Protein AF-A0A7V3CGP8-F1 (afdb_monomer)

Secondary structure (DSSP, 8-state):
--B--EEEEE-SHHHHHHHHHHH-SSEEEEETT--TTTTEEEESSGGGHHHHHHHHHHHHHHHHS---EEEEE--SSEEEEEEEEEE-TTS-EEEEEEEEEEEEETTEEEEEEES-SSS-HHHHHHHHHHHHHHHHHH-TTSTTS----EEEEEEEEEETTTTEEEEEEEE-S--TTHHHHHHHH---HHHHHHHHHTTPPPS-S-----SEEEEEEEESEETTTTTEE--EE--EEE-----TTSS-EEEEEES--TT-EE-TTS-SEEEEEEEEESSHHHHHHHHHHHHHH-EEESS--SHHHHHHHTTSHHHHHT-S--TTHHIIIIIS-GGGS---TTHHHHHHHHHHHHHHHS--SEEEEEEEETTEEEEEEEEEEETTEEEEEETTEEEEEEEEESSSSEEEEEETTEEEEEEEEEETTEEEEEETTEEEEEEESSSSSS-TTEEE-SSSEEEEEE-S-TT-EE-TT-EEEEEEETTEEEEEE-SSSEEEEEE---TT-EE-TT-EEEEEE-SSPPPPP-PPPPPPPTT--PPPPHHHHHHH-SS--HHHHHHHHHHHHHHHTT----HHHHHHHHHHSPPPPTT-TTHHHHHHHHHHHHHHHHHHHHHHT-GGGHHHHHHHHHHS----HHHHHHHHHHHHTTT----SS-HHHHHHHHHHHHHHHTHHHHHHHHHHHHHHS-TTS-HHHHHHHHHHHHHHHH-SS---------

Radius of gyration: 35.08 Å; Cα contacts (8 Å, |Δi|>4): 1409; chains: 1; bounding box: 93×67×104 Å

Solvent-accessible surface area (backbone atoms only — not comparable to full-atom values): 39355 Å² total; per-residue (Å²): 126,58,56,66,60,59,68,52,79,47,91,45,70,66,57,48,52,53,47,42,65,73,72,37,70,32,29,31,36,38,21,43,88,47,71,93,75,48,18,59,27,69,21,72,42,80,89,41,37,66,60,27,51,54,50,15,28,52,42,7,27,76,72,58,74,34,62,45,30,30,41,31,60,43,71,86,60,24,43,36,33,33,29,35,34,37,27,13,79,80,39,52,69,48,73,62,40,47,35,32,46,23,46,19,52,97,86,40,72,42,39,36,29,16,62,42,81,68,50,50,77,63,59,48,48,50,52,51,50,46,46,47,55,51,48,70,52,27,19,40,70,42,94,84,24,82,48,46,64,34,42,30,32,40,36,31,38,36,38,72,90,79,74,44,70,22,51,73,52,68,47,90,40,77,59,93,72,49,58,23,41,26,68,18,36,73,46,62,62,70,60,48,32,54,42,27,77,70,75,34,72,70,93,70,93,79,68,65,77,46,50,15,13,38,33,36,62,39,29,24,17,27,63,89,58,86,49,40,80,39,56,38,42,26,72,39,67,40,77,50,70,52,54,90,85,65,72,38,48,49,48,73,59,60,86,67,56,67,68,41,70,44,66,86,89,56,79,52,65,45,32,39,44,35,22,31,14,76,38,57,66,52,17,54,52,48,43,56,50,35,55,56,52,34,38,68,36,59,44,46,44,32,53,44,44,52,56,49,53,63,65,34,67,43,59,61,72,50,43,95,71,31,44,50,40,47,44,60,46,35,72,74,28,82,89,42,47,72,72,81,82,56,53,65,61,41,51,52,50,44,48,52,53,52,37,69,75,62,73,60,66,60,40,82,43,38,32,34,43,90,93,44,45,49,46,32,36,43,22,44,55,49,94,48,29,31,37,42,34,30,55,94,44,38,31,51,33,37,54,41,76,79,51,96,41,37,31,41,38,29,48,80,88,45,78,41,71,30,38,47,48,74,55,81,38,34,27,41,30,32,50,83,48,37,79,45,70,31,28,32,41,84,88,76,33,47,60,55,45,39,36,55,34,92,46,61,28,31,28,66,40,75,72,58,55,69,70,39,77,44,45,58,67,37,72,35,33,32,31,35,39,97,93,38,80,44,78,43,43,32,62,39,57,25,31,26,68,41,66,73,69,54,64,72,39,75,41,50,54,51,40,61,37,34,34,41,42,63,88,65,93,80,80,85,78,92,74,79,87,51,68,56,39,91,90,65,80,73,56,77,14,71,71,54,55,51,50,69,46,86,62,62,56,72,70,56,43,57,54,54,54,49,58,54,51,34,39,66,56,26,31,34,69,65,63,70,52,55,55,46,38,63,72,39,56,72,70,70,57,98,84,43,85,62,60,45,59,51,52,53,54,47,53,46,50,49,42,49,50,48,45,42,53,55,62,58,68,40,81,90,40,56,66,56,51,59,45,24,76,73,67,64,51,81,87,52,70,67,60,47,53,42,45,42,59,39,30,42,78,69,76,30,85,62,75,65,94,39,75,66,40,55,52,36,53,51,25,52,52,43,22,57,74,40,43,70,61,50,52,58,51,48,56,49,54,61,68,60,51,65,94,86,72,57,84,75,47,49,60,47,47,52,55,42,56,48,52,57,70,73,53,63,91,77,84,84,81,70,84,81,86,121

Sequence (722 aa):
VPIVPGSGKLQSYDEALVFAREVGFPVIIKGGDTGGGKGIRVALTESELPGAYEAAKREAFSTSGSDVVFMEKFIPSMRHLEVQVIGDAKGNFQVVGVRDCTMQRNKQKVLEEDVSTFLDPELLGQAKQIGAKIMAQLRTDDPRGIGYEGPGTIELIWDRSDNRLYFMEMNTRLQVEHTVTEMVSGQNLLREQLLIGSGRELSFDKVRPQGHAIEARITSEDPYNKFAPSTGKILHMKLPETPKDGRAVVRVDSGVEVGREIPSYYDSMIAKLIVHAPTRAEAVAALRQALSEFEILGIKSNIPFLRALTATPEFREGRDYDTNFIERKFLNSEAGKPVYRDADEALVAAAVHTFLKNPSIHQKVELKFGDRELKAEVYETGPGRFLVRAGDSLVEVGLTRTSEHLFTLEVGGRKVRTLIHGEPGRREVLIDGTSYEIGIGGEGALGAEFVVSPAPAAVLKILKGVGDTVKEGDPVLVTEAMKMETTLTAAMDGKIEAVFVKPGQQVDKGKALVKIQAEGGAKSAEGKGAKAPAGFELPPAAMQVFAESPSYSEAQSLEALTWFSRYFEGYSAPLETLKTILGKLEPASEDGYPYRQAVETWVQGLLQRYQTVESVFQPAYQRQWSFFLKTGKVEDVRFEGVLKNALALYGVDSLEPTPARDAAVKRLFQSHEQLEGKRALLAKVLAWVPKYEMNSVQAALQGVQRVFAEQGQSPFLVQVET

pLDDT: mean 84.19, std 13.75, range [23.89, 98.69]

Structure (mmCIF, N/CA/C/O backbone):
data_AF-A0A7V3CGP8-F1
#
_entry.id   AF-A0A7V3CGP8-F1
#
loop_
_atom_site.group_PDB
_atom_site.id
_atom_site.type_symbol
_atom_site.label_atom_id
_atom_site.label_alt_id
_atom_site.label_comp_id
_atom_site.label_asym_id
_atom_site.label_entity_id
_atom_site.label_seq_id
_atom_site.pdbx_PDB_ins_code
_atom_site.Cartn_x
_atom_site.Cartn_y
_atom_site.Cartn_z
_atom_site.occupancy
_atom_site.B_iso_or_equiv
_atom_site.auth_seq_id
_atom_site.auth_comp_id
_atom_site.auth_asym_id
_atom_site.auth_atom_id
_atom_site.pdbx_PDB_model_num
ATOM 1 N N . VAL A 1 1 ? -23.655 3.618 35.097 1.00 84.06 1 VAL A N 1
ATOM 2 C CA . VAL A 1 1 ? -23.051 3.678 33.748 1.00 84.06 1 VAL A CA 1
ATOM 3 C C . VAL A 1 1 ? -24.174 3.402 32.766 1.00 84.06 1 VAL A C 1
ATOM 5 O O . VAL A 1 1 ? -24.874 2.427 33.014 1.00 84.06 1 VAL A O 1
ATOM 8 N N . PRO A 1 2 ? -24.445 4.262 31.770 1.00 87.00 2 PRO A N 1
ATOM 9 C CA . PRO A 1 2 ? -25.481 3.976 30.778 1.00 87.00 2 PRO A CA 1
ATOM 10 C C . PRO A 1 2 ? -25.097 2.734 29.969 1.00 87.00 2 PRO A C 1
ATOM 12 O O . PRO A 1 2 ? -23.958 2.640 29.524 1.00 87.00 2 PRO A O 1
ATOM 15 N N . ILE A 1 3 ? -26.024 1.799 29.790 1.00 89.25 3 ILE A N 1
ATOM 16 C CA . ILE A 1 3 ? -25.861 0.602 28.951 1.00 89.25 3 ILE A CA 1
ATOM 17 C C . ILE A 1 3 ? -26.900 0.642 27.836 1.00 89.25 3 ILE A C 1
ATOM 19 O O . ILE A 1 3 ? -27.946 1.278 28.005 1.00 89.25 3 ILE A O 1
ATOM 23 N N . VAL A 1 4 ? -26.613 -0.005 26.706 1.00 88.25 4 VAL A N 1
ATOM 24 C CA . VAL A 1 4 ? -27.606 -0.153 25.633 1.00 88.25 4 VAL A CA 1
ATOM 25 C C . VAL A 1 4 ? -28.852 -0.824 26.227 1.00 88.25 4 VAL A C 1
ATOM 27 O O . VAL A 1 4 ? -28.705 -1.822 26.938 1.00 88.25 4 VAL A O 1
ATOM 30 N N . PRO A 1 5 ? -30.068 -0.291 25.999 1.00 88.88 5 PRO A N 1
ATOM 31 C CA . PRO A 1 5 ? -31.275 -0.910 26.527 1.00 88.88 5 PRO A CA 1
ATOM 32 C C . PRO A 1 5 ? -31.389 -2.356 26.040 1.00 88.88 5 PRO A C 1
ATOM 34 O O . PRO A 1 5 ? -31.316 -2.616 24.837 1.00 88.88 5 PRO A O 1
ATOM 37 N N . GLY A 1 6 ? -31.572 -3.282 26.977 1.00 90.50 6 GLY A N 1
ATOM 38 C CA . GLY A 1 6 ? -31.677 -4.711 26.709 1.00 90.50 6 GLY A CA 1
ATOM 39 C C . GLY A 1 6 ? -32.781 -5.354 27.539 1.00 90.50 6 GLY A C 1
ATOM 40 O O . GLY A 1 6 ? -33.035 -4.940 28.669 1.00 90.50 6 GLY A O 1
ATOM 41 N N . SER A 1 7 ? -33.422 -6.379 26.983 1.00 90.38 7 SER A N 1
ATOM 42 C CA . SER A 1 7 ? -34.544 -7.090 27.604 1.00 90.38 7 SER A CA 1
ATOM 43 C C . SER A 1 7 ? -34.121 -8.045 28.722 1.00 90.38 7 SER A C 1
ATOM 45 O O . SER A 1 7 ? -34.959 -8.558 29.456 1.00 90.38 7 SER A O 1
ATOM 47 N N . GLY A 1 8 ? -32.827 -8.373 28.807 1.00 87.69 8 GLY A N 1
ATOM 48 C CA . GLY A 1 8 ? -32.392 -9.602 29.467 1.00 87.69 8 GLY A CA 1
ATOM 49 C C . GLY A 1 8 ? -32.898 -10.843 28.717 1.00 87.69 8 GLY A C 1
ATOM 50 O O . GLY A 1 8 ? -33.208 -10.776 27.525 1.00 87.69 8 GLY A O 1
ATOM 51 N N . LYS A 1 9 ? -32.969 -11.990 29.405 1.00 91.00 9 LYS A N 1
ATOM 52 C CA . LYS A 1 9 ? -33.450 -13.252 28.816 1.00 91.00 9 LYS A CA 1
ATOM 53 C C . LYS A 1 9 ? -34.942 -13.156 28.492 1.00 91.00 9 LYS A C 1
ATOM 55 O O . LYS A 1 9 ? -35.740 -12.961 29.403 1.00 91.00 9 LYS A O 1
ATOM 60 N N . LEU A 1 10 ? -35.298 -13.362 27.227 1.00 91.38 10 LEU A N 1
ATOM 61 C CA . LEU A 1 10 ? -36.686 -13.412 26.769 1.00 91.38 10 LEU A CA 1
ATOM 62 C C . LEU A 1 10 ? -37.262 -14.816 26.972 1.00 91.38 10 LEU A C 1
ATOM 64 O O . LEU A 1 10 ? -36.659 -15.796 26.532 1.00 91.38 10 LEU A O 1
ATOM 68 N N . GLN A 1 11 ? -38.434 -14.914 27.599 1.00 89.31 11 GLN A N 1
ATOM 69 C CA . GLN A 1 11 ? -39.161 -16.176 27.789 1.00 89.31 11 GLN A CA 1
ATOM 70 C C . GLN A 1 11 ? -40.120 -16.473 26.630 1.00 89.31 11 GLN A C 1
ATOM 72 O O . GLN A 1 11 ? -40.461 -17.630 26.385 1.00 89.31 11 GLN A O 1
ATOM 77 N N . SER A 1 12 ? -40.569 -15.442 25.909 1.00 92.31 12 SER A N 1
ATOM 78 C CA . SER A 1 12 ? -41.548 -15.579 24.827 1.00 92.31 12 SER A CA 1
ATOM 79 C C . SER A 1 12 ? -41.366 -14.537 23.722 1.00 92.31 12 SER A C 1
ATOM 81 O O . SER A 1 12 ? -40.680 -13.527 23.892 1.00 92.31 12 SER A O 1
ATOM 83 N N . TYR A 1 13 ? -42.014 -14.778 22.579 1.00 93.62 13 TYR A N 1
ATOM 84 C CA . TYR A 1 13 ? -42.120 -13.795 21.500 1.00 93.62 13 TYR A CA 1
ATOM 85 C C . TYR A 1 13 ? -42.926 -12.553 21.921 1.00 93.62 13 TYR A C 1
ATOM 87 O O . TYR A 1 13 ? -42.588 -11.443 21.521 1.00 93.62 13 TYR A O 1
ATOM 95 N N . ASP A 1 14 ? -43.955 -12.709 22.758 1.00 95.00 14 ASP A N 1
ATOM 96 C CA . ASP A 1 14 ? -44.771 -11.575 23.211 1.00 95.00 14 ASP A CA 1
ATOM 97 C C . ASP A 1 14 ? -43.947 -10.596 24.059 1.00 95.00 14 ASP A C 1
ATOM 99 O O . ASP A 1 14 ? -44.023 -9.385 23.853 1.00 95.00 14 ASP A O 1
ATOM 103 N N . GLU A 1 15 ? -43.083 -11.108 24.944 1.00 94.50 15 GLU A N 1
ATOM 104 C CA . GLU A 1 15 ? -42.106 -10.285 25.672 1.00 94.50 15 GLU A CA 1
ATOM 105 C C . GLU A 1 15 ? -41.149 -9.564 24.715 1.00 94.50 15 GLU A C 1
ATOM 107 O O . GLU A 1 15 ? -40.858 -8.380 24.891 1.00 94.50 15 GLU A O 1
ATOM 112 N N . ALA A 1 16 ? -40.697 -10.266 23.672 1.00 93.62 16 ALA A N 1
ATOM 113 C CA . ALA A 1 16 ? -39.817 -9.725 22.644 1.00 93.62 16 ALA A CA 1
ATOM 114 C C . ALA A 1 16 ? -40.481 -8.545 21.907 1.00 93.62 16 ALA A C 1
ATOM 116 O O . ALA A 1 16 ? -39.851 -7.509 21.697 1.00 93.62 16 ALA A O 1
ATOM 117 N N . LEU A 1 17 ? -41.764 -8.677 21.556 1.00 95.88 17 LEU A N 1
ATOM 118 C CA . LEU A 1 17 ? -42.545 -7.646 20.873 1.00 95.88 17 LEU A CA 1
ATOM 119 C C . LEU A 1 17 ? -42.833 -6.435 21.769 1.00 95.88 17 LEU A C 1
ATOM 121 O O . LEU A 1 17 ? -42.724 -5.299 21.305 1.00 95.88 17 LEU A O 1
ATOM 125 N N . VAL A 1 18 ? -43.186 -6.660 23.040 1.00 95.81 18 VAL A N 1
ATOM 126 C CA . VAL A 1 18 ? -43.396 -5.576 24.015 1.00 95.81 18 VAL A CA 1
ATOM 127 C C . VAL A 1 18 ? -42.115 -4.764 24.176 1.00 95.81 18 VAL A C 1
ATOM 129 O O . VAL A 1 18 ? -42.147 -3.544 24.015 1.00 95.81 18 VAL A O 1
ATOM 132 N N . PHE A 1 19 ? -40.986 -5.438 24.401 1.00 95.62 19 PHE A N 1
ATOM 133 C CA . PHE A 1 19 ? -39.693 -4.776 24.534 1.00 95.62 19 PHE A CA 1
ATOM 134 C C . PHE A 1 19 ? -39.295 -4.024 23.255 1.00 95.62 19 PHE A C 1
ATOM 136 O O . PHE A 1 19 ? -38.882 -2.868 23.326 1.00 95.62 19 PHE A O 1
ATOM 143 N N . ALA A 1 20 ? -39.470 -4.633 22.076 1.00 94.62 20 ALA A N 1
ATOM 144 C CA . ALA A 1 20 ? -39.134 -3.994 20.803 1.00 94.62 20 ALA A CA 1
ATOM 145 C C . ALA A 1 20 ? -39.942 -2.709 20.550 1.00 94.62 20 ALA A C 1
ATOM 147 O O . ALA A 1 20 ? -39.410 -1.732 20.022 1.00 94.62 20 ALA A O 1
ATOM 148 N N . ARG A 1 21 ? -41.217 -2.679 20.959 1.00 94.88 21 ARG A N 1
ATOM 149 C CA . ARG A 1 21 ? -42.066 -1.479 20.882 1.00 94.88 21 ARG A CA 1
ATOM 150 C C . ARG A 1 21 ? -41.688 -0.416 21.911 1.00 94.88 21 ARG A C 1
ATOM 152 O O . ARG A 1 21 ? -41.797 0.766 21.603 1.00 94.88 21 ARG A O 1
ATOM 159 N N . GLU A 1 22 ? -41.253 -0.821 23.103 1.00 93.56 22 GLU A N 1
ATOM 160 C CA . GLU A 1 22 ? -40.799 0.097 24.155 1.00 93.56 22 GLU A CA 1
ATOM 161 C C . GLU A 1 22 ? -39.486 0.791 23.772 1.00 93.56 22 GLU A C 1
ATOM 163 O O . GLU A 1 22 ? -39.364 2.009 23.896 1.00 93.56 22 GLU A O 1
ATOM 168 N N . VAL A 1 23 ? -38.510 0.022 23.283 1.00 90.38 23 VAL A N 1
ATOM 169 C CA . VAL A 1 23 ? -37.181 0.538 22.928 1.00 90.38 23 VAL A CA 1
ATOM 170 C C . VAL A 1 23 ? -37.142 1.197 21.545 1.00 90.38 23 VAL A C 1
ATOM 172 O O . VAL A 1 23 ? -36.288 2.048 21.287 1.00 90.38 23 VAL A O 1
ATOM 175 N N . GLY A 1 24 ? -38.084 0.827 20.673 1.00 90.50 24 GLY A N 1
ATOM 176 C CA . GLY A 1 24 ? -38.160 1.255 19.282 1.00 90.50 24 GLY A CA 1
ATOM 177 C C . GLY A 1 24 ? -37.281 0.417 18.347 1.00 90.50 24 GLY A C 1
ATOM 178 O O . GLY A 1 24 ? -36.203 -0.048 18.711 1.00 90.50 24 GLY A O 1
ATOM 179 N N . PHE A 1 25 ? -37.737 0.246 17.105 1.00 90.56 25 PHE A N 1
ATOM 180 C CA . PHE A 1 25 ? -36.958 -0.402 16.047 1.00 90.56 25 PHE A CA 1
ATOM 181 C C . PHE A 1 25 ? -35.883 0.547 15.475 1.00 90.56 25 PHE A C 1
ATOM 183 O O . PHE A 1 25 ? -36.116 1.758 15.423 1.00 90.56 25 PHE A O 1
ATOM 190 N N . PRO A 1 26 ? -34.737 0.029 14.987 1.00 93.25 26 PRO A N 1
ATOM 191 C CA . PRO A 1 26 ? -34.402 -1.390 14.845 1.00 93.25 26 PRO A CA 1
ATOM 192 C C . PRO A 1 26 ? -33.929 -2.049 16.155 1.00 93.25 26 PRO A C 1
ATOM 194 O O . PRO A 1 26 ? -33.380 -1.397 17.041 1.00 93.25 26 PRO A O 1
ATOM 197 N N . VAL A 1 27 ? -34.091 -3.372 16.250 1.00 94.12 27 VAL A N 1
ATOM 198 C CA . VAL A 1 27 ? -33.647 -4.190 17.395 1.00 94.12 27 VAL A CA 1
ATOM 199 C C . VAL A 1 27 ? -32.756 -5.347 16.955 1.00 94.12 27 VAL A C 1
ATOM 201 O O . VAL A 1 27 ? -32.860 -5.839 15.829 1.00 94.12 27 VAL A O 1
ATOM 204 N N . ILE A 1 28 ? -31.866 -5.785 17.845 1.00 93.19 28 ILE A N 1
ATOM 205 C CA . ILE A 1 28 ? -30.962 -6.917 17.625 1.00 93.19 28 ILE A CA 1
ATOM 206 C C . ILE A 1 28 ? -31.258 -8.020 18.633 1.00 93.19 28 ILE A C 1
ATOM 208 O O . ILE A 1 28 ? -31.397 -7.771 19.824 1.00 93.19 28 ILE A O 1
ATOM 212 N N . ILE A 1 29 ? -31.348 -9.247 18.138 1.00 93.19 29 ILE A N 1
ATOM 213 C CA . ILE A 1 29 ? -31.642 -10.464 18.886 1.00 93.19 29 ILE A CA 1
ATOM 214 C C . ILE A 1 29 ? -30.372 -11.298 18.883 1.00 93.19 29 ILE A C 1
ATOM 216 O O . ILE A 1 29 ? -29.778 -11.510 17.824 1.00 93.19 29 ILE A O 1
ATOM 220 N N . LYS A 1 30 ? -29.948 -11.752 20.056 1.00 89.38 30 LYS A N 1
ATOM 221 C CA . LYS A 1 30 ? -28.714 -12.508 20.258 1.00 89.38 30 LYS A CA 1
ATOM 222 C C . LYS A 1 30 ? -29.026 -13.802 21.009 1.00 89.38 30 LYS A C 1
ATOM 224 O O . LYS A 1 30 ? -29.790 -13.799 21.974 1.00 89.38 30 LYS A O 1
ATOM 229 N N . GLY A 1 31 ? -28.443 -14.905 20.553 1.00 85.50 31 GLY A N 1
ATOM 230 C CA . GLY A 1 31 ? -28.495 -16.197 21.231 1.00 85.50 31 GLY A CA 1
ATOM 231 C C . GLY A 1 31 ? -27.720 -16.200 22.548 1.00 85.50 31 GLY A C 1
ATOM 232 O O . GLY A 1 31 ? -26.655 -15.593 22.663 1.00 85.50 31 GLY A O 1
ATOM 233 N N . GLY A 1 32 ? -28.249 -16.898 23.552 1.00 76.56 32 GLY A N 1
ATOM 234 C CA . GLY A 1 32 ? -27.534 -17.210 24.785 1.00 76.56 32 GLY A CA 1
ATOM 235 C C . GLY A 1 32 ? -26.360 -18.151 24.513 1.00 76.56 32 GLY A C 1
ATOM 236 O O . GLY A 1 32 ? -26.501 -19.137 23.789 1.00 76.56 32 GLY A O 1
ATOM 237 N N . ASP A 1 33 ? -25.200 -17.841 25.097 1.00 70.31 33 ASP A N 1
ATOM 238 C CA . ASP A 1 33 ? -23.984 -18.666 25.037 1.00 70.31 33 ASP A CA 1
ATOM 239 C C . ASP A 1 33 ? -23.434 -18.916 23.614 1.00 70.31 33 ASP A C 1
ATOM 241 O O . ASP A 1 33 ? -22.685 -19.864 23.374 1.00 70.31 33 ASP A O 1
ATOM 245 N N . THR A 1 34 ? -23.766 -18.050 22.650 1.00 61.84 34 THR A N 1
ATOM 246 C CA . THR A 1 34 ? -23.233 -18.106 21.280 1.00 61.84 34 THR A CA 1
ATOM 247 C C . THR A 1 34 ? -22.125 -17.071 21.061 1.00 61.84 34 THR A C 1
ATOM 249 O O . THR A 1 34 ? -22.369 -15.867 21.106 1.00 61.84 34 THR A O 1
ATOM 252 N N . GLY A 1 35 ? -20.898 -17.529 20.789 1.00 55.59 35 GLY A N 1
ATOM 253 C CA . GLY A 1 35 ? -19.760 -16.676 20.413 1.00 55.59 35 GLY A CA 1
ATOM 254 C C . GLY A 1 35 ? -19.604 -16.491 18.894 1.00 55.59 35 GLY A C 1
ATOM 255 O O . GLY A 1 35 ? -20.084 -17.298 18.098 1.00 55.59 35 GLY A O 1
ATOM 256 N N . GLY A 1 36 ? -18.892 -15.438 18.475 1.00 55.41 36 GLY A N 1
ATOM 257 C CA . GLY A 1 36 ? -18.447 -15.270 17.081 1.00 55.41 36 GLY A CA 1
ATOM 258 C C . GLY A 1 36 ? -19.521 -14.835 16.075 1.00 55.41 36 GLY A C 1
ATOM 259 O O . GLY A 1 36 ? -19.393 -15.120 14.889 1.00 55.41 36 GLY A O 1
ATOM 260 N N . GLY A 1 37 ? -20.586 -14.162 16.521 1.00 58.12 37 GLY A N 1
ATOM 261 C CA . GLY A 1 37 ? -21.622 -13.617 15.632 1.00 58.12 37 GLY A CA 1
ATOM 262 C C . GLY A 1 37 ? -22.705 -14.607 15.188 1.00 58.12 37 GLY A C 1
ATOM 263 O O . GLY A 1 37 ? -23.599 -14.223 14.438 1.00 58.12 37 GLY A O 1
ATOM 264 N N . LYS A 1 38 ? -22.646 -15.856 15.662 1.00 64.38 38 LYS A N 1
ATOM 265 C CA . LYS A 1 38 ? -23.690 -16.869 15.464 1.00 64.38 38 LYS A CA 1
ATOM 266 C C . LYS A 1 38 ? -24.890 -16.579 16.363 1.00 64.38 38 LYS A C 1
ATOM 268 O O . LYS A 1 38 ? -24.714 -16.105 17.479 1.00 64.38 38 LYS A O 1
ATOM 273 N N . GLY A 1 39 ? -26.099 -16.846 15.877 1.00 72.44 39 GLY A N 1
ATOM 274 C CA . GLY A 1 39 ? -27.340 -16.602 16.624 1.00 72.44 39 GLY A CA 1
ATOM 275 C C . GLY A 1 39 ? -27.718 -15.123 16.753 1.00 72.44 39 GLY A C 1
ATOM 276 O O . GLY A 1 39 ? -28.496 -14.772 17.635 1.00 72.44 39 GLY A O 1
ATOM 277 N N . ILE A 1 40 ? -27.171 -14.253 15.895 1.00 85.44 40 ILE A N 1
ATOM 278 C CA . ILE A 1 40 ? -27.473 -12.818 15.881 1.00 85.44 40 ILE A CA 1
ATOM 279 C C . ILE A 1 40 ? -28.409 -12.490 14.712 1.00 85.44 40 ILE A C 1
ATOM 281 O O . ILE A 1 40 ? -28.122 -12.832 13.561 1.00 85.44 40 ILE A O 1
ATOM 285 N N . ARG A 1 41 ? -29.527 -11.811 14.983 1.00 91.19 41 ARG A N 1
ATOM 286 C CA . ARG A 1 41 ? -30.468 -11.310 13.968 1.00 91.19 41 ARG A CA 1
ATOM 287 C C . ARG A 1 41 ? -30.872 -9.879 14.260 1.00 91.19 41 ARG A C 1
ATOM 289 O O . ARG A 1 41 ? -31.064 -9.515 15.410 1.00 91.19 41 ARG A O 1
ATOM 296 N N . VAL A 1 42 ? -31.027 -9.083 13.211 1.00 93.06 42 VAL A N 1
ATOM 297 C CA . VAL A 1 42 ? -31.548 -7.719 13.307 1.00 93.06 42 VAL A CA 1
ATOM 298 C C . VAL A 1 42 ? -32.961 -7.719 12.740 1.00 93.06 42 VAL A C 1
ATOM 300 O O . VAL A 1 42 ? -33.183 -8.282 11.671 1.00 93.06 42 VAL A O 1
ATOM 303 N N . ALA A 1 43 ? -33.892 -7.100 13.457 1.00 95.00 43 ALA A N 1
ATOM 304 C CA . ALA A 1 43 ? -35.207 -6.749 12.944 1.00 95.00 43 ALA A CA 1
ATOM 305 C C . ALA A 1 43 ? -35.242 -5.233 12.750 1.00 95.00 43 ALA A C 1
ATOM 307 O O . ALA A 1 43 ? -35.127 -4.473 13.717 1.00 95.00 43 ALA A O 1
ATOM 308 N N . LEU A 1 44 ? -35.362 -4.786 11.499 1.00 93.38 44 LEU A N 1
ATOM 309 C CA . LEU A 1 44 ? -35.413 -3.362 11.170 1.00 93.38 44 LEU A CA 1
ATOM 310 C C . LEU A 1 44 ? -36.802 -2.777 11.399 1.00 93.38 44 LEU A C 1
ATOM 312 O O . LEU A 1 44 ? -36.941 -1.585 11.661 1.00 93.38 44 LEU A O 1
ATOM 316 N N . THR A 1 45 ? -37.825 -3.623 11.310 1.00 95.38 45 THR A N 1
ATOM 317 C CA . THR A 1 45 ? -39.227 -3.257 11.486 1.00 95.38 45 THR A CA 1
ATOM 318 C C . THR A 1 45 ? -39.954 -4.292 12.334 1.00 95.38 45 THR A C 1
ATOM 320 O O . THR A 1 45 ? -39.511 -5.434 12.473 1.00 95.38 45 THR A O 1
ATOM 323 N N . GLU A 1 46 ? -41.126 -3.920 12.847 1.00 96.75 46 GLU A N 1
ATOM 324 C CA . GLU A 1 46 ? -41.984 -4.845 13.592 1.00 96.75 46 GLU A CA 1
ATOM 325 C C . GLU A 1 46 ? -42.386 -6.070 12.763 1.00 96.75 46 GLU A C 1
ATOM 327 O O . GLU A 1 46 ? -42.412 -7.185 13.278 1.00 96.75 46 GLU A O 1
ATOM 332 N N . SER A 1 47 ? -42.613 -5.889 11.459 1.00 96.44 47 SER A N 1
ATOM 333 C CA . SER A 1 47 ? -42.990 -6.981 10.554 1.00 96.44 47 SER A CA 1
ATOM 334 C C . SER A 1 47 ? -41.898 -8.042 10.372 1.00 96.44 47 SER A C 1
ATOM 336 O O . SER A 1 47 ? -42.200 -9.192 10.061 1.00 96.44 47 SER A O 1
ATOM 338 N N . GLU A 1 48 ? -40.635 -7.677 10.599 1.00 96.56 48 GLU A N 1
ATOM 339 C CA . GLU A 1 48 ? -39.485 -8.582 10.494 1.00 96.56 48 GLU A CA 1
ATOM 340 C C . GLU A 1 48 ? -39.210 -9.341 11.797 1.00 96.56 48 GLU A C 1
ATOM 342 O O . GLU A 1 48 ? -38.551 -10.386 11.777 1.00 96.56 48 GLU A O 1
ATOM 347 N N . LEU A 1 49 ? -39.725 -8.846 12.929 1.00 96.56 49 LEU A N 1
ATOM 348 C CA . LEU A 1 49 ? -39.439 -9.388 14.254 1.00 96.56 49 LEU A CA 1
ATOM 349 C C . LEU A 1 49 ? -39.773 -10.885 14.406 1.00 96.56 49 LEU A C 1
ATOM 351 O O . LEU A 1 49 ? -38.913 -11.601 14.926 1.00 96.56 49 LEU A O 1
ATOM 355 N N . PRO A 1 50 ? -40.933 -11.404 13.940 1.00 96.31 50 PRO A N 1
ATOM 356 C CA . PRO A 1 50 ? -41.248 -12.830 14.065 1.00 96.31 50 PRO A CA 1
ATOM 357 C C . PRO A 1 50 ? -40.188 -13.721 13.413 1.00 96.31 50 PRO A C 1
ATOM 359 O O . PRO A 1 50 ? -39.713 -14.686 14.010 1.00 96.31 50 PRO A O 1
ATOM 362 N N . GLY A 1 51 ? -39.776 -13.369 12.191 1.00 94.88 51 GLY A N 1
ATOM 363 C CA . GLY A 1 51 ? -38.781 -14.130 11.442 1.00 94.88 51 GLY A CA 1
ATOM 364 C C . GLY A 1 51 ? -37.394 -14.047 12.075 1.00 94.88 51 GLY A C 1
ATOM 365 O O . GLY A 1 51 ? -36.712 -15.066 12.204 1.00 94.88 51 GLY A O 1
ATOM 366 N N . ALA A 1 52 ? -36.986 -12.850 12.505 1.00 94.19 52 ALA A N 1
ATOM 367 C CA . ALA A 1 52 ? -35.705 -12.631 13.168 1.00 94.19 52 ALA A CA 1
ATOM 368 C C . ALA A 1 52 ? -35.602 -13.400 14.497 1.00 94.19 52 ALA A C 1
ATOM 370 O O . ALA A 1 52 ? -34.572 -14.024 14.757 1.00 94.19 52 ALA A O 1
ATOM 371 N N . TYR A 1 53 ? -36.667 -13.395 15.306 1.00 94.25 53 TYR A N 1
ATOM 372 C CA . TYR A 1 53 ? -36.722 -14.081 16.598 1.00 94.25 53 TYR A CA 1
ATOM 373 C C . TYR A 1 53 ? -36.587 -15.598 16.442 1.00 94.25 53 TYR A C 1
ATOM 375 O O . TYR A 1 53 ? -35.686 -16.204 17.025 1.00 94.25 53 TYR A O 1
ATOM 383 N N . GLU A 1 54 ? -37.410 -16.206 15.583 1.00 93.44 54 GLU A N 1
ATOM 384 C CA . GLU A 1 54 ? -37.368 -17.650 15.324 1.00 93.44 54 GLU A CA 1
ATOM 385 C C . GLU A 1 54 ? -36.033 -18.096 14.718 1.00 93.44 54 GLU A C 1
ATOM 387 O O . GLU A 1 54 ? -35.494 -19.150 15.067 1.00 93.44 54 GLU A O 1
ATOM 392 N N . ALA A 1 55 ? -35.462 -17.287 13.821 1.00 91.50 55 ALA A N 1
ATOM 393 C CA . ALA A 1 55 ? -34.169 -17.583 13.220 1.00 91.50 55 ALA A CA 1
ATOM 394 C C . ALA A 1 55 ? -33.027 -17.524 14.247 1.00 91.50 55 ALA A C 1
ATOM 396 O O . ALA A 1 55 ? -32.198 -18.435 14.274 1.00 91.50 55 ALA A O 1
ATOM 397 N N . ALA A 1 56 ? -32.993 -16.493 15.100 1.00 91.12 56 ALA A N 1
ATOM 398 C CA . ALA A 1 56 ? -31.993 -16.371 16.160 1.00 91.12 56 ALA A CA 1
ATOM 399 C C . ALA A 1 56 ? -32.089 -17.540 17.149 1.00 91.12 56 ALA A C 1
ATOM 401 O O . ALA A 1 56 ? -31.077 -18.161 17.469 1.00 91.12 56 ALA A O 1
ATOM 402 N N . LYS A 1 57 ? -33.312 -17.895 17.555 1.00 90.12 57 LYS A N 1
ATOM 403 C CA . LYS A 1 57 ? -33.598 -18.998 18.477 1.00 90.12 57 LYS A CA 1
ATOM 404 C C . LYS A 1 57 ? -33.154 -20.354 17.926 1.00 90.12 57 LYS A C 1
ATOM 406 O O . LYS A 1 57 ? -32.480 -21.122 18.610 1.00 90.12 57 LYS A O 1
ATOM 411 N N . ARG A 1 58 ? -33.473 -20.633 16.658 1.00 89.44 58 ARG A N 1
ATOM 412 C CA . ARG A 1 58 ? -33.068 -21.870 15.974 1.00 89.44 58 ARG A CA 1
ATOM 413 C C . ARG A 1 58 ? -31.554 -21.984 15.838 1.00 89.44 58 ARG A C 1
ATOM 415 O O . ARG A 1 58 ? -30.997 -23.060 16.045 1.00 89.44 58 ARG A O 1
ATOM 422 N N . GLU A 1 59 ? -30.891 -20.889 15.482 1.00 86.31 59 GLU A N 1
ATOM 423 C CA . GLU A 1 59 ? -29.439 -20.877 15.317 1.00 86.31 59 GLU A CA 1
ATOM 424 C C . GLU A 1 59 ? -28.712 -21.008 16.663 1.00 86.31 59 GLU A C 1
ATOM 426 O O . GLU A 1 59 ? -27.755 -21.782 16.755 1.00 86.31 59 GLU A O 1
ATOM 431 N N . ALA A 1 60 ? -29.209 -20.339 17.710 1.00 86.06 60 ALA A N 1
ATOM 432 C CA . ALA A 1 60 ? -28.731 -20.511 19.080 1.00 86.06 60 ALA A CA 1
ATOM 433 C C . ALA A 1 60 ? -28.827 -21.979 19.508 1.00 86.06 60 ALA A C 1
ATOM 435 O O . ALA A 1 60 ? -27.806 -22.590 19.826 1.00 86.06 60 ALA A O 1
ATOM 436 N N . PHE A 1 61 ? -30.004 -22.591 19.349 1.00 87.44 61 PHE A N 1
ATOM 437 C CA . PHE A 1 61 ? -30.217 -23.993 19.700 1.00 87.44 61 PHE A CA 1
ATOM 438 C C . PHE A 1 61 ? -29.281 -24.935 18.935 1.00 87.44 61 PHE A C 1
ATOM 440 O O . PHE A 1 61 ? -28.667 -25.819 19.527 1.00 87.44 61 PHE A O 1
ATOM 447 N N . SER A 1 62 ? -29.103 -24.718 17.629 1.00 85.88 62 SER A N 1
ATOM 448 C CA . SER A 1 62 ? -28.196 -25.539 16.815 1.00 85.88 62 SER A CA 1
ATOM 449 C C . SER A 1 62 ? -26.720 -25.425 17.216 1.00 85.88 62 SER A C 1
ATOM 451 O O . SER A 1 62 ? -25.938 -26.326 16.920 1.00 85.88 62 SER A O 1
ATOM 453 N N . THR A 1 63 ? -26.335 -24.327 17.874 1.00 81.25 63 THR A N 1
ATOM 454 C CA . THR A 1 63 ? -24.938 -24.023 18.209 1.00 81.25 63 THR A CA 1
ATOM 455 C C . THR A 1 63 ? -24.598 -24.391 19.650 1.00 81.25 63 THR A C 1
ATOM 457 O O . THR A 1 63 ? -23.562 -25.006 19.889 1.00 81.25 63 THR A O 1
ATOM 460 N N . SER A 1 64 ? -25.440 -24.000 20.608 1.00 79.94 64 SER A N 1
ATOM 461 C CA . SER A 1 64 ? -25.184 -24.141 22.047 1.00 79.94 64 SER A CA 1
ATOM 462 C C . SER A 1 64 ? -26.123 -25.134 22.740 1.00 79.94 64 SER A C 1
ATOM 464 O O . SER A 1 64 ? -25.947 -25.409 23.923 1.00 79.94 64 SER A O 1
ATOM 466 N N . GLY A 1 65 ? -27.125 -25.677 22.036 1.00 82.62 65 GLY A N 1
ATOM 467 C CA . GLY A 1 65 ? -28.179 -26.507 22.632 1.00 82.62 65 GLY A CA 1
ATOM 468 C C . GLY A 1 65 ? -29.186 -25.721 23.481 1.00 82.62 65 GLY A C 1
ATOM 469 O O . GLY A 1 65 ? -30.089 -26.319 24.061 1.00 82.62 65 GLY A O 1
ATOM 470 N N . SER A 1 66 ? -29.045 -24.393 23.548 1.00 82.75 66 SER A N 1
ATOM 471 C CA . SER A 1 66 ? -29.915 -23.475 24.283 1.00 82.75 66 SER A CA 1
ATOM 472 C C . SER A 1 66 ? -30.749 -22.652 23.306 1.00 82.75 66 SER A C 1
ATOM 474 O O . SER A 1 66 ? -30.217 -22.082 22.356 1.00 82.75 66 SER A O 1
ATOM 476 N N . ASP A 1 67 ? -32.058 -22.574 23.534 1.00 84.25 67 ASP A N 1
ATOM 477 C CA . ASP A 1 67 ? -32.984 -21.747 22.754 1.00 84.25 67 ASP A CA 1
ATOM 478 C C . ASP A 1 67 ? -33.235 -20.373 23.408 1.00 84.25 67 ASP A C 1
ATOM 480 O O . ASP A 1 67 ? -34.117 -19.618 22.993 1.00 84.25 67 ASP A O 1
ATOM 484 N N . VAL A 1 68 ? -32.452 -20.034 24.436 1.00 87.31 68 VAL A N 1
ATOM 485 C CA . VAL A 1 68 ? -32.521 -18.741 25.116 1.00 87.31 68 VAL A CA 1
ATOM 486 C C . VAL A 1 68 ? -32.007 -17.651 24.183 1.00 87.31 68 VAL A C 1
ATOM 488 O O . VAL A 1 68 ? -30.908 -17.748 23.640 1.00 87.31 68 VAL A O 1
ATOM 491 N N . VAL A 1 69 ? -32.777 -16.574 24.054 1.00 91.31 69 VAL A N 1
ATOM 492 C CA . VAL A 1 69 ? -32.381 -15.364 23.327 1.00 91.31 69 VAL A CA 1
ATOM 493 C C . VAL A 1 69 ? -32.595 -14.128 24.196 1.00 91.31 69 VAL A C 1
ATOM 495 O O . VAL A 1 69 ? -33.405 -14.125 25.125 1.00 91.31 69 VAL A O 1
ATOM 498 N N . PHE A 1 70 ? -31.863 -13.066 23.895 1.00 92.62 70 PHE A N 1
ATOM 499 C CA . PHE A 1 70 ? -32.039 -11.737 24.472 1.00 92.62 70 PHE A CA 1
ATOM 500 C C . PHE A 1 70 ? -32.085 -10.701 23.352 1.00 92.62 70 PHE A C 1
ATOM 502 O O . PHE A 1 70 ? -31.597 -10.950 22.247 1.00 92.62 70 PHE A O 1
ATOM 509 N N . MET A 1 71 ? -32.701 -9.555 23.623 1.00 93.75 71 MET A N 1
ATOM 510 C CA . MET A 1 71 ? -32.849 -8.473 22.658 1.00 93.75 71 MET A CA 1
ATOM 511 C C . MET A 1 71 ? -32.276 -7.174 23.208 1.00 93.75 71 MET A C 1
ATOM 513 O O . MET A 1 71 ? -32.380 -6.889 24.398 1.00 93.75 71 MET A O 1
ATOM 517 N N . GLU A 1 72 ? -31.679 -6.382 22.329 1.00 92.56 72 GLU A N 1
ATOM 518 C CA . GLU A 1 72 ? -31.140 -5.059 22.625 1.00 92.56 72 GLU A CA 1
ATOM 519 C C . GLU A 1 72 ? -31.599 -4.055 21.561 1.00 92.56 72 GLU A C 1
ATOM 521 O O . GLU A 1 72 ? -31.935 -4.435 20.431 1.00 92.56 72 GLU A O 1
ATOM 526 N N . LYS A 1 73 ? -31.571 -2.760 21.902 1.00 90.88 73 LYS A N 1
ATOM 527 C CA . LYS A 1 73 ? -31.652 -1.684 20.903 1.00 90.88 73 LYS A CA 1
ATOM 528 C C . LYS A 1 73 ? -30.541 -1.894 19.872 1.00 90.88 73 LYS A C 1
ATOM 530 O O . LYS A 1 73 ? -29.374 -2.026 20.242 1.00 90.88 73 LYS A O 1
ATOM 535 N N . PHE A 1 74 ? -30.877 -1.907 18.584 1.00 89.62 74 PHE A N 1
ATOM 536 C CA . PHE A 1 74 ? -29.860 -1.934 17.539 1.00 89.62 74 PHE A CA 1
ATOM 537 C C . PHE A 1 74 ? -29.492 -0.506 17.153 1.00 89.62 74 PHE A C 1
ATOM 539 O O . PHE A 1 74 ? -30.357 0.296 16.814 1.00 89.62 74 PHE A O 1
ATOM 546 N N . ILE A 1 75 ? -28.199 -0.193 17.185 1.00 88.31 75 ILE A N 1
ATOM 547 C CA . ILE A 1 75 ? -27.682 1.116 16.786 1.00 88.31 75 ILE A CA 1
ATOM 548 C C . ILE A 1 75 ? -26.945 0.913 15.457 1.00 88.31 75 ILE A C 1
ATOM 550 O O . ILE A 1 75 ? -25.771 0.545 15.463 1.00 88.31 75 ILE A O 1
ATOM 554 N N . PRO A 1 76 ? -27.627 1.073 14.305 1.00 78.75 76 PRO A N 1
ATOM 555 C CA . PRO A 1 76 ? -27.060 0.723 13.005 1.00 78.75 76 PRO A CA 1
ATOM 556 C C . PRO A 1 76 ? -25.868 1.606 12.636 1.00 78.75 76 PRO A C 1
ATOM 558 O O . PRO A 1 76 ? -24.874 1.105 12.123 1.00 78.75 76 PRO A O 1
ATOM 561 N N . SER A 1 77 ? -25.961 2.908 12.910 1.00 80.88 77 SER A N 1
ATOM 562 C CA . SER A 1 77 ? -24.960 3.916 12.558 1.00 80.88 77 SER A CA 1
ATOM 563 C C . SER A 1 77 ? -24.438 4.585 13.821 1.00 80.88 77 SER A C 1
ATOM 565 O O . SER A 1 77 ? -24.997 5.583 14.278 1.00 80.88 77 SER A O 1
ATOM 567 N N . MET A 1 78 ? -23.371 4.025 14.386 1.00 89.56 78 MET A N 1
ATOM 568 C CA . MET A 1 78 ? -22.757 4.523 15.615 1.00 89.56 78 MET A CA 1
ATOM 569 C C . MET A 1 78 ? -21.398 5.180 15.381 1.00 89.56 78 MET A C 1
ATOM 571 O O . MET A 1 78 ? -20.729 4.916 14.377 1.00 89.56 78 MET A O 1
ATOM 575 N N . ARG A 1 79 ? -20.971 6.001 16.347 1.00 91.06 79 ARG A N 1
ATOM 576 C CA . ARG A 1 79 ? -19.539 6.221 16.591 1.00 91.06 79 ARG A CA 1
ATOM 577 C C . ARG A 1 79 ? -19.054 5.213 17.617 1.00 91.06 79 ARG A C 1
ATOM 579 O O . ARG A 1 79 ? -19.722 4.990 18.626 1.00 91.06 79 ARG A O 1
ATOM 586 N N . HIS A 1 80 ? -17.896 4.629 17.348 1.00 94.00 80 HIS A N 1
ATOM 587 C CA . HIS A 1 80 ? -17.214 3.739 18.274 1.00 94.00 80 HIS A CA 1
ATOM 588 C C . HIS A 1 80 ? -16.126 4.549 18.974 1.00 94.00 80 HIS A C 1
ATOM 590 O O . HIS A 1 80 ? -15.156 4.971 18.343 1.00 94.00 80 HIS A O 1
ATOM 596 N N . LEU A 1 81 ? -16.300 4.765 20.272 1.00 94.88 81 LEU A N 1
ATOM 597 C CA . LEU A 1 81 ? -15.400 5.555 21.100 1.00 94.88 81 LEU A CA 1
ATOM 598 C C . LEU A 1 81 ? -14.794 4.683 22.184 1.00 94.88 81 LEU A C 1
ATOM 600 O O . LEU A 1 81 ? -15.424 3.748 22.663 1.00 94.88 81 LEU A O 1
ATOM 604 N N . GLU A 1 82 ? -13.597 5.021 22.627 1.00 96.19 82 GLU A N 1
ATOM 605 C CA . GLU A 1 82 ? -12.892 4.221 23.615 1.00 96.19 82 GLU A CA 1
ATOM 606 C C . GLU A 1 82 ? -12.222 5.087 24.655 1.00 96.19 82 GLU A C 1
ATOM 608 O O . GLU A 1 82 ? -11.544 6.054 24.327 1.00 96.19 82 GLU A O 1
ATOM 613 N N . VAL A 1 83 ? -12.364 4.723 25.922 1.00 97.19 83 VAL A N 1
ATOM 614 C CA . VAL A 1 83 ? -11.722 5.422 27.029 1.00 97.19 83 VAL A CA 1
ATOM 615 C C . VAL A 1 83 ? -10.541 4.591 27.508 1.00 97.19 83 VAL A C 1
ATOM 617 O O . VAL A 1 83 ? -10.721 3.496 28.047 1.00 97.19 83 VAL A O 1
ATOM 620 N N . GLN A 1 84 ? -9.330 5.121 27.332 1.00 98.06 84 GLN A N 1
ATOM 621 C CA . GLN A 1 84 ? -8.123 4.509 27.877 1.00 98.06 84 GLN A CA 1
ATOM 622 C C . GLN A 1 84 ? -8.080 4.732 29.384 1.00 98.06 84 GLN A C 1
ATOM 624 O O . GLN A 1 84 ? -8.074 5.874 29.854 1.00 98.06 84 GLN A O 1
ATOM 629 N N . VAL A 1 85 ? -7.972 3.643 30.133 1.00 97.31 85 VAL A N 1
ATOM 630 C CA . VAL A 1 85 ? -7.817 3.658 31.587 1.00 97.31 85 VAL A CA 1
ATOM 631 C C . VAL A 1 85 ? -6.590 2.862 32.009 1.00 97.31 85 VAL A C 1
ATOM 633 O O . VAL A 1 85 ? -6.080 2.035 31.252 1.00 97.31 85 VAL A O 1
ATOM 636 N N . ILE A 1 86 ? -6.090 3.133 33.207 1.00 97.25 86 ILE A N 1
ATOM 637 C CA . ILE A 1 86 ? -5.018 2.363 33.837 1.00 97.25 86 ILE A CA 1
ATOM 638 C C . ILE A 1 86 ? -5.221 2.374 35.351 1.00 97.25 86 ILE A C 1
ATOM 640 O O . ILE A 1 86 ? -5.595 3.413 35.897 1.00 97.25 86 ILE A O 1
ATOM 644 N N . GLY A 1 87 ? -5.031 1.233 36.013 1.00 95.62 87 GLY A N 1
ATOM 645 C CA . GLY A 1 87 ? -5.152 1.095 37.468 1.00 95.62 87 GLY A CA 1
ATOM 646 C C . GLY A 1 87 ? -3.990 0.309 38.069 1.00 95.62 87 GLY A C 1
ATOM 647 O O . GLY A 1 87 ? -3.401 -0.519 37.378 1.00 95.62 87 GLY A O 1
ATOM 648 N N . ASP A 1 88 ? -3.653 0.568 39.330 1.00 95.38 88 ASP A N 1
ATOM 649 C CA . ASP A 1 88 ? -2.606 -0.150 40.062 1.00 95.38 88 ASP A CA 1
ATOM 650 C C . ASP A 1 88 ? -3.152 -0.985 41.230 1.00 95.38 88 ASP A C 1
ATOM 652 O O . ASP A 1 88 ? -4.318 -0.890 41.619 1.00 95.38 88 ASP A O 1
ATOM 656 N N . ALA A 1 89 ? -2.273 -1.792 41.827 1.00 92.31 89 ALA A N 1
ATOM 657 C CA . ALA A 1 89 ? -2.612 -2.661 42.948 1.00 92.31 89 ALA A CA 1
ATOM 658 C C . ALA A 1 89 ? -3.021 -1.908 44.233 1.00 92.31 89 ALA A C 1
ATOM 660 O O . ALA A 1 89 ? -3.572 -2.525 45.148 1.00 92.31 89 ALA A O 1
ATOM 661 N N . LYS A 1 90 ? -2.781 -0.593 44.334 1.00 90.56 90 LYS A N 1
ATOM 662 C CA . LYS A 1 90 ? -3.141 0.244 45.494 1.00 90.56 90 LYS A CA 1
ATOM 663 C C . LYS A 1 90 ? -4.497 0.931 45.345 1.00 90.56 90 LYS A C 1
ATOM 665 O O . LYS A 1 90 ? -4.915 1.630 46.265 1.00 90.56 90 LYS A O 1
ATOM 670 N N . GLY A 1 91 ? -5.180 0.722 44.222 1.00 90.81 91 GLY A N 1
ATOM 671 C CA . GLY A 1 91 ? -6.475 1.324 43.932 1.00 90.81 91 GLY A CA 1
ATOM 672 C C . GLY A 1 91 ? -6.373 2.699 43.276 1.00 90.81 91 GLY A C 1
ATOM 673 O O . GLY A 1 91 ? -7.404 3.337 43.040 1.00 90.81 91 GLY A O 1
ATOM 674 N N . ASN A 1 92 ? -5.160 3.158 42.941 1.00 94.00 92 ASN A N 1
ATOM 675 C CA . ASN A 1 92 ? -4.998 4.357 42.131 1.00 94.00 92 ASN A CA 1
ATOM 676 C C . ASN A 1 92 ? -5.389 4.035 40.688 1.00 94.00 92 ASN A C 1
ATOM 678 O O . ASN A 1 92 ? -5.092 2.957 40.171 1.00 94.00 92 ASN A O 1
ATOM 682 N N . PHE A 1 93 ? -6.025 4.984 40.006 1.00 95.44 93 PHE A N 1
ATOM 683 C CA . PHE A 1 93 ? -6.332 4.848 38.588 1.00 95.44 93 PHE A CA 1
ATOM 684 C C . PHE A 1 93 ? -6.301 6.193 37.871 1.00 95.44 93 PHE A C 1
ATOM 686 O O . PHE A 1 93 ? -6.455 7.249 38.486 1.00 95.44 93 PHE A O 1
ATOM 693 N N . GLN A 1 94 ? -6.147 6.146 36.549 1.00 96.56 94 GLN A N 1
ATOM 694 C CA . GLN A 1 94 ? -6.231 7.307 35.670 1.00 96.56 94 GLN A CA 1
ATOM 695 C C . GLN A 1 94 ? -7.068 7.011 34.430 1.00 96.56 94 GLN A C 1
ATOM 697 O O . GLN A 1 94 ? -7.051 5.905 33.889 1.00 96.56 94 GLN A O 1
ATOM 702 N N . VAL A 1 95 ? -7.773 8.043 33.963 1.00 96.25 95 VAL A N 1
ATOM 703 C CA . VAL A 1 95 ? -8.362 8.099 32.622 1.00 96.25 95 VAL A CA 1
ATOM 704 C C . VAL A 1 95 ? -7.390 8.875 31.741 1.00 96.25 95 VAL A C 1
ATOM 706 O O . VAL A 1 95 ? -7.189 10.072 31.948 1.00 96.25 95 VAL A O 1
ATOM 709 N N . VAL A 1 96 ? -6.765 8.194 30.784 1.00 96.62 96 VAL A N 1
ATOM 710 C CA . VAL A 1 96 ? -5.610 8.723 30.043 1.00 96.62 96 VAL A CA 1
ATOM 711 C C . VAL A 1 96 ? -6.035 9.461 28.775 1.00 96.62 96 VAL A C 1
ATOM 713 O O . VAL A 1 96 ? -5.542 10.553 28.504 1.00 96.62 96 VAL A O 1
ATOM 716 N N . GLY A 1 97 ? -6.973 8.897 28.016 1.00 94.00 97 GLY A N 1
ATOM 717 C CA . GLY A 1 97 ? -7.368 9.409 26.703 1.00 94.00 97 GLY A CA 1
ATOM 718 C C . GLY A 1 97 ? -8.743 8.913 26.275 1.00 94.00 97 GLY A C 1
ATOM 719 O O . GLY A 1 97 ? -9.322 8.037 26.925 1.00 94.00 97 GLY A O 1
ATOM 720 N N . VAL A 1 98 ? -9.268 9.506 25.201 1.00 95.00 98 VAL A N 1
ATOM 721 C CA . VAL A 1 98 ? -10.519 9.076 24.564 1.00 95.00 98 VAL A CA 1
ATOM 722 C C . VAL A 1 98 ? -10.292 8.992 23.060 1.00 95.00 98 VAL A C 1
ATOM 724 O O . VAL A 1 98 ? -10.112 10.021 22.405 1.00 95.00 98 VAL A O 1
ATOM 727 N N . ARG A 1 99 ? -10.314 7.772 22.526 1.00 96.19 99 ARG A N 1
ATOM 728 C CA . ARG A 1 99 ? -10.082 7.488 21.111 1.00 96.19 99 ARG A CA 1
ATOM 729 C C . ARG A 1 99 ? -11.390 7.412 20.337 1.00 96.19 99 ARG A C 1
ATOM 731 O O . ARG A 1 99 ? -12.400 6.945 20.863 1.00 96.19 99 ARG A O 1
ATOM 738 N N . ASP A 1 100 ? -11.353 7.832 19.079 1.00 95.06 100 ASP A N 1
ATOM 739 C CA . ASP A 1 100 ? -12.370 7.510 18.079 1.00 95.06 100 ASP A CA 1
ATOM 740 C C . ASP A 1 100 ? -11.835 6.396 17.180 1.00 95.06 100 ASP A C 1
ATOM 742 O O . ASP A 1 100 ? -10.849 6.571 16.465 1.00 95.06 100 ASP A O 1
ATOM 746 N N . CYS A 1 101 ? -12.493 5.242 17.238 1.00 95.69 101 CYS A N 1
ATOM 747 C CA . CYS A 1 101 ? -12.167 4.059 16.450 1.00 95.69 101 CYS A CA 1
ATOM 748 C C . CYS A 1 101 ? -13.298 3.731 15.472 1.00 95.69 101 CYS A C 1
ATOM 750 O O . CYS A 1 101 ? -13.489 2.574 15.108 1.00 95.69 101 CYS A O 1
ATOM 752 N N . THR A 1 102 ? -14.094 4.723 15.069 1.00 95.06 102 THR A N 1
ATOM 753 C CA . THR A 1 102 ? -15.265 4.525 14.202 1.00 95.06 102 THR A CA 1
ATOM 754 C C . THR A 1 102 ? -14.889 4.006 12.813 1.00 95.06 102 THR A C 1
ATOM 756 O O . THR A 1 102 ? -15.685 3.305 12.193 1.00 95.06 102 THR A O 1
ATOM 759 N N . MET A 1 103 ? -13.697 4.325 12.301 1.00 94.94 103 MET A N 1
ATOM 760 C CA . MET A 1 103 ? -13.250 3.867 10.982 1.00 94.94 103 MET A CA 1
ATOM 761 C C . MET A 1 103 ? -12.852 2.399 10.998 1.00 94.94 103 MET A C 1
ATOM 763 O O . MET A 1 103 ? -11.695 2.040 11.212 1.00 94.94 103 MET A O 1
ATOM 767 N N . GLN A 1 104 ? -13.850 1.558 10.737 1.00 94.44 104 GLN A N 1
ATOM 768 C CA . GLN A 1 104 ? -13.746 0.108 10.729 1.00 94.44 104 GLN A CA 1
ATOM 769 C C . GLN A 1 104 ? -14.254 -0.466 9.409 1.00 94.44 104 GLN A C 1
ATOM 771 O O . GLN A 1 104 ? -15.120 0.112 8.760 1.00 94.44 104 GLN A O 1
ATOM 776 N N . ARG A 1 105 ? -13.701 -1.614 9.028 1.00 92.44 105 ARG A N 1
ATOM 777 C CA . ARG A 1 105 ? -14.087 -2.416 7.870 1.00 92.44 105 ARG A CA 1
ATOM 778 C C . ARG A 1 105 ? -14.404 -3.822 8.348 1.00 92.44 105 ARG A C 1
ATOM 780 O O . ARG A 1 105 ? -13.530 -4.473 8.909 1.00 92.44 105 ARG A O 1
ATOM 787 N N . ASN A 1 106 ? -15.618 -4.318 8.134 1.00 87.19 106 ASN A N 1
ATOM 788 C CA . ASN A 1 106 ? -16.061 -5.628 8.624 1.00 87.19 106 ASN A CA 1
ATOM 789 C C . ASN A 1 106 ? -15.740 -5.835 10.119 1.00 87.19 106 ASN A C 1
ATOM 791 O O . ASN A 1 106 ? -15.338 -6.924 10.527 1.00 87.19 106 ASN A O 1
ATOM 795 N N . LYS A 1 107 ? -15.916 -4.780 10.931 1.00 85.19 107 LYS A N 1
ATOM 796 C CA . LYS A 1 107 ? -15.590 -4.734 12.374 1.00 85.19 107 LYS A CA 1
ATOM 797 C C . LYS A 1 107 ? -14.091 -4.800 12.712 1.00 85.19 107 LYS A C 1
ATOM 799 O O . LYS A 1 107 ? -13.730 -4.881 13.881 1.00 85.19 107 LYS A O 1
ATOM 804 N N . GLN A 1 108 ? -13.209 -4.751 11.719 1.00 90.38 108 GLN A N 1
ATOM 805 C CA . GLN A 1 108 ? -11.774 -4.568 11.910 1.00 90.38 108 GLN A CA 1
ATOM 806 C C . GLN A 1 108 ? -11.460 -3.073 11.881 1.00 90.38 108 GLN A C 1
ATOM 808 O O . GLN A 1 108 ? -11.819 -2.386 10.928 1.00 90.38 108 GLN A O 1
ATOM 813 N N . LYS A 1 109 ? -10.787 -2.552 12.906 1.00 96.06 109 LYS A N 1
ATOM 814 C CA . LYS A 1 109 ? -10.381 -1.142 12.942 1.00 96.06 109 LYS A CA 1
ATOM 815 C C . LYS A 1 109 ? -9.315 -0.854 11.880 1.00 96.06 109 LYS A C 1
ATOM 817 O O . LYS A 1 109 ? -8.470 -1.703 11.605 1.00 96.06 109 LYS A O 1
ATOM 822 N N . VAL A 1 110 ? -9.412 0.312 11.248 1.00 97.44 110 VAL A N 1
ATOM 823 C CA . VAL A 1 110 ? -8.570 0.731 10.113 1.00 97.44 110 VAL A CA 1
ATOM 824 C C . VAL A 1 110 ? -7.821 2.021 10.436 1.00 97.44 110 VAL A C 1
ATOM 826 O O . VAL A 1 110 ? -6.620 2.104 10.171 1.00 97.44 110 VAL A O 1
ATOM 829 N N . LEU A 1 111 ? -8.550 3.020 10.947 1.00 97.44 111 LEU A N 1
ATOM 830 C CA . LEU A 1 111 ? -8.010 4.293 11.415 1.00 97.44 111 LEU A CA 1
ATOM 831 C C . LEU A 1 111 ? -8.532 4.584 12.822 1.00 97.44 111 LEU A C 1
ATOM 833 O O . LEU A 1 111 ? -9.718 4.384 13.107 1.00 97.44 111 LEU A O 1
ATOM 837 N N . GLU A 1 112 ? -7.660 5.129 13.656 1.00 97.12 112 GLU A N 1
ATOM 838 C CA . GLU A 1 112 ? -7.938 5.487 15.040 1.00 97.12 112 GLU A CA 1
ATOM 839 C C . GLU A 1 112 ? -7.369 6.877 15.328 1.00 97.12 112 GLU A C 1
ATOM 841 O O . GLU A 1 112 ? -6.296 7.219 14.837 1.00 97.12 112 GLU A O 1
ATOM 846 N N . GLU A 1 113 ? -8.061 7.693 16.122 1.00 96.44 113 GLU A N 1
ATOM 847 C CA . GLU A 1 113 ? -7.571 9.030 16.482 1.00 96.44 113 GLU A CA 1
ATOM 848 C C . GLU A 1 113 ? -7.799 9.382 17.956 1.00 96.44 113 GLU A C 1
ATOM 850 O O . GLU A 1 113 ? -8.783 8.965 18.563 1.00 96.44 113 GLU A O 1
ATOM 855 N N . ASP A 1 114 ? -6.895 10.178 18.525 1.00 95.31 114 ASP A N 1
ATOM 856 C CA . ASP A 1 114 ? -6.997 10.769 19.866 1.00 95.31 114 ASP A CA 1
ATOM 857 C C . ASP A 1 114 ? -6.549 12.239 19.756 1.00 95.31 114 ASP A C 1
ATOM 859 O O . ASP A 1 114 ? -5.505 12.528 19.181 1.00 95.31 114 ASP A O 1
ATOM 863 N N . VAL A 1 115 ? -7.280 13.252 20.214 1.00 83.00 115 VAL A N 1
ATOM 864 C CA . VAL A 1 115 ? -8.640 13.267 20.774 1.00 83.00 115 VAL A CA 1
ATOM 865 C C . VAL A 1 115 ? -9.665 13.413 19.647 1.00 83.00 115 VAL A C 1
ATOM 867 O O . VAL A 1 115 ? -9.497 14.296 18.807 1.00 83.00 115 VAL A O 1
ATOM 870 N N . SER A 1 116 ? -10.750 12.629 19.655 1.00 76.00 116 SER A N 1
ATOM 871 C CA . SER A 1 116 ? -11.841 12.739 18.665 1.00 76.00 116 SER A CA 1
ATOM 872 C C . SER A 1 116 ? -12.287 14.189 18.438 1.00 76.00 116 SER A C 1
ATOM 874 O O . SER A 1 116 ? -12.706 14.868 19.375 1.00 76.00 116 SER A O 1
ATOM 876 N N . THR A 1 117 ? -12.254 14.660 17.189 1.00 72.00 117 THR A N 1
ATOM 877 C CA . THR A 1 117 ? -12.756 16.014 16.845 1.00 72.00 117 THR A CA 1
ATOM 878 C C . THR A 1 117 ? -14.269 16.103 16.696 1.00 72.00 117 THR A C 1
ATOM 880 O O . THR A 1 117 ? -14.820 17.200 16.599 1.00 72.00 117 THR A O 1
ATOM 883 N N . PHE A 1 118 ? -14.937 14.953 16.685 1.00 74.81 118 PHE A N 1
ATOM 884 C CA . PHE A 1 118 ? -16.386 14.862 16.736 1.00 74.81 118 PHE A CA 1
ATOM 885 C C . PHE A 1 118 ? -16.918 15.184 18.142 1.00 74.81 118 PHE A C 1
ATOM 887 O O . PHE A 1 118 ? -17.980 15.791 18.275 1.00 74.81 118 PHE A O 1
ATOM 894 N N . LEU A 1 119 ? -16.181 14.795 19.185 1.00 78.00 119 LEU A N 1
ATOM 895 C CA . LEU A 1 119 ? -16.585 15.019 20.566 1.00 78.00 119 LEU A CA 1
ATOM 896 C C . LEU A 1 119 ? -16.431 16.492 20.935 1.00 78.00 119 LEU A C 1
ATOM 898 O O . LEU A 1 119 ? -15.317 17.005 21.059 1.00 78.00 119 LEU A O 1
ATOM 902 N N . ASP A 1 120 ? -17.555 17.163 21.173 1.00 84.19 120 ASP A N 1
ATOM 903 C CA . ASP A 1 120 ? -17.520 18.440 21.870 1.00 84.19 120 ASP A CA 1
ATOM 904 C C . ASP A 1 120 ? -16.978 18.258 23.312 1.00 84.19 120 ASP A C 1
ATOM 906 O O . ASP A 1 120 ? -16.890 17.133 23.831 1.00 84.19 120 ASP A O 1
ATOM 910 N N . PRO A 1 121 ? -16.573 19.349 23.989 1.00 88.62 121 PRO A N 1
ATOM 911 C CA . PRO A 1 121 ? -16.010 19.258 25.333 1.00 88.62 121 PRO A CA 1
ATOM 912 C C . PRO A 1 121 ? -16.935 18.593 26.363 1.00 88.62 121 PRO A C 1
ATOM 914 O O . PRO A 1 121 ? -16.442 18.009 27.332 1.00 88.62 121 PRO A O 1
ATOM 917 N N . GLU A 1 122 ? -18.255 18.670 26.172 1.00 90.69 122 GLU A N 1
ATOM 918 C CA . GLU A 1 122 ? -19.232 18.079 27.080 1.00 90.69 122 GLU A CA 1
ATOM 919 C C . GLU A 1 122 ? -19.253 16.557 26.924 1.00 90.69 122 GLU A C 1
ATOM 921 O O . GLU A 1 122 ? -19.048 15.838 27.905 1.00 90.69 122 GLU A O 1
ATOM 926 N N . LEU A 1 123 ? -19.416 16.059 25.699 1.00 89.19 123 LEU A N 1
ATOM 927 C CA . LEU A 1 123 ? -19.471 14.632 25.394 1.00 89.19 123 LEU A CA 1
ATOM 928 C C . LEU A 1 123 ? -18.137 13.938 25.703 1.00 89.19 123 LEU A C 1
ATOM 930 O O . LEU A 1 123 ? -18.115 12.841 26.270 1.00 89.19 123 LEU A O 1
ATOM 934 N N . LEU A 1 124 ? -17.013 14.612 25.435 1.00 91.56 124 LEU A N 1
ATOM 935 C CA . LEU A 1 124 ? -15.689 14.159 25.865 1.00 91.56 124 LEU A CA 1
ATOM 936 C C . LEU A 1 124 ? -15.601 14.044 27.395 1.00 91.56 124 LEU A C 1
ATOM 938 O O . LEU A 1 124 ? -15.057 13.070 27.926 1.00 91.56 124 LEU A O 1
ATOM 942 N N . GLY A 1 125 ? -16.141 15.029 28.117 1.00 93.12 125 GLY A N 1
ATOM 943 C CA . GLY A 1 125 ? -16.237 15.009 29.574 1.00 93.12 125 GLY A CA 1
ATOM 944 C C . GLY A 1 125 ? -17.091 13.846 30.083 1.00 93.12 125 GLY A C 1
ATOM 945 O O . GLY A 1 125 ? -16.683 13.151 31.015 1.00 93.12 125 GLY A O 1
ATOM 946 N N . GLN A 1 126 ? -18.232 13.583 29.443 1.00 94.25 126 GLN A N 1
ATOM 947 C CA . GLN A 1 126 ? -19.113 12.463 29.776 1.00 94.25 126 GLN A CA 1
ATOM 948 C C . GLN A 1 126 ? -18.418 11.109 29.573 1.00 94.25 126 GLN A C 1
ATOM 950 O O . GLN A 1 126 ? -18.455 10.273 30.478 1.00 94.25 126 GLN A O 1
ATOM 955 N N . ALA A 1 127 ? -17.720 10.906 28.450 1.00 94.56 127 ALA A N 1
ATOM 956 C CA . ALA A 1 127 ? -16.948 9.687 28.196 1.00 94.56 127 ALA A CA 1
ATOM 957 C C . ALA A 1 127 ? -15.889 9.452 29.290 1.00 94.56 127 ALA A C 1
ATOM 959 O O . ALA A 1 127 ? -15.833 8.378 29.894 1.00 94.56 127 ALA A O 1
ATOM 960 N N . LYS A 1 128 ? -15.115 10.490 29.640 1.00 94.88 128 LYS A N 1
ATOM 961 C CA . LYS A 1 128 ? -14.125 10.415 30.729 1.00 94.88 128 LYS A CA 1
ATOM 962 C C . LYS A 1 128 ? -14.766 10.096 32.080 1.00 94.88 128 LYS A C 1
ATOM 964 O O . LYS A 1 128 ? -14.237 9.280 32.833 1.00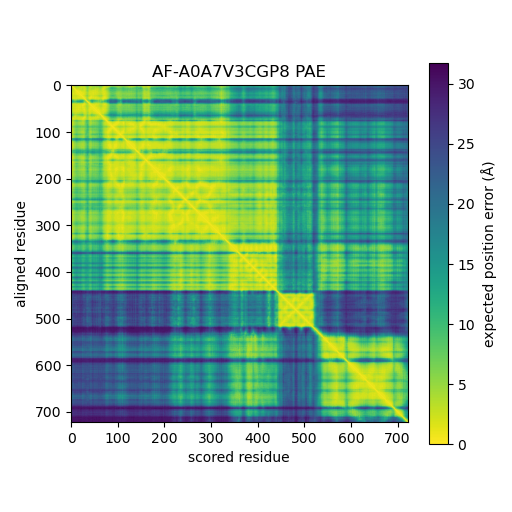 94.88 128 LYS A O 1
ATOM 969 N N . GLN A 1 129 ? -15.914 10.700 32.390 1.00 96.25 129 GLN A N 1
ATOM 970 C CA . GLN A 1 129 ? -16.655 10.416 33.621 1.00 96.25 129 GLN A CA 1
ATOM 971 C C . GLN A 1 129 ? -17.180 8.980 33.668 1.00 96.25 129 GLN A C 1
ATOM 973 O O . GLN A 1 129 ? -17.180 8.378 34.741 1.00 96.25 129 GLN A O 1
ATOM 978 N N . ILE A 1 130 ? -17.629 8.423 32.539 1.00 96.31 130 ILE A N 1
ATOM 979 C CA . ILE A 1 130 ? -18.020 7.012 32.452 1.00 96.31 130 ILE A CA 1
ATOM 980 C C . ILE A 1 130 ? -16.817 6.125 32.784 1.00 96.31 130 ILE A C 1
ATOM 982 O O . ILE A 1 130 ? -16.932 5.277 33.670 1.00 96.31 130 ILE A O 1
ATOM 986 N N . GLY A 1 131 ? -15.662 6.378 32.160 1.00 95.88 131 GLY A N 1
ATOM 987 C CA . GLY A 1 131 ? -14.429 5.638 32.434 1.00 95.88 131 GLY A CA 1
ATOM 988 C C . GLY A 1 131 ? -14.009 5.697 33.903 1.00 95.88 131 GLY A C 1
ATOM 989 O O . GLY A 1 131 ? -13.769 4.666 34.526 1.00 95.88 131 GLY A O 1
ATOM 990 N N . ALA A 1 132 ? -14.017 6.894 34.494 1.00 95.69 132 ALA A N 1
ATOM 991 C CA . ALA A 1 132 ? -13.686 7.086 35.904 1.00 95.69 132 ALA A CA 1
ATOM 992 C C . ALA A 1 132 ? -14.673 6.377 36.847 1.00 95.69 132 ALA A C 1
ATOM 994 O O . ALA A 1 132 ? -14.254 5.776 37.833 1.00 95.69 132 ALA A O 1
ATOM 995 N N . LYS A 1 133 ? -15.980 6.412 36.548 1.00 95.38 133 LYS A N 1
ATOM 996 C CA . LYS A 1 133 ? -17.007 5.721 37.347 1.00 95.38 133 LYS A CA 1
ATOM 997 C C . LYS A 1 133 ? -16.842 4.206 37.305 1.00 95.38 133 LYS A C 1
ATOM 999 O O . LYS A 1 133 ? -17.034 3.571 38.335 1.00 95.38 133 LYS A O 1
ATOM 1004 N N . ILE A 1 134 ? -16.506 3.645 36.143 1.00 94.69 134 ILE A N 1
ATOM 1005 C CA . ILE A 1 134 ? -16.224 2.212 36.005 1.00 94.69 134 ILE A CA 1
ATOM 1006 C C . ILE A 1 134 ? -14.977 1.868 36.818 1.00 94.69 134 ILE A C 1
ATOM 1008 O O . ILE A 1 134 ? -15.058 1.045 37.720 1.00 94.69 134 ILE A O 1
ATOM 1012 N N . MET A 1 135 ? -13.857 2.560 36.599 1.00 94.31 135 MET A N 1
ATOM 1013 C CA . MET A 1 135 ? -12.612 2.280 37.325 1.00 94.31 135 MET A CA 1
ATOM 1014 C C . MET A 1 135 ? -12.755 2.411 38.844 1.00 94.31 135 MET A C 1
ATOM 1016 O O . MET A 1 135 ? -12.257 1.562 39.579 1.00 94.31 135 MET A O 1
ATOM 1020 N N . ALA A 1 136 ? -13.512 3.398 39.327 1.00 92.56 136 ALA A N 1
ATOM 1021 C CA . ALA A 1 136 ? -13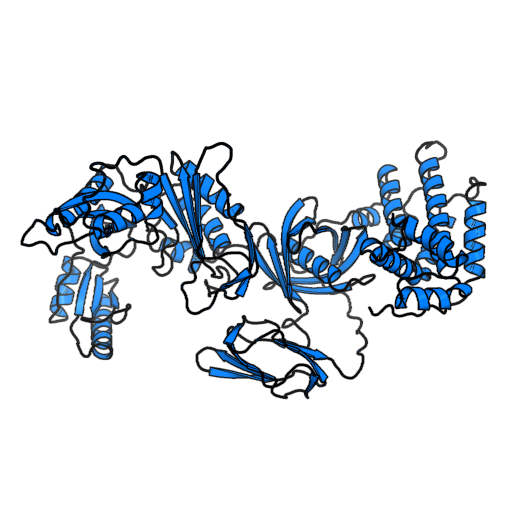.796 3.552 40.751 1.00 92.56 136 ALA A CA 1
ATOM 1022 C C . ALA A 1 136 ? -14.537 2.349 41.369 1.00 92.56 136 ALA A C 1
ATOM 1024 O O . ALA A 1 136 ? -14.427 2.134 42.574 1.00 92.56 136 ALA A O 1
ATOM 1025 N N . GLN A 1 137 ? -15.282 1.577 40.570 1.00 90.94 137 GLN A N 1
ATOM 1026 C CA . GLN A 1 137 ? -15.960 0.348 41.002 1.00 90.94 137 GLN A CA 1
ATOM 1027 C C . GLN A 1 137 ? -15.082 -0.901 40.867 1.00 90.94 137 GLN A C 1
ATOM 1029 O O . GLN A 1 137 ? -15.358 -1.896 41.525 1.00 90.94 137 GLN A O 1
ATOM 1034 N N . LEU A 1 138 ? -14.052 -0.872 40.015 1.00 90.25 138 LEU A N 1
ATOM 1035 C CA . LEU A 1 138 ? -13.183 -2.027 39.746 1.00 90.25 138 LEU A CA 1
ATOM 1036 C C . LEU A 1 138 ? -11.866 -2.004 40.533 1.00 90.25 138 LEU A C 1
ATOM 1038 O O . LEU A 1 138 ? -11.153 -3.010 40.539 1.00 90.25 138 LEU A O 1
ATOM 1042 N N . ARG A 1 139 ? -11.540 -0.872 41.165 1.00 85.94 139 ARG A N 1
ATOM 1043 C CA . ARG A 1 139 ? -10.297 -0.648 41.912 1.00 85.94 139 ARG A CA 1
ATOM 1044 C C . ARG A 1 139 ? -10.053 -1.698 42.996 1.00 85.94 139 ARG A C 1
ATOM 1046 O O . ARG A 1 139 ? -10.984 -2.198 43.624 1.00 85.94 139 ARG A O 1
ATOM 1053 N N . THR A 1 140 ? -8.780 -2.000 43.216 1.00 78.88 140 THR A N 1
ATOM 1054 C CA . THR A 1 140 ? -8.314 -3.077 44.100 1.00 78.88 140 THR A CA 1
ATOM 1055 C C . THR A 1 140 ? -8.543 -2.809 45.585 1.00 78.88 140 THR A C 1
ATOM 1057 O O . THR A 1 140 ? -8.594 -3.757 46.364 1.00 78.88 140 THR A O 1
ATOM 1060 N N . ASP A 1 141 ? -8.707 -1.548 45.989 1.00 82.69 141 ASP A N 1
ATOM 1061 C CA . ASP A 1 141 ? -8.991 -1.156 47.371 1.00 82.69 141 ASP A CA 1
ATOM 1062 C C . ASP A 1 141 ? -10.495 -1.163 47.720 1.00 82.69 141 ASP A C 1
ATOM 1064 O O . ASP A 1 141 ? -10.837 -1.025 48.895 1.00 82.69 141 ASP A O 1
ATOM 1068 N N . ASP A 1 142 ? -11.407 -1.345 46.748 1.00 83.81 142 ASP A N 1
ATOM 1069 C CA . ASP A 1 142 ? -12.837 -1.567 47.025 1.00 83.81 142 ASP A CA 1
ATOM 1070 C C . ASP A 1 142 ? -13.087 -3.068 47.274 1.00 83.81 142 ASP A C 1
ATOM 1072 O O . ASP A 1 142 ? -12.873 -3.876 46.370 1.00 83.81 142 ASP A O 1
ATOM 1076 N N . PRO A 1 143 ? -13.612 -3.474 48.448 1.00 77.00 143 PRO A N 1
ATOM 1077 C CA . PRO A 1 143 ? -13.939 -4.874 48.741 1.00 77.00 143 PRO A CA 1
ATOM 1078 C C . PRO A 1 143 ? -14.963 -5.515 47.790 1.00 77.00 143 PRO A C 1
ATOM 1080 O O . PRO A 1 143 ? -15.115 -6.734 47.788 1.00 77.00 143 PRO A O 1
ATOM 1083 N N . ARG A 1 144 ? -15.713 -4.707 47.030 1.00 82.00 144 ARG A N 1
ATOM 1084 C CA . ARG A 1 144 ? -16.665 -5.157 45.999 1.00 82.00 144 ARG A CA 1
ATOM 1085 C C . ARG A 1 144 ? -16.070 -5.099 44.590 1.00 82.00 144 ARG A C 1
ATOM 1087 O O . ARG A 1 144 ? -16.734 -5.525 43.647 1.00 82.00 144 ARG A O 1
ATOM 1094 N N . GLY A 1 145 ? -14.877 -4.526 44.444 1.00 80.06 145 GLY A N 1
ATOM 1095 C CA . GLY A 1 145 ? -14.167 -4.432 43.181 1.00 80.06 145 GLY A CA 1
ATOM 1096 C C . GLY A 1 145 ? -13.611 -5.782 42.747 1.00 80.06 145 GLY A C 1
ATOM 1097 O O . GLY A 1 145 ? -13.356 -6.669 43.558 1.00 80.06 145 GLY A O 1
ATOM 1098 N N . ILE A 1 146 ? -13.412 -5.939 41.440 1.00 84.62 146 ILE A N 1
ATOM 1099 C CA . ILE A 1 146 ? -12.829 -7.160 40.858 1.00 84.62 146 ILE A CA 1
ATOM 1100 C C . ILE A 1 146 ? -11.294 -7.151 40.865 1.00 84.62 146 ILE A C 1
ATOM 1102 O O . ILE A 1 146 ? -10.680 -8.077 40.346 1.00 84.62 146 ILE A O 1
ATOM 1106 N N . GLY A 1 147 ? -10.676 -6.104 41.422 1.00 87.56 147 GLY A N 1
ATOM 1107 C CA . GLY A 1 147 ? -9.227 -5.979 41.531 1.00 87.56 147 GLY A CA 1
ATOM 1108 C C . GLY A 1 147 ? -8.528 -5.715 40.199 1.00 87.56 147 GLY A C 1
ATOM 1109 O O . GLY A 1 147 ? -7.557 -6.392 39.878 1.00 87.56 147 GLY A O 1
ATOM 1110 N N . TYR A 1 148 ? -9.032 -4.767 39.405 1.00 92.81 148 TYR A N 1
ATOM 1111 C CA . TYR A 1 148 ? -8.459 -4.484 38.089 1.00 92.81 148 TYR A CA 1
ATOM 1112 C C . TYR A 1 148 ? -7.085 -3.800 38.179 1.00 92.81 148 TYR A C 1
ATOM 1114 O O . TYR A 1 148 ? -6.944 -2.776 38.846 1.00 92.81 148 TYR A O 1
ATOM 1122 N N . GLU A 1 149 ? -6.104 -4.328 37.444 1.00 94.56 149 GLU A N 1
ATOM 1123 C CA . GLU A 1 149 ? -4.718 -3.855 37.408 1.00 94.56 149 GLU A CA 1
ATOM 1124 C C . GLU A 1 149 ? -4.211 -3.756 35.956 1.00 94.56 149 GLU A C 1
ATOM 1126 O O . GLU A 1 149 ? -4.519 -4.598 35.109 1.00 94.56 149 GLU A O 1
ATOM 1131 N N . GLY A 1 150 ? -3.407 -2.730 35.670 1.00 95.62 150 GLY A N 1
ATOM 1132 C CA . GLY A 1 150 ? -2.803 -2.481 34.364 1.00 95.62 150 GLY A CA 1
ATOM 1133 C C . GLY A 1 150 ? -3.667 -1.622 33.429 1.00 95.62 150 GLY A C 1
ATOM 1134 O O . GLY A 1 150 ? -4.659 -1.020 33.855 1.00 95.62 150 GLY A O 1
ATOM 1135 N N . PRO A 1 151 ? -3.261 -1.485 32.151 1.00 97.06 151 PRO A N 1
ATOM 1136 C CA . PRO A 1 151 ? -3.995 -0.716 31.157 1.00 97.06 151 PRO A CA 1
ATOM 1137 C C . PRO A 1 151 ? -5.230 -1.478 30.671 1.00 97.06 151 PRO A C 1
ATOM 1139 O O . PRO A 1 151 ? -5.154 -2.657 30.318 1.00 97.06 151 PRO A O 1
ATOM 1142 N N . GLY A 1 152 ? -6.343 -0.759 30.570 1.00 97.00 152 GLY A N 1
ATOM 1143 C CA . GLY A 1 152 ? -7.608 -1.264 30.052 1.00 97.00 152 GLY A CA 1
ATOM 1144 C C . GLY A 1 152 ? -8.269 -0.275 29.112 1.00 97.00 152 GLY A C 1
ATOM 1145 O O . GLY A 1 152 ? -7.951 0.915 29.105 1.00 97.00 152 GLY A O 1
ATOM 1146 N N . THR A 1 153 ? -9.204 -0.765 28.310 1.00 97.88 153 THR A N 1
ATOM 1147 C CA . THR A 1 153 ? -10.009 0.089 27.436 1.00 97.88 153 THR A CA 1
ATOM 1148 C C . THR A 1 153 ? -11.482 -0.149 27.687 1.00 97.88 153 THR A C 1
ATOM 1150 O O . THR A 1 153 ? -11.937 -1.286 27.656 1.00 97.88 153 THR A O 1
ATOM 1153 N N . ILE A 1 154 ? -12.225 0.927 27.918 1.00 97.62 154 ILE A N 1
ATOM 1154 C CA . ILE A 1 154 ? -13.681 0.900 28.032 1.00 97.62 154 ILE A CA 1
ATOM 1155 C C . ILE A 1 154 ? -14.259 1.352 26.697 1.00 97.62 154 ILE A C 1
ATOM 1157 O O . ILE A 1 154 ? -14.051 2.498 26.300 1.00 97.62 154 ILE A O 1
ATOM 1161 N N . GLU A 1 155 ? -14.983 0.469 26.023 1.00 96.00 155 GLU A N 1
ATOM 1162 C CA . GLU A 1 155 ? -15.594 0.752 24.728 1.00 96.00 155 GLU A CA 1
ATOM 1163 C C . GLU A 1 155 ? -17.000 1.320 24.915 1.00 96.00 155 GLU A C 1
ATOM 1165 O O . GLU A 1 155 ? -17.829 0.801 25.674 1.00 96.00 155 GLU A O 1
ATOM 1170 N N . LEU A 1 156 ? -17.255 2.420 24.218 1.00 95.38 156 LEU A N 1
ATOM 1171 C CA . LEU A 1 156 ? -18.493 3.173 24.232 1.00 95.38 156 LEU A CA 1
ATOM 1172 C C . LEU A 1 156 ? -19.064 3.262 22.818 1.00 95.38 156 LEU A C 1
ATOM 1174 O O . LEU A 1 156 ? -18.360 3.474 21.831 1.00 95.38 156 LEU A O 1
ATOM 1178 N N . ILE A 1 157 ? -20.381 3.184 22.747 1.00 93.00 157 ILE A N 1
ATOM 1179 C CA . ILE A 1 157 ? -21.166 3.464 21.555 1.00 93.00 157 ILE A CA 1
ATOM 1180 C C . ILE A 1 157 ? -21.774 4.847 21.731 1.00 93.00 157 ILE A C 1
ATOM 1182 O O . ILE A 1 157 ? -22.443 5.097 22.732 1.00 93.00 157 ILE A O 1
ATOM 1186 N N . TRP A 1 158 ? -21.583 5.735 20.761 1.00 91.94 158 TRP A N 1
ATOM 1187 C CA . TRP A 1 158 ? -22.401 6.939 20.662 1.00 91.94 158 TRP A CA 1
ATOM 1188 C C . TRP A 1 158 ? -23.496 6.740 19.618 1.00 91.94 158 TRP A C 1
ATOM 1190 O O . TRP A 1 158 ? -23.215 6.442 18.450 1.00 91.94 158 TRP A O 1
ATOM 1200 N N . ASP A 1 159 ? -24.739 6.910 20.057 1.00 88.31 159 ASP A N 1
ATOM 1201 C CA . ASP A 1 159 ? -25.926 6.833 19.217 1.00 88.31 159 ASP A CA 1
ATOM 1202 C C . ASP A 1 159 ? -26.293 8.225 18.688 1.00 88.31 159 ASP A C 1
ATOM 1204 O O . ASP A 1 159 ? -26.633 9.140 19.443 1.00 88.31 159 ASP A O 1
ATOM 1208 N N . ARG A 1 160 ? -26.253 8.378 17.360 1.00 82.31 160 ARG A N 1
ATOM 1209 C CA . ARG A 1 160 ? -26.583 9.640 16.683 1.00 82.31 160 ARG A CA 1
ATOM 1210 C C . ARG A 1 160 ? -28.053 10.034 16.839 1.00 82.31 160 ARG A C 1
ATOM 1212 O O . ARG A 1 160 ? -28.365 11.214 16.701 1.00 82.31 160 ARG A O 1
ATOM 1219 N N . SER A 1 161 ? -28.948 9.076 17.081 1.00 80.94 161 SER A N 1
ATOM 1220 C CA . SER A 1 161 ? -30.397 9.317 17.113 1.00 80.94 161 SER A CA 1
ATOM 1221 C C . SER A 1 161 ? -30.856 10.079 18.356 1.00 80.94 161 SER A C 1
ATOM 1223 O O . SER A 1 161 ? -31.749 10.918 18.260 1.00 80.94 161 SER A O 1
ATOM 1225 N N . ASP A 1 162 ? -30.228 9.827 19.504 1.00 81.44 162 ASP A N 1
ATOM 1226 C CA . ASP A 1 162 ? -30.582 10.439 20.788 1.00 81.44 162 ASP A CA 1
ATOM 1227 C C . ASP A 1 162 ? -29.409 11.164 21.471 1.00 81.44 162 ASP A C 1
ATOM 1229 O O . ASP A 1 162 ? -29.580 11.712 22.563 1.00 81.44 162 ASP A O 1
ATOM 1233 N N . ASN A 1 163 ? -28.252 11.235 20.800 1.00 84.38 163 ASN A N 1
ATOM 1234 C CA . ASN A 1 163 ? -27.029 11.897 21.255 1.00 84.38 163 ASN A CA 1
ATOM 1235 C C . ASN A 1 163 ? -26.522 11.357 22.607 1.00 84.38 163 ASN A C 1
ATOM 1237 O O . ASN A 1 163 ? -26.114 12.126 23.481 1.00 84.38 163 ASN A O 1
ATOM 1241 N N . ARG A 1 164 ? -26.572 10.032 22.809 1.00 88.12 164 ARG A N 1
ATOM 1242 C CA . ARG A 1 164 ? -26.163 9.382 24.067 1.00 88.12 164 ARG A CA 1
ATOM 1243 C C . ARG A 1 164 ? -24.983 8.439 23.897 1.00 88.12 164 ARG A C 1
ATOM 1245 O O . ARG A 1 164 ? -24.815 7.793 22.868 1.00 88.12 164 ARG A O 1
ATOM 1252 N N . LEU A 1 165 ? -24.193 8.341 24.968 1.00 92.38 165 LEU A N 1
ATOM 1253 C CA . LEU A 1 165 ? -23.138 7.346 25.134 1.00 92.38 165 LEU A CA 1
ATOM 1254 C C . LEU A 1 165 ? -23.665 6.130 25.887 1.00 92.38 165 LEU A C 1
ATOM 1256 O O . LEU A 1 165 ? -24.256 6.265 26.960 1.00 92.38 165 LEU A O 1
ATOM 1260 N N . TYR A 1 166 ? -23.357 4.952 25.368 1.00 93.19 166 TYR A N 1
ATOM 1261 C CA . TYR A 1 166 ? -23.668 3.664 25.960 1.00 93.19 166 TYR A CA 1
ATOM 1262 C C . TYR A 1 166 ? -22.387 2.866 26.157 1.00 93.19 166 TYR A C 1
ATOM 1264 O O . TYR A 1 166 ? -21.549 2.799 25.265 1.00 93.19 166 TYR A O 1
ATOM 1272 N N . PHE A 1 167 ? -22.231 2.251 27.322 1.00 93.56 167 PHE A N 1
ATOM 1273 C CA . PHE A 1 167 ? -21.184 1.268 27.560 1.00 93.56 167 PHE A CA 1
ATOM 1274 C C . PHE A 1 167 ? -21.456 0.004 26.746 1.00 93.56 167 PHE A C 1
ATOM 1276 O O . PHE A 1 167 ? -22.579 -0.508 26.768 1.00 93.56 167 PHE A O 1
ATOM 1283 N N . MET A 1 168 ? -20.423 -0.484 26.060 1.00 89.00 168 MET A N 1
ATOM 1284 C CA . MET A 1 168 ? -20.459 -1.741 25.322 1.00 89.00 168 MET A CA 1
ATOM 1285 C C . MET A 1 168 ? -19.725 -2.833 26.094 1.00 89.00 168 MET A C 1
ATOM 1287 O O . MET A 1 168 ? -20.341 -3.804 26.525 1.00 89.00 168 MET A O 1
ATOM 1291 N N . GLU A 1 169 ? -18.425 -2.655 26.308 1.00 90.12 169 GLU A N 1
ATOM 1292 C CA . GLU A 1 169 ? -17.591 -3.619 27.020 1.00 90.12 169 GLU A CA 1
ATOM 1293 C C . GLU A 1 169 ? -16.326 -2.967 27.590 1.00 90.12 169 GLU A C 1
ATOM 1295 O O . GLU A 1 169 ? -16.040 -1.791 27.353 1.00 90.12 169 GLU A O 1
ATOM 1300 N N . MET A 1 170 ? -15.559 -3.735 28.365 1.00 93.56 170 MET A N 1
ATOM 1301 C CA . MET A 1 170 ? -14.214 -3.359 28.784 1.00 93.56 170 MET A CA 1
ATOM 1302 C C . MET A 1 170 ? -13.222 -4.428 28.333 1.00 93.56 170 MET A C 1
ATOM 1304 O O . MET A 1 170 ? -13.278 -5.573 28.778 1.00 93.56 170 MET A O 1
ATOM 1308 N N . ASN A 1 171 ? -12.277 -4.031 27.491 1.00 95.12 171 ASN A N 1
ATOM 1309 C CA . ASN A 1 171 ? -11.149 -4.851 27.090 1.00 95.12 171 ASN A CA 1
ATOM 1310 C C . ASN A 1 171 ? -10.056 -4.774 28.163 1.00 95.12 171 ASN A C 1
ATOM 1312 O O . ASN A 1 171 ? -9.412 -3.740 28.358 1.00 95.12 171 ASN A O 1
ATOM 1316 N N . THR A 1 172 ? -9.833 -5.889 28.859 1.00 95.00 172 THR A N 1
ATOM 1317 C CA . THR A 1 172 ? -8.925 -6.009 30.012 1.00 95.00 172 THR A CA 1
ATOM 1318 C C . THR A 1 172 ? -7.465 -6.230 29.603 1.00 95.00 172 THR A C 1
ATOM 1320 O O . THR A 1 172 ? -6.768 -7.076 30.161 1.00 95.00 172 THR A O 1
ATOM 1323 N N . ARG A 1 173 ? -7.013 -5.509 28.578 1.00 95.62 173 ARG A N 1
ATOM 1324 C CA . ARG A 1 173 ? -5.665 -5.597 28.007 1.00 95.62 173 ARG A CA 1
ATOM 1325 C C . ARG A 1 173 ? -5.272 -4.268 27.373 1.00 95.62 173 ARG A C 1
ATOM 1327 O O . ARG A 1 173 ? -6.135 -3.469 27.003 1.00 95.62 173 ARG A O 1
ATOM 1334 N N . LEU A 1 174 ? -3.974 -4.096 27.134 1.00 96.62 174 LEU A N 1
ATOM 1335 C CA . LEU A 1 174 ? -3.493 -3.050 26.240 1.00 96.62 174 LEU A CA 1
ATOM 1336 C C . LEU A 1 174 ? -4.045 -3.302 24.827 1.00 96.62 174 LEU A C 1
ATOM 1338 O O . LEU A 1 174 ? -3.987 -4.421 24.301 1.00 96.62 174 LEU A O 1
ATOM 1342 N N . GLN A 1 175 ? -4.627 -2.271 24.226 1.00 96.81 175 GLN A N 1
ATOM 1343 C CA . GLN A 1 175 ? -5.133 -2.341 22.861 1.00 96.81 175 GLN A CA 1
ATOM 1344 C C . GLN A 1 175 ? -4.051 -1.982 21.838 1.00 96.81 175 GLN A C 1
ATOM 1346 O O . GLN A 1 175 ? -3.026 -1.395 22.178 1.00 96.81 175 GLN A O 1
ATOM 1351 N N . VAL A 1 176 ? -4.254 -2.370 20.579 1.00 97.06 176 VAL A N 1
ATOM 1352 C CA . VAL A 1 176 ? -3.259 -2.209 19.504 1.00 97.06 176 VAL A CA 1
ATOM 1353 C C . VAL A 1 176 ? -2.964 -0.721 19.269 1.00 97.06 176 VAL A C 1
ATOM 1355 O O . VAL A 1 176 ? -1.802 -0.317 19.234 1.00 97.06 176 VAL A O 1
ATOM 1358 N N . GLU A 1 177 ? -4.033 0.062 19.254 1.00 97.06 177 GLU A N 1
ATOM 1359 C CA . GLU A 1 177 ? -4.174 1.499 19.025 1.00 97.06 177 GLU A CA 1
ATOM 1360 C C . GLU A 1 177 ? -3.867 2.368 20.259 1.00 97.06 177 GLU A C 1
ATOM 1362 O O . GLU A 1 177 ? -4.122 3.570 20.262 1.00 97.06 177 GLU A O 1
ATOM 1367 N N . HIS A 1 178 ? -3.300 1.805 21.334 1.00 97.81 178 HIS A N 1
ATOM 1368 C CA . HIS A 1 178 ? -2.889 2.589 22.513 1.00 97.81 178 HIS A CA 1
ATOM 1369 C C . HIS A 1 178 ? -1.923 3.732 22.156 1.00 97.81 178 HIS A C 1
ATOM 1371 O O . HIS A 1 178 ? -1.846 4.736 22.864 1.00 97.81 178 HIS A O 1
ATOM 1377 N N . THR A 1 179 ? -1.207 3.592 21.041 1.00 97.75 179 THR A N 1
ATOM 1378 C CA . THR A 1 179 ? -0.187 4.514 20.558 1.00 97.75 179 THR A CA 1
ATOM 1379 C C . THR A 1 179 ? -0.711 5.903 20.222 1.00 97.75 179 THR A C 1
ATOM 1381 O O . THR A 1 179 ? 0.012 6.865 20.472 1.00 97.75 179 THR A O 1
ATOM 1384 N N . VAL A 1 180 ? -1.959 6.070 19.763 1.00 98.00 180 VAL A N 1
ATOM 1385 C CA . VAL A 1 180 ? -2.519 7.430 19.605 1.00 98.00 180 VAL A CA 1
ATOM 1386 C C . VAL A 1 180 ? -2.677 8.128 20.955 1.00 98.00 180 VAL A C 1
ATOM 1388 O O . VAL A 1 180 ? -2.326 9.300 21.091 1.00 98.00 180 VAL A O 1
ATOM 1391 N N . THR A 1 181 ? -3.092 7.389 21.987 1.00 97.69 181 THR A N 1
ATOM 1392 C CA . THR A 1 181 ? -3.196 7.920 23.348 1.00 97.69 181 THR A CA 1
ATOM 1393 C C . THR A 1 181 ? -1.817 8.230 23.927 1.00 97.69 181 THR A C 1
ATOM 1395 O O . THR A 1 181 ? -1.660 9.269 24.566 1.00 97.69 181 THR A O 1
ATOM 1398 N N . GLU A 1 182 ? -0.792 7.404 23.688 1.00 97.81 182 GLU A N 1
ATOM 1399 C CA . GLU A 1 182 ? 0.585 7.710 24.119 1.00 97.81 182 GLU A CA 1
ATOM 1400 C C . GLU A 1 182 ? 1.101 9.014 23.499 1.00 97.81 182 GLU A C 1
ATOM 1402 O O . GLU A 1 182 ? 1.626 9.868 24.213 1.00 97.81 182 GLU A O 1
ATOM 1407 N N . MET A 1 183 ? 0.908 9.195 22.187 1.00 97.62 183 MET A N 1
ATOM 1408 C CA . MET A 1 183 ? 1.385 10.380 21.466 1.00 97.62 183 MET A CA 1
ATOM 1409 C C . MET A 1 183 ? 0.732 11.673 21.967 1.00 97.62 183 MET A C 1
ATOM 1411 O O . MET A 1 183 ? 1.389 12.708 22.033 1.00 97.62 183 MET A O 1
ATOM 1415 N N . VAL A 1 184 ? -0.546 11.619 22.351 1.00 97.00 184 VAL A N 1
ATOM 1416 C CA . VAL A 1 184 ? -1.279 12.779 22.882 1.00 97.00 184 VAL A CA 1
ATOM 1417 C C . VAL A 1 184 ? -0.980 13.023 24.359 1.00 97.00 184 VAL A C 1
ATOM 1419 O O . VAL A 1 184 ? -0.854 14.168 24.789 1.00 97.00 184 VAL A O 1
ATOM 1422 N N . SER A 1 185 ? -0.903 11.964 25.164 1.00 96.38 185 SER A N 1
ATOM 1423 C CA . SER A 1 185 ? -0.754 12.059 26.624 1.00 96.38 185 SER A CA 1
ATOM 1424 C C . SER A 1 185 ? 0.692 12.237 27.092 1.00 96.38 185 SER A C 1
ATOM 1426 O O . SER A 1 185 ? 0.925 12.658 28.231 1.00 96.38 185 SER A O 1
ATOM 1428 N N . GLY A 1 186 ? 1.660 11.865 26.251 1.00 95.75 186 GLY A N 1
ATOM 1429 C CA . GLY A 1 186 ? 3.070 11.741 26.613 1.00 95.75 186 GLY A CA 1
ATOM 1430 C C . GLY A 1 186 ? 3.369 10.584 27.573 1.00 95.75 186 GLY A C 1
ATOM 1431 O O . GLY A 1 186 ? 4.479 10.517 28.099 1.00 95.75 186 GLY A O 1
ATOM 1432 N N . GLN A 1 187 ? 2.402 9.699 27.841 1.00 96.44 187 GLN A N 1
ATOM 1433 C CA . GLN A 1 187 ? 2.573 8.563 28.748 1.00 96.44 187 GLN A CA 1
ATOM 1434 C C . GLN A 1 187 ? 2.917 7.296 27.966 1.00 96.44 187 GLN A C 1
ATOM 1436 O O . GLN A 1 187 ? 2.267 6.984 26.974 1.00 96.44 187 GLN A O 1
ATOM 1441 N N . ASN A 1 188 ? 3.913 6.546 28.440 1.00 96.62 188 ASN A N 1
ATOM 1442 C CA . ASN A 1 188 ? 4.263 5.236 27.892 1.00 96.62 188 ASN A CA 1
ATOM 1443 C C . ASN A 1 188 ? 3.491 4.149 28.652 1.00 96.62 188 ASN A C 1
ATOM 1445 O O . ASN A 1 188 ? 3.869 3.761 29.759 1.00 96.62 188 ASN A O 1
ATOM 1449 N N . LEU A 1 189 ? 2.392 3.680 28.068 1.00 97.44 189 LEU A N 1
ATOM 1450 C CA . LEU A 1 189 ? 1.448 2.769 28.714 1.00 97.44 189 LEU A CA 1
ATOM 1451 C C . LEU A 1 189 ? 2.028 1.366 28.884 1.00 97.44 189 LEU A C 1
ATOM 1453 O O . LEU A 1 189 ? 1.737 0.706 29.881 1.00 97.44 189 LEU A O 1
ATOM 1457 N N . LEU A 1 190 ? 2.887 0.925 27.960 1.00 96.44 190 LEU A N 1
ATOM 1458 C CA . LEU A 1 190 ? 3.583 -0.356 28.086 1.00 96.44 190 LEU A CA 1
ATOM 1459 C C . LEU A 1 190 ? 4.567 -0.345 29.266 1.00 96.44 190 LEU A C 1
ATOM 1461 O O . LEU A 1 190 ? 4.630 -1.302 30.036 1.00 96.44 190 LEU A O 1
ATOM 1465 N N . ARG A 1 191 ? 5.311 0.752 29.448 1.00 97.25 191 ARG A N 1
ATOM 1466 C CA . ARG A 1 191 ? 6.196 0.940 30.605 1.00 97.25 191 ARG A CA 1
ATOM 1467 C C . ARG A 1 191 ? 5.401 0.910 31.906 1.00 97.25 191 ARG A C 1
ATOM 1469 O O . ARG A 1 191 ? 5.807 0.208 32.828 1.00 97.25 191 ARG A O 1
ATOM 1476 N N . GLU A 1 192 ? 4.288 1.638 31.982 1.00 97.31 192 GLU A N 1
ATOM 1477 C CA . GLU A 1 192 ? 3.448 1.631 33.183 1.00 97.31 192 GLU A CA 1
ATOM 1478 C C . GLU A 1 192 ? 2.868 0.250 33.470 1.00 97.31 192 GLU A C 1
ATOM 1480 O O . GLU A 1 192 ? 2.884 -0.181 34.617 1.00 97.31 192 GLU A O 1
ATOM 1485 N N . GLN A 1 193 ? 2.441 -0.490 32.443 1.00 97.56 193 GLN A N 1
ATOM 1486 C CA . GLN A 1 193 ? 1.979 -1.867 32.608 1.00 97.56 193 GLN A CA 1
ATOM 1487 C C . GLN A 1 193 ? 3.044 -2.758 33.265 1.00 97.56 193 GLN A C 1
ATOM 1489 O O . GLN A 1 193 ? 2.727 -3.521 34.176 1.00 97.56 193 GLN A O 1
ATOM 1494 N N . LEU A 1 194 ? 4.305 -2.650 32.832 1.00 97.38 194 LEU A N 1
ATOM 1495 C CA . LEU A 1 194 ? 5.416 -3.407 33.418 1.00 97.38 194 LEU A CA 1
ATOM 1496 C C . LEU A 1 194 ? 5.723 -2.970 34.856 1.00 97.38 194 LEU A C 1
ATOM 1498 O O . LEU A 1 194 ? 6.001 -3.812 35.708 1.00 97.38 194 LEU A O 1
ATOM 1502 N N . LEU A 1 195 ? 5.673 -1.665 35.139 1.00 96.88 195 LEU A N 1
ATOM 1503 C CA . LEU A 1 195 ? 5.895 -1.138 36.486 1.00 96.88 195 LEU A CA 1
ATOM 1504 C C . LEU A 1 195 ? 4.807 -1.607 37.451 1.00 96.88 195 LEU A C 1
ATOM 1506 O O . LEU A 1 195 ? 5.130 -2.151 38.507 1.00 96.88 195 LEU A O 1
ATOM 1510 N N . ILE A 1 196 ? 3.545 -1.455 37.065 1.00 96.06 196 ILE A N 1
ATOM 1511 C CA . ILE A 1 196 ? 2.389 -1.879 37.852 1.00 96.06 196 ILE A CA 1
ATOM 1512 C C . ILE A 1 196 ? 2.453 -3.384 38.117 1.00 96.06 196 ILE A C 1
ATOM 1514 O O . ILE A 1 196 ? 2.452 -3.780 39.278 1.00 96.06 196 ILE A O 1
ATOM 1518 N N . GLY A 1 197 ? 2.692 -4.198 37.081 1.00 95.00 197 GLY A N 1
ATOM 1519 C CA . GLY A 1 197 ? 2.844 -5.650 37.232 1.00 95.00 197 GLY A CA 1
ATOM 1520 C C . GLY A 1 197 ? 4.043 -6.079 38.090 1.00 95.00 197 GLY A C 1
ATOM 1521 O O . GLY A 1 197 ? 4.105 -7.221 38.540 1.00 95.00 197 GLY A O 1
ATOM 1522 N N . SER A 1 198 ? 4.994 -5.175 38.358 1.00 96.25 198 SER A N 1
ATOM 1523 C CA . SER A 1 198 ? 6.084 -5.384 39.325 1.00 96.25 198 SER A CA 1
ATOM 1524 C C . SER A 1 198 ? 5.743 -4.917 40.752 1.00 96.25 198 SER A C 1
ATOM 1526 O O . SER A 1 198 ? 6.614 -4.871 41.622 1.00 96.25 198 SER A O 1
ATOM 1528 N N . GLY A 1 199 ? 4.482 -4.559 41.006 1.00 94.81 199 GLY A N 1
ATOM 1529 C CA . GLY A 1 199 ? 3.974 -4.065 42.284 1.00 94.81 199 GLY A CA 1
ATOM 1530 C C . GLY A 1 199 ? 4.246 -2.582 42.545 1.00 94.81 199 GLY A C 1
ATOM 1531 O O . GLY A 1 199 ? 4.165 -2.146 43.696 1.00 94.81 199 GLY A O 1
ATOM 1532 N N . ARG A 1 200 ? 4.616 -1.801 41.520 1.00 96.25 200 ARG A N 1
ATOM 1533 C CA . ARG A 1 200 ? 4.820 -0.349 41.653 1.00 96.25 200 ARG A CA 1
ATOM 1534 C C . ARG A 1 200 ? 3.489 0.382 41.511 1.00 96.25 200 ARG A C 1
ATOM 1536 O O . ARG A 1 200 ? 2.576 -0.081 40.839 1.00 96.25 200 ARG A O 1
ATOM 1543 N N . GLU A 1 201 ? 3.412 1.543 42.143 1.00 95.62 201 GLU A N 1
ATOM 1544 C CA . GLU A 1 201 ? 2.290 2.463 41.965 1.00 95.62 201 GLU A CA 1
ATOM 1545 C C . GLU A 1 201 ? 2.383 3.170 40.611 1.00 95.62 201 GLU A C 1
ATOM 1547 O O . GLU A 1 201 ? 3.471 3.287 40.032 1.00 95.62 201 GLU A O 1
ATOM 1552 N N . LEU A 1 202 ? 1.237 3.649 40.127 1.00 95.12 202 LEU A N 1
ATOM 1553 C CA . LEU A 1 202 ? 1.151 4.431 38.899 1.00 95.12 202 LEU A CA 1
ATOM 1554 C C . LEU A 1 202 ? 2.104 5.636 38.955 1.00 95.12 202 LEU A C 1
ATOM 1556 O O . LEU A 1 202 ? 2.093 6.402 39.920 1.00 95.12 202 LEU A O 1
ATOM 1560 N N . SER A 1 203 ? 2.924 5.843 37.919 1.00 95.44 203 SER A N 1
ATOM 1561 C CA . SER A 1 203 ? 3.998 6.842 37.995 1.00 95.44 203 SER A CA 1
ATOM 1562 C C . SER A 1 203 ? 3.554 8.287 37.730 1.00 95.44 203 SER A C 1
ATOM 1564 O O . SER A 1 203 ? 4.402 9.18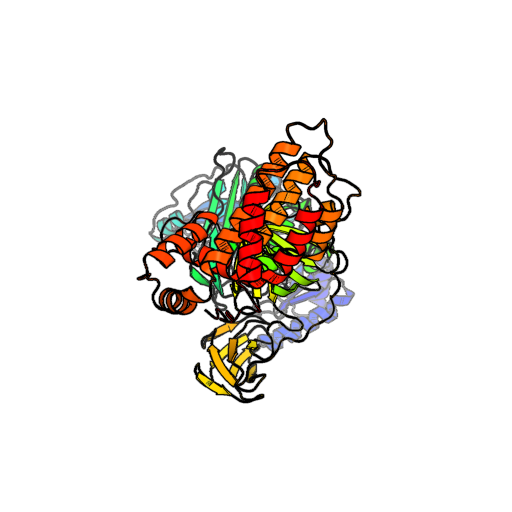0 37.682 1.00 95.44 203 SER A O 1
ATOM 1566 N N . PHE A 1 204 ? 2.262 8.529 37.500 1.00 94.44 204 PHE A N 1
ATOM 1567 C CA . PHE A 1 204 ? 1.708 9.850 37.211 1.00 94.44 204 PHE A CA 1
ATOM 1568 C C . PHE A 1 204 ? 0.317 10.032 37.827 1.00 94.44 204 PHE A C 1
ATOM 1570 O O . PHE A 1 204 ? -0.459 9.088 37.953 1.00 94.44 204 PHE A O 1
ATOM 1577 N N . ASP A 1 205 ? -0.017 11.272 38.180 1.00 88.06 205 ASP A N 1
ATOM 1578 C CA . ASP A 1 205 ? -1.265 11.643 38.856 1.00 88.06 205 ASP A CA 1
ATOM 1579 C C . ASP A 1 205 ? -2.257 12.390 37.947 1.00 88.06 205 ASP A C 1
ATOM 1581 O O . ASP A 1 205 ? -3.453 12.443 38.245 1.00 88.06 205 ASP A O 1
ATOM 1585 N N . LYS A 1 206 ? -1.774 13.001 36.856 1.00 85.88 206 LYS A N 1
ATOM 1586 C CA . LYS A 1 206 ? -2.584 13.753 35.888 1.00 85.88 206 LYS A CA 1
ATOM 1587 C C . LYS A 1 206 ? -2.029 13.644 34.476 1.00 85.88 206 LYS A C 1
ATOM 1589 O O . LYS A 1 206 ? -0.829 13.770 34.251 1.00 85.88 206 LYS A O 1
ATOM 1594 N N . VAL A 1 207 ? -2.939 13.550 33.510 1.00 90.31 207 VAL A N 1
ATOM 1595 C CA . VAL A 1 207 ? -2.619 13.580 32.080 1.00 90.31 207 VAL A CA 1
ATOM 1596 C C . VAL A 1 207 ? -2.962 14.943 31.488 1.00 90.31 207 VAL A C 1
ATOM 1598 O O . VAL A 1 207 ? -4.037 15.493 31.736 1.00 90.31 207 VAL A O 1
ATOM 1601 N N . ARG A 1 208 ? -2.043 15.497 30.691 1.00 88.69 208 ARG A N 1
ATOM 1602 C CA . ARG A 1 208 ? -2.245 16.738 29.934 1.00 88.69 208 ARG A CA 1
ATOM 1603 C C . ARG A 1 208 ? -2.189 16.420 28.439 1.00 88.69 208 ARG A C 1
ATOM 1605 O O . ARG A 1 208 ? -1.082 16.347 27.910 1.00 88.69 208 ARG A O 1
ATOM 1612 N N . PRO A 1 209 ? -3.338 16.206 27.775 1.00 90.38 209 PRO A N 1
ATOM 1613 C CA . PRO A 1 209 ? -3.355 15.889 26.353 1.00 90.38 209 PRO A CA 1
ATOM 1614 C C . PRO A 1 209 ? -2.817 17.066 25.531 1.00 90.38 209 PRO A C 1
ATOM 1616 O O . PRO A 1 209 ? -3.169 18.218 25.795 1.00 90.38 209 PRO A O 1
ATOM 1619 N N . GLN A 1 210 ? -1.967 16.778 24.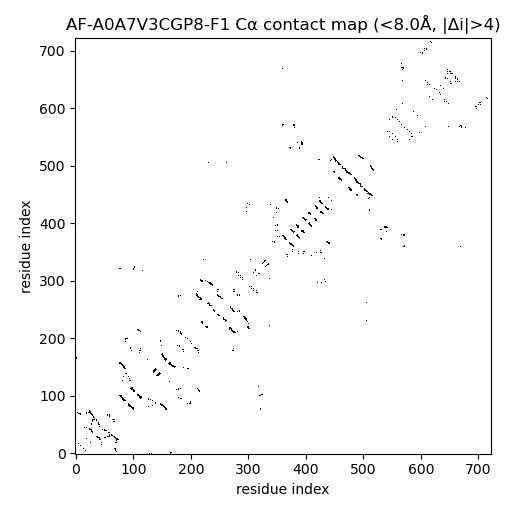548 1.00 93.44 210 GLN A N 1
ATOM 1620 C CA . GLN A 1 210 ? -1.361 17.763 23.657 1.00 93.44 210 GLN A CA 1
ATOM 1621 C C . GLN A 1 210 ? -1.498 17.336 22.199 1.00 93.44 210 GLN A C 1
ATOM 1623 O O . GLN A 1 210 ? -1.095 16.239 21.817 1.00 93.44 210 GLN A O 1
ATOM 1628 N N . GLY A 1 211 ? -2.003 18.249 21.373 1.00 95.06 211 GLY A N 1
ATOM 1629 C CA . GLY A 1 211 ? -2.167 18.021 19.943 1.00 95.06 211 GLY A CA 1
ATOM 1630 C C . GLY A 1 211 ? -3.212 16.956 19.618 1.00 95.06 211 GLY A C 1
ATOM 1631 O O . GLY A 1 211 ? -4.189 16.772 20.345 1.00 95.06 211 GLY A O 1
ATOM 1632 N N . HIS A 1 212 ? -3.002 16.284 18.493 1.00 96.75 212 HIS A N 1
ATOM 1633 C CA . HIS A 1 212 ? -3.873 15.250 17.958 1.00 96.75 212 HIS A CA 1
ATOM 1634 C C . HIS A 1 212 ? -3.023 14.183 17.264 1.00 96.75 212 HIS A C 1
ATOM 1636 O O . HIS A 1 212 ? -2.083 14.510 16.535 1.00 96.75 212 HIS A O 1
ATOM 1642 N N . ALA A 1 213 ? -3.360 12.918 17.479 1.00 98.06 213 ALA A N 1
ATOM 1643 C CA . ALA A 1 213 ? -2.705 11.778 16.871 1.00 98.06 213 ALA A CA 1
ATOM 1644 C C . ALA A 1 213 ? -3.692 10.936 16.067 1.00 98.06 213 ALA A C 1
ATOM 1646 O O . ALA A 1 213 ? -4.841 10.763 16.469 1.00 98.06 213 ALA A O 1
ATOM 1647 N N . ILE A 1 214 ? -3.219 10.403 14.943 1.00 98.44 214 ILE A N 1
ATOM 1648 C CA . ILE A 1 214 ? -3.969 9.482 14.089 1.00 98.44 214 ILE A CA 1
ATOM 1649 C C . ILE A 1 214 ? -3.084 8.275 13.813 1.00 98.44 214 ILE A C 1
ATOM 1651 O O . ILE A 1 214 ? -1.918 8.427 13.450 1.00 98.44 214 ILE A O 1
ATOM 1655 N N . GLU A 1 215 ? -3.645 7.087 13.962 1.00 98.62 215 GLU A N 1
ATOM 1656 C CA . GLU A 1 215 ? -3.039 5.822 13.585 1.00 98.62 215 GLU A CA 1
ATOM 1657 C C . GLU A 1 215 ? -3.748 5.240 12.366 1.00 98.62 215 GLU A C 1
ATOM 1659 O O . GLU A 1 215 ? -4.966 5.332 12.225 1.00 98.62 215 GLU A O 1
ATOM 1664 N N . ALA A 1 216 ? -2.957 4.648 11.476 1.00 98.56 216 ALA A N 1
ATOM 1665 C CA . ALA A 1 216 ? -3.426 3.804 10.400 1.00 98.56 216 ALA A CA 1
ATOM 1666 C C . ALA A 1 216 ? -2.819 2.409 10.520 1.00 98.56 216 ALA A C 1
ATOM 1668 O O . ALA A 1 216 ? -1.593 2.254 10.584 1.00 98.56 216 ALA A O 1
ATOM 1669 N N . ARG A 1 217 ? -3.675 1.384 10.490 1.00 98.31 217 ARG A N 1
ATOM 1670 C CA . ARG A 1 217 ? -3.229 -0.011 10.442 1.00 98.31 217 ARG A CA 1
ATOM 1671 C C . ARG A 1 217 ? -2.776 -0.363 9.036 1.00 98.31 217 ARG A C 1
ATOM 1673 O O . ARG A 1 217 ? -3.582 -0.370 8.108 1.00 98.31 217 ARG A O 1
ATOM 1680 N N . ILE A 1 218 ? -1.500 -0.692 8.883 1.00 97.56 218 ILE A N 1
ATOM 1681 C CA . ILE A 1 218 ? -0.937 -1.172 7.623 1.00 97.56 218 ILE A CA 1
ATOM 1682 C C . ILE A 1 218 ? -1.069 -2.694 7.601 1.00 97.56 218 ILE A C 1
ATOM 1684 O O . ILE A 1 218 ? -0.430 -3.390 8.396 1.00 97.56 218 ILE A O 1
ATOM 1688 N N . THR A 1 219 ? -1.901 -3.211 6.699 1.00 96.06 219 THR A N 1
ATOM 1689 C CA . THR A 1 219 ? -2.164 -4.648 6.545 1.00 96.06 219 THR A CA 1
ATOM 1690 C C . THR A 1 219 ? -1.648 -5.166 5.210 1.00 96.06 219 THR A C 1
ATOM 1692 O O . THR A 1 219 ? -1.611 -4.445 4.212 1.00 96.06 219 THR A O 1
ATOM 1695 N N . SER A 1 220 ? -1.252 -6.435 5.204 1.00 94.56 220 SER A N 1
ATOM 1696 C CA . SER A 1 220 ? -0.904 -7.230 4.027 1.00 94.56 220 SER A CA 1
ATOM 1697 C C . SER A 1 220 ? -2.172 -7.775 3.362 1.00 94.56 220 SER A C 1
ATOM 1699 O O . SER A 1 220 ? -2.410 -8.975 3.302 1.00 94.56 220 SER A O 1
ATOM 1701 N N . GLU A 1 221 ? -3.044 -6.877 2.914 1.00 91.44 221 GLU A N 1
ATOM 1702 C CA . GLU A 1 221 ? -4.312 -7.211 2.259 1.00 91.44 221 GLU A CA 1
ATOM 1703 C C . GLU A 1 221 ? -4.432 -6.465 0.929 1.00 91.44 221 GLU A C 1
ATOM 1705 O O . GLU A 1 221 ? -3.963 -5.335 0.801 1.00 91.44 221 GLU A O 1
ATOM 1710 N N . ASP A 1 222 ? -5.087 -7.077 -0.058 1.00 87.94 222 ASP A N 1
ATOM 1711 C CA . ASP A 1 222 ? -5.292 -6.490 -1.383 1.00 87.94 222 ASP A CA 1
ATOM 1712 C C . ASP A 1 222 ? -6.617 -5.709 -1.473 1.00 87.94 222 ASP A C 1
ATOM 1714 O O . ASP A 1 222 ? -7.673 -6.321 -1.681 1.00 87.94 222 ASP A O 1
ATOM 1718 N N . PRO A 1 223 ? -6.614 -4.366 -1.389 1.00 87.69 223 PRO A N 1
ATOM 1719 C CA . PRO A 1 223 ? -7.850 -3.589 -1.445 1.00 87.69 223 PRO A CA 1
ATOM 1720 C C . PRO A 1 223 ? -8.583 -3.692 -2.792 1.00 87.69 223 PRO A C 1
ATOM 1722 O O . PRO A 1 223 ? -9.782 -3.421 -2.849 1.00 87.69 223 PRO A O 1
ATOM 1725 N N . TYR A 1 224 ? -7.903 -4.106 -3.865 1.00 82.38 224 TYR A N 1
ATOM 1726 C CA . TYR A 1 224 ? -8.505 -4.293 -5.187 1.00 82.38 224 TYR A CA 1
ATOM 1727 C C . TYR A 1 224 ? -9.146 -5.676 -5.349 1.00 82.38 224 TYR A C 1
ATOM 1729 O O . TYR A 1 224 ? -10.028 -5.857 -6.187 1.00 82.38 224 TYR A O 1
ATOM 1737 N N . ASN A 1 225 ? -8.767 -6.637 -4.504 1.00 80.56 225 ASN A N 1
ATOM 1738 C CA . ASN A 1 225 ? -9.309 -7.991 -4.483 1.00 80.56 225 ASN A CA 1
ATOM 1739 C C . ASN A 1 225 ? -9.997 -8.298 -3.146 1.00 80.56 225 ASN A C 1
ATOM 1741 O O . ASN A 1 225 ? -9.644 -9.241 -2.439 1.00 80.56 225 ASN A O 1
ATOM 1745 N N . LYS A 1 226 ? -10.988 -7.473 -2.783 1.00 83.19 226 LYS A N 1
ATOM 1746 C CA . LYS A 1 226 ? -11.828 -7.654 -1.582 1.00 83.19 226 LYS A CA 1
ATOM 1747 C C . LYS A 1 226 ? -11.027 -7.818 -0.279 1.00 83.19 226 LYS A C 1
ATOM 1749 O O . LYS A 1 226 ? -11.507 -8.474 0.643 1.00 83.19 226 LYS A O 1
ATOM 1754 N N . PHE A 1 227 ? -9.846 -7.202 -0.192 1.00 88.00 227 PHE A N 1
ATOM 1755 C CA . PHE A 1 227 ? -8.920 -7.314 0.940 1.00 88.00 227 PHE A CA 1
ATOM 1756 C C . PHE A 1 227 ? -8.523 -8.763 1.239 1.00 88.00 227 PHE A C 1
ATOM 1758 O O . PHE A 1 227 ? -8.408 -9.160 2.395 1.00 88.00 227 PHE A O 1
ATOM 1765 N N . ALA A 1 228 ? -8.334 -9.573 0.195 1.00 85.50 228 ALA A N 1
ATOM 1766 C CA . ALA A 1 228 ? -7.732 -10.887 0.354 1.00 85.50 228 ALA A CA 1
ATOM 1767 C C . ALA A 1 228 ? -6.336 -10.744 0.999 1.00 85.50 228 ALA A C 1
ATOM 1769 O O . ALA A 1 228 ? -5.595 -9.833 0.610 1.00 85.50 228 ALA A O 1
ATOM 1770 N N . PRO A 1 229 ? -5.961 -11.617 1.951 1.00 86.75 229 PRO A N 1
ATOM 1771 C CA . PRO A 1 229 ? -4.616 -11.625 2.513 1.00 86.75 229 PRO A CA 1
ATOM 1772 C C . PRO A 1 229 ? -3.553 -11.805 1.425 1.00 86.75 229 PRO A C 1
ATOM 1774 O O . PRO A 1 229 ? -3.735 -12.595 0.500 1.00 86.75 229 PRO A O 1
ATOM 1777 N N . SER A 1 230 ? -2.437 -11.096 1.558 1.00 87.69 230 SER A N 1
ATOM 1778 C CA . SER A 1 230 ? -1.271 -11.191 0.687 1.00 87.69 230 SER A CA 1
ATOM 1779 C C . SER A 1 230 ? -0.094 -11.753 1.474 1.00 87.69 230 SER A C 1
ATOM 1781 O O . SER A 1 230 ? 0.395 -11.147 2.424 1.00 87.69 230 SER A O 1
ATOM 1783 N N . THR A 1 231 ? 0.363 -12.931 1.066 1.00 87.56 231 THR A N 1
ATOM 1784 C CA . THR A 1 231 ? 1.540 -13.595 1.636 1.00 87.56 231 THR A CA 1
ATOM 1785 C C . THR A 1 231 ? 2.735 -13.459 0.711 1.00 87.56 231 THR A C 1
ATOM 1787 O O . THR A 1 231 ? 2.576 -13.343 -0.501 1.00 87.56 231 THR A O 1
ATOM 1790 N N . GLY A 1 232 ? 3.939 -13.565 1.258 1.00 88.75 232 GLY A N 1
ATOM 1791 C CA . GLY A 1 232 ? 5.155 -13.536 0.454 1.00 88.75 232 GLY A CA 1
ATOM 1792 C C . GLY A 1 232 ? 6.302 -12.832 1.151 1.00 88.75 232 GLY A C 1
ATOM 1793 O O . GLY A 1 232 ? 6.209 -12.433 2.310 1.00 88.75 232 GLY A O 1
ATOM 1794 N N . LYS A 1 233 ? 7.417 -12.708 0.437 1.00 92.56 233 LYS A N 1
ATOM 1795 C CA . LYS A 1 233 ? 8.628 -12.080 0.956 1.00 92.56 233 LYS A CA 1
ATOM 1796 C C . LYS A 1 233 ? 8.590 -10.580 0.698 1.00 92.56 233 LYS A C 1
ATOM 1798 O O . LYS A 1 233 ? 8.392 -10.161 -0.437 1.00 92.56 233 LYS A O 1
ATOM 1803 N N . ILE A 1 234 ? 8.865 -9.780 1.723 1.00 94.62 234 ILE A N 1
ATOM 1804 C CA . ILE A 1 234 ? 9.067 -8.338 1.566 1.00 94.62 234 ILE A CA 1
ATOM 1805 C C . ILE A 1 234 ? 10.393 -8.122 0.834 1.00 94.62 234 ILE A C 1
ATOM 1807 O O . ILE A 1 234 ? 11.462 -8.418 1.366 1.00 94.62 234 ILE A O 1
ATOM 1811 N N . LEU A 1 235 ? 10.333 -7.618 -0.394 1.00 93.81 235 LEU A N 1
ATOM 1812 C CA . LEU A 1 235 ? 11.505 -7.374 -1.241 1.00 93.81 235 LEU A CA 1
ATOM 1813 C C . LEU A 1 235 ? 12.065 -5.967 -1.057 1.00 93.81 235 LEU A C 1
ATOM 1815 O O . LEU A 1 235 ? 13.266 -5.742 -1.174 1.00 93.81 235 LEU A O 1
ATOM 1819 N N . HIS A 1 236 ? 11.188 -5.018 -0.747 1.00 94.06 236 HIS A N 1
ATOM 1820 C CA . HIS A 1 236 ? 11.550 -3.649 -0.416 1.00 94.06 236 HIS A CA 1
ATOM 1821 C C . HIS A 1 236 ? 10.564 -3.104 0.602 1.00 94.06 236 HIS A C 1
ATOM 1823 O O . HIS A 1 236 ? 9.369 -3.388 0.529 1.00 94.06 236 HIS A O 1
ATOM 1829 N N . MET A 1 237 ? 11.073 -2.303 1.529 1.00 93.31 237 MET A N 1
ATOM 1830 C CA . MET A 1 237 ? 10.274 -1.584 2.506 1.00 93.31 237 MET A CA 1
ATOM 1831 C C . MET A 1 237 ? 10.968 -0.265 2.810 1.00 93.31 237 MET A C 1
ATOM 1833 O O . MET A 1 237 ? 12.124 -0.248 3.231 1.00 93.31 237 MET A O 1
ATOM 1837 N N . LYS A 1 238 ? 10.259 0.837 2.592 1.00 93.25 238 LYS A N 1
ATOM 1838 C CA . LYS A 1 238 ? 10.680 2.168 3.015 1.00 93.25 238 LYS A CA 1
ATOM 1839 C C . LYS A 1 238 ? 9.623 2.702 3.961 1.00 93.25 238 LYS A C 1
ATOM 1841 O O . LYS A 1 238 ? 8.471 2.876 3.569 1.00 93.25 238 LYS A O 1
ATOM 1846 N N . LEU A 1 239 ? 10.032 2.947 5.198 1.00 95.50 239 LEU A N 1
ATOM 1847 C CA . LEU A 1 239 ? 9.170 3.554 6.199 1.00 95.50 239 LEU A CA 1
ATOM 1848 C C . LEU A 1 239 ? 9.164 5.081 6.035 1.00 95.50 239 LEU A C 1
ATOM 1850 O O . LEU A 1 239 ? 10.203 5.648 5.688 1.00 95.50 239 LEU A O 1
ATOM 1854 N N . PRO A 1 240 ? 8.022 5.747 6.269 1.00 95.50 240 PRO A N 1
ATOM 1855 C CA . PRO A 1 240 ? 7.968 7.201 6.308 1.00 95.50 240 PRO A CA 1
ATOM 1856 C C . PRO A 1 240 ? 8.765 7.745 7.495 1.00 95.50 240 PRO A C 1
ATOM 1858 O O . PRO A 1 240 ? 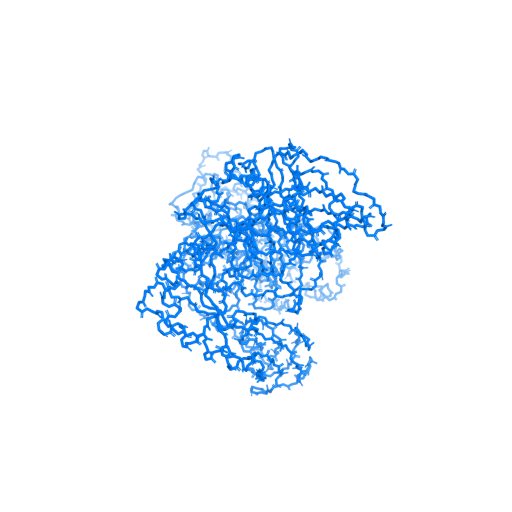8.835 7.120 8.556 1.00 95.50 240 PRO A O 1
ATOM 1861 N N . GLU A 1 241 ? 9.338 8.931 7.317 1.00 94.25 241 GLU A N 1
ATOM 1862 C CA . GLU A 1 241 ? 10.140 9.602 8.339 1.00 94.25 241 GLU A CA 1
ATOM 1863 C C . GLU A 1 241 ? 9.402 10.816 8.908 1.00 94.25 241 GLU A C 1
ATOM 1865 O O . GLU A 1 241 ? 8.482 11.370 8.305 1.00 94.25 241 GLU A O 1
ATOM 1870 N N . THR A 1 242 ? 9.826 11.257 10.091 1.00 96.00 242 THR A N 1
ATOM 1871 C CA . THR A 1 242 ? 9.338 12.517 10.655 1.00 96.00 242 THR A CA 1
ATOM 1872 C C . THR A 1 242 ? 9.761 13.690 9.753 1.00 96.00 242 THR A C 1
ATOM 1874 O O . THR A 1 242 ? 10.950 13.802 9.433 1.00 96.00 242 THR A O 1
ATOM 1877 N N . PRO A 1 243 ? 8.833 14.587 9.355 1.00 92.00 243 PRO A N 1
ATOM 1878 C CA . PRO A 1 243 ? 9.164 15.777 8.580 1.00 92.00 243 PRO A CA 1
ATOM 1879 C C . PRO A 1 243 ? 10.250 16.629 9.248 1.00 92.00 243 PRO A C 1
ATOM 1881 O O . PRO A 1 243 ? 10.184 16.941 10.437 1.00 92.00 243 PRO A O 1
ATOM 1884 N N . LYS A 1 244 ? 11.246 17.057 8.464 1.00 91.94 244 LYS A N 1
ATOM 1885 C CA . LYS A 1 244 ? 12.396 17.838 8.964 1.00 91.94 244 LYS A CA 1
ATOM 1886 C C . LYS A 1 244 ? 12.034 19.249 9.436 1.00 91.94 244 LYS A C 1
ATOM 1888 O O . LYS A 1 244 ? 12.819 19.864 10.148 1.00 91.94 244 LYS A O 1
ATOM 1893 N N . ASP A 1 245 ? 10.879 19.761 9.024 1.00 91.00 245 ASP A N 1
ATOM 1894 C CA . ASP A 1 245 ? 10.354 21.065 9.441 1.00 91.00 245 ASP A CA 1
ATOM 1895 C C . ASP A 1 245 ? 9.760 21.049 10.864 1.00 91.00 245 ASP A C 1
ATOM 1897 O O . ASP A 1 245 ? 9.411 22.104 11.390 1.00 91.00 245 ASP A O 1
ATOM 1901 N N . GLY A 1 246 ? 9.661 19.873 11.498 1.00 89.00 246 GLY A N 1
ATOM 1902 C CA . GLY A 1 246 ? 9.178 19.715 12.869 1.00 89.00 246 GLY A CA 1
ATOM 1903 C C . GLY A 1 246 ? 7.672 19.926 13.040 1.00 89.00 246 GLY A C 1
ATOM 1904 O O . GLY A 1 246 ? 7.204 20.001 14.174 1.00 89.00 246 GLY A O 1
ATOM 1905 N N . ARG A 1 247 ? 6.894 20.015 11.950 1.00 91.25 247 ARG A N 1
ATOM 1906 C CA . ARG A 1 247 ? 5.448 20.306 12.022 1.00 91.25 247 ARG A CA 1
ATOM 1907 C C . ARG A 1 247 ? 4.595 19.144 12.543 1.00 91.25 247 ARG A C 1
ATOM 1909 O O . ARG A 1 247 ? 3.441 19.342 12.910 1.00 91.25 247 ARG A O 1
ATOM 1916 N N . ALA A 1 248 ? 5.132 17.930 12.505 1.00 97.19 248 ALA A N 1
ATOM 1917 C CA . ALA A 1 248 ? 4.475 16.705 12.938 1.00 97.19 248 ALA A CA 1
ATOM 1918 C C . ALA A 1 248 ? 5.528 15.669 13.339 1.00 97.19 248 ALA A C 1
ATOM 1920 O O . ALA A 1 248 ? 6.672 15.753 12.899 1.00 97.19 248 ALA A O 1
ATOM 1921 N N . VAL A 1 249 ? 5.125 14.670 14.118 1.00 98.12 249 VAL A N 1
ATOM 1922 C CA . VAL A 1 249 ? 5.923 13.482 14.439 1.00 98.12 249 VAL A CA 1
ATOM 1923 C C . VAL A 1 249 ? 5.325 12.284 13.714 1.00 98.12 249 VAL A C 1
ATOM 1925 O O . VAL A 1 249 ? 4.109 12.100 13.729 1.00 98.12 249 VAL A O 1
ATOM 1928 N N . VAL A 1 250 ? 6.175 11.463 13.097 1.00 98.38 250 VAL A N 1
ATOM 1929 C CA . VAL A 1 250 ? 5.792 10.189 12.474 1.00 98.38 250 VAL A CA 1
ATOM 1930 C C . VAL A 1 250 ? 6.462 9.057 13.246 1.00 98.38 250 VAL A C 1
ATOM 1932 O O . VAL A 1 250 ? 7.687 9.022 13.367 1.00 98.38 250 VAL A O 1
ATOM 1935 N N . ARG A 1 251 ? 5.651 8.132 13.762 1.00 98.00 251 ARG A N 1
ATOM 1936 C CA . ARG A 1 251 ? 6.064 6.906 14.452 1.00 98.00 251 ARG A CA 1
ATOM 1937 C C . ARG A 1 251 ? 5.550 5.708 13.662 1.00 98.00 251 ARG A C 1
ATOM 1939 O O . ARG A 1 251 ? 4.387 5.671 13.273 1.00 98.00 251 ARG A O 1
ATOM 1946 N N . VAL A 1 252 ? 6.409 4.716 13.451 1.00 98.25 252 VAL A N 1
ATOM 1947 C CA . VAL A 1 252 ? 6.021 3.449 12.826 1.00 98.25 252 VAL A CA 1
ATOM 1948 C C . VAL A 1 252 ? 6.394 2.306 13.752 1.00 98.25 252 VAL A C 1
ATOM 1950 O O . VAL A 1 252 ? 7.574 2.063 13.990 1.00 98.25 252 VAL A O 1
ATOM 1953 N N . ASP A 1 253 ? 5.387 1.584 14.234 1.00 97.69 253 ASP A N 1
ATOM 1954 C CA . ASP A 1 253 ? 5.591 0.340 14.973 1.00 97.69 253 ASP A CA 1
ATOM 1955 C C . ASP A 1 253 ? 5.422 -0.818 13.979 1.00 97.69 253 ASP A C 1
ATOM 1957 O O . ASP A 1 253 ? 4.301 -1.131 13.577 1.00 97.69 253 ASP A O 1
ATOM 1961 N N . SER A 1 254 ? 6.526 -1.433 13.543 1.00 95.44 254 SER A N 1
ATOM 1962 C CA . SER A 1 254 ? 6.532 -2.546 12.578 1.00 95.44 254 SER A CA 1
ATOM 1963 C C . SER A 1 254 ? 6.972 -3.852 13.237 1.00 95.44 254 SER A C 1
ATOM 1965 O O . SER A 1 254 ? 7.935 -3.870 14.002 1.00 95.44 254 SER A O 1
ATOM 1967 N N . GLY A 1 255 ? 6.299 -4.956 12.904 1.00 91.19 255 GLY A N 1
ATOM 1968 C CA . GLY A 1 255 ? 6.712 -6.314 13.289 1.00 91.19 255 GLY A CA 1
ATOM 1969 C C . GLY A 1 255 ? 7.563 -7.027 12.230 1.00 91.19 255 GLY A C 1
ATOM 1970 O O . GLY A 1 255 ? 7.908 -8.200 12.399 1.00 91.19 255 GLY A O 1
ATOM 1971 N N . VAL A 1 256 ? 7.853 -6.349 11.115 1.00 94.25 256 VAL A N 1
ATOM 1972 C CA . VAL A 1 256 ? 8.466 -6.929 9.913 1.00 94.25 256 VAL A CA 1
ATOM 1973 C C . VAL A 1 256 ? 9.558 -6.030 9.331 1.00 94.25 256 VAL A C 1
ATOM 1975 O O . VAL A 1 256 ? 9.598 -4.827 9.592 1.00 94.25 256 VAL A O 1
ATOM 1978 N N . GLU A 1 257 ? 10.429 -6.630 8.521 1.00 94.12 257 GLU A N 1
ATOM 1979 C CA . GLU A 1 257 ? 11.552 -5.975 7.848 1.00 94.12 257 GLU A CA 1
ATOM 1980 C C . GLU A 1 257 ? 11.775 -6.565 6.446 1.00 94.12 257 GLU A C 1
ATOM 1982 O O . GLU A 1 257 ? 11.211 -7.609 6.096 1.00 94.12 257 GLU A O 1
ATOM 1987 N N . VAL A 1 258 ? 12.610 -5.902 5.639 1.00 95.31 258 VAL A N 1
ATOM 1988 C CA . VAL A 1 258 ? 12.991 -6.396 4.308 1.00 95.31 258 VAL A CA 1
ATOM 1989 C C . VAL A 1 258 ? 13.589 -7.796 4.419 1.00 95.31 258 VAL A C 1
ATOM 1991 O O . VAL A 1 258 ? 14.456 -8.065 5.243 1.00 95.31 258 VAL A O 1
ATOM 1994 N N . GLY A 1 259 ? 13.130 -8.697 3.559 1.00 93.44 259 GLY A N 1
ATOM 1995 C CA . GLY A 1 259 ? 13.548 -10.089 3.518 1.00 93.44 259 GLY A CA 1
ATOM 1996 C C . GLY A 1 259 ? 12.671 -11.037 4.334 1.00 93.44 259 GLY A C 1
ATOM 1997 O O . GLY A 1 259 ? 12.765 -12.248 4.118 1.00 93.44 259 GLY A O 1
ATOM 1998 N N . ARG A 1 260 ? 11.796 -10.528 5.210 1.00 93.19 260 ARG A N 1
ATOM 1999 C CA . ARG A 1 260 ? 10.865 -11.361 5.976 1.00 93.19 260 ARG A CA 1
ATOM 2000 C C . ARG A 1 260 ? 9.733 -11.888 5.098 1.00 93.19 260 ARG A C 1
ATOM 2002 O O . ARG A 1 260 ? 9.207 -11.175 4.247 1.00 93.19 260 ARG A O 1
ATOM 2009 N N . GLU A 1 261 ? 9.358 -13.141 5.329 1.00 92.00 261 GLU A N 1
ATOM 2010 C CA . GLU A 1 261 ? 8.182 -13.768 4.729 1.00 92.00 261 GLU A CA 1
ATOM 2011 C C . GLU A 1 261 ? 6.951 -13.542 5.615 1.00 92.00 261 GLU A C 1
ATOM 2013 O O . GLU A 1 261 ? 7.006 -13.753 6.830 1.00 92.00 261 GLU A O 1
ATOM 2018 N N . ILE A 1 262 ? 5.857 -13.090 5.004 1.00 91.62 262 ILE A N 1
ATOM 2019 C CA . ILE A 1 262 ? 4.545 -12.939 5.631 1.00 91.62 262 ILE A CA 1
ATOM 2020 C C . ILE A 1 262 ? 3.759 -14.235 5.425 1.00 91.62 262 ILE A C 1
ATOM 2022 O O . ILE A 1 262 ? 3.402 -14.546 4.284 1.00 91.62 262 ILE A O 1
ATOM 2026 N N . PRO A 1 263 ? 3.497 -15.006 6.494 1.00 86.50 263 PRO A N 1
ATOM 2027 C CA . PRO A 1 263 ? 2.737 -16.242 6.399 1.00 86.50 263 PRO A CA 1
ATOM 2028 C C . PRO A 1 263 ? 1.225 -15.989 6.459 1.00 86.50 263 PRO A C 1
ATOM 2030 O O . PRO A 1 263 ? 0.772 -14.949 6.927 1.00 86.50 263 PRO A O 1
ATOM 2033 N N . SER A 1 264 ? 0.427 -16.987 6.072 1.00 81.19 264 SER A N 1
ATOM 2034 C CA . SER A 1 264 ? -1.043 -16.916 6.115 1.00 81.19 264 SER A CA 1
ATOM 2035 C C . SER A 1 264 ? -1.667 -17.186 7.489 1.00 81.19 264 SER A C 1
ATOM 2037 O O . SER A 1 264 ? -2.864 -16.977 7.660 1.00 81.19 264 SER A O 1
ATOM 2039 N N . TYR A 1 265 ? -0.901 -17.698 8.458 1.00 82.31 265 TYR A N 1
ATOM 2040 C CA . TYR A 1 265 ? -1.426 -18.152 9.754 1.00 82.31 265 TYR A CA 1
ATOM 2041 C C . TYR A 1 265 ? -1.326 -17.112 10.886 1.00 82.31 265 TYR A C 1
ATOM 2043 O O . TYR A 1 265 ? -1.671 -17.427 12.025 1.00 82.31 265 TYR A O 1
ATOM 2051 N N . TYR A 1 266 ? -0.869 -15.890 10.597 1.00 87.19 266 TYR A N 1
ATOM 2052 C CA . TYR A 1 266 ? -0.894 -14.756 11.530 1.00 87.19 266 TYR A CA 1
ATOM 2053 C C . TYR A 1 266 ? -1.844 -13.657 11.047 1.00 87.19 266 TYR A C 1
ATOM 2055 O O . TYR A 1 266 ? -2.361 -13.708 9.932 1.00 87.19 266 TYR A O 1
ATOM 2063 N N . ASP A 1 267 ? -2.071 -12.661 11.906 1.00 87.62 267 ASP A N 1
ATOM 2064 C CA . ASP A 1 267 ? -2.790 -11.447 11.530 1.00 87.62 267 ASP A CA 1
ATOM 2065 C C . ASP A 1 267 ? -2.084 -10.738 10.361 1.00 87.62 267 ASP A C 1
ATOM 2067 O O . ASP A 1 267 ? -0.855 -10.687 10.293 1.00 87.62 267 ASP A O 1
ATOM 2071 N N . SER A 1 268 ? -2.877 -10.188 9.443 1.00 92.12 268 SER A N 1
ATOM 2072 C CA . SER A 1 268 ? -2.381 -9.474 8.263 1.00 92.12 268 SER A CA 1
ATOM 2073 C C . SER A 1 268 ? -1.672 -8.150 8.585 1.00 92.12 268 SER A C 1
ATOM 2075 O O . SER A 1 268 ? -0.990 -7.607 7.715 1.00 92.12 268 SER A O 1
ATOM 2077 N N . MET A 1 269 ? -1.829 -7.594 9.788 1.00 95.44 269 MET A N 1
ATOM 2078 C CA . MET A 1 269 ? -1.222 -6.329 10.195 1.00 95.44 269 MET A CA 1
ATOM 2079 C C . MET A 1 269 ? 0.304 -6.441 10.274 1.00 95.44 269 MET A C 1
ATOM 2081 O O . MET A 1 269 ? 0.858 -7.182 11.083 1.00 95.44 269 MET A O 1
ATOM 2085 N N . ILE A 1 270 ? 0.985 -5.647 9.449 1.00 96.00 270 ILE A N 1
ATOM 2086 C CA . ILE A 1 270 ? 2.449 -5.631 9.342 1.00 96.00 270 ILE A CA 1
ATOM 2087 C C . ILE A 1 270 ? 3.076 -4.432 10.056 1.00 96.00 270 ILE A C 1
ATOM 2089 O O . ILE A 1 270 ? 4.201 -4.531 10.551 1.00 96.00 270 ILE A O 1
ATOM 2093 N N . ALA A 1 271 ? 2.352 -3.313 10.140 1.00 97.44 271 ALA A N 1
ATOM 2094 C CA . ALA A 1 271 ? 2.799 -2.119 10.842 1.00 97.44 271 ALA A CA 1
ATOM 2095 C C . ALA A 1 271 ? 1.624 -1.253 11.312 1.00 97.44 271 ALA A C 1
ATOM 2097 O O . ALA A 1 271 ? 0.520 -1.315 10.771 1.00 97.44 271 ALA A O 1
ATOM 2098 N N . LYS A 1 272 ? 1.898 -0.386 12.284 1.00 98.38 272 LYS A N 1
ATOM 2099 C CA . LYS A 1 272 ? 1.057 0.754 12.650 1.00 98.38 272 LYS A CA 1
ATOM 2100 C C . LYS A 1 272 ? 1.770 2.025 12.217 1.00 98.38 272 LYS A C 1
ATOM 2102 O O . LYS A 1 272 ? 2.928 2.225 12.586 1.00 98.38 272 LYS A O 1
ATOM 2107 N N . LEU A 1 273 ? 1.097 2.871 11.447 1.00 98.62 273 LEU A N 1
ATOM 2108 C CA . LEU A 1 273 ? 1.587 4.196 11.080 1.00 98.62 273 LEU A CA 1
ATOM 2109 C C . LEU A 1 273 ? 0.884 5.234 11.946 1.00 98.62 273 LEU A C 1
ATOM 2111 O O . LEU A 1 273 ? -0.300 5.486 11.753 1.00 98.62 273 LEU A O 1
ATOM 2115 N N . ILE A 1 274 ? 1.614 5.845 12.870 1.00 98.69 274 ILE A N 1
ATOM 2116 C CA . ILE A 1 274 ? 1.092 6.844 13.795 1.00 98.69 274 ILE A CA 1
ATOM 2117 C C . ILE A 1 274 ? 1.675 8.203 13.441 1.00 98.69 274 ILE A C 1
ATOM 2119 O O . ILE A 1 274 ? 2.885 8.354 13.267 1.00 98.69 274 ILE A O 1
ATOM 2123 N N . VAL A 1 275 ? 0.818 9.211 13.372 1.00 98.56 275 VAL A N 1
ATOM 2124 C CA . VAL A 1 275 ? 1.232 10.604 13.238 1.00 98.56 275 VAL A CA 1
ATOM 2125 C C . VAL A 1 275 ? 0.686 11.426 14.387 1.00 98.56 275 VAL A C 1
ATOM 2127 O O . VAL A 1 275 ? -0.412 11.167 14.867 1.00 98.56 275 VAL A O 1
ATOM 2130 N N . HIS A 1 276 ? 1.440 12.431 14.810 1.00 98.44 276 HIS A N 1
ATOM 2131 C CA . HIS A 1 276 ? 1.030 13.409 15.813 1.00 98.44 276 HIS A CA 1
ATOM 2132 C C . HIS A 1 276 ? 1.340 14.815 15.320 1.00 98.44 276 HIS A C 1
ATOM 2134 O O . HIS A 1 276 ? 2.394 15.046 14.728 1.00 98.44 276 HIS A O 1
ATOM 2140 N N . ALA A 1 277 ? 0.420 15.747 15.542 1.00 97.69 277 ALA A N 1
ATOM 2141 C CA . ALA A 1 277 ? 0.596 17.152 15.198 1.00 97.69 277 ALA A CA 1
ATOM 2142 C C . ALA A 1 277 ? -0.199 18.057 16.160 1.00 97.69 277 ALA A C 1
ATOM 2144 O O . ALA A 1 277 ? -1.066 17.563 16.887 1.00 97.69 277 ALA A O 1
ATOM 2145 N N . PRO A 1 278 ? 0.043 19.383 16.175 1.00 96.12 278 PRO A N 1
ATOM 2146 C CA . PRO A 1 278 ? -0.689 20.311 17.042 1.00 96.12 278 PRO A CA 1
ATOM 2147 C C . PRO A 1 278 ? -2.204 20.333 16.796 1.00 96.12 278 PRO A C 1
ATOM 2149 O O . PRO A 1 278 ? -2.978 20.517 17.734 1.00 96.12 278 PRO A O 1
ATOM 2152 N N . THR A 1 279 ? -2.642 20.117 15.554 1.00 94.75 279 THR A N 1
ATOM 2153 C CA . THR A 1 279 ? -4.062 20.048 15.185 1.00 94.75 279 THR A CA 1
ATOM 2154 C C . THR A 1 279 ? -4.387 18.793 14.378 1.00 94.75 279 THR A C 1
ATOM 2156 O O . THR A 1 279 ? -3.532 18.223 13.698 1.00 94.75 279 THR A O 1
ATOM 2159 N N . ARG A 1 280 ? -5.665 18.384 14.370 1.00 94.88 280 ARG A N 1
ATOM 2160 C CA . ARG A 1 280 ? -6.122 17.266 13.529 1.00 94.88 280 ARG A CA 1
ATOM 2161 C C . ARG A 1 280 ? -5.879 17.511 12.043 1.00 94.88 280 ARG A C 1
ATOM 2163 O O . ARG A 1 280 ? -5.491 16.590 11.340 1.00 94.88 280 ARG A O 1
ATOM 2170 N N . ALA A 1 281 ? -6.094 18.732 11.551 1.00 94.62 281 ALA A N 1
ATOM 2171 C CA . ALA A 1 281 ? -5.878 19.050 10.139 1.00 94.62 281 ALA A CA 1
ATOM 2172 C C . ALA A 1 281 ? -4.411 18.831 9.730 1.00 94.62 281 ALA A C 1
ATOM 2174 O O . ALA A 1 281 ? -4.136 18.248 8.679 1.00 94.62 281 ALA A O 1
ATOM 2175 N N . GLU A 1 282 ? -3.473 19.234 10.590 1.00 95.88 282 GLU A N 1
ATOM 2176 C CA . GLU A 1 282 ? -2.044 18.983 10.397 1.00 95.88 282 GLU A CA 1
ATOM 2177 C C . GLU A 1 282 ? -1.707 17.493 10.514 1.00 95.88 282 GLU A C 1
ATOM 2179 O O . GLU A 1 282 ? -0.941 16.991 9.690 1.00 95.88 282 GLU A O 1
ATOM 2184 N N . ALA A 1 283 ? -2.323 16.767 11.456 1.00 97.06 283 ALA A N 1
ATOM 2185 C CA . ALA A 1 283 ? -2.157 15.320 11.595 1.00 97.06 283 ALA A CA 1
ATOM 2186 C C . ALA A 1 283 ? -2.668 14.576 10.349 1.00 97.06 283 ALA A C 1
ATOM 2188 O O . ALA A 1 283 ? -1.965 13.731 9.810 1.00 97.06 283 ALA A O 1
ATOM 2189 N N . VAL A 1 284 ? -3.832 14.943 9.800 1.00 96.69 284 VAL A N 1
ATOM 2190 C CA . VAL A 1 284 ? -4.351 14.382 8.540 1.00 96.69 284 VAL A CA 1
ATOM 2191 C C . VAL A 1 284 ? -3.395 14.673 7.380 1.00 96.69 284 VAL A C 1
ATOM 2193 O O . VAL A 1 284 ? -3.114 13.783 6.577 1.00 96.69 284 VAL A O 1
ATOM 2196 N N . ALA A 1 285 ? -2.866 15.896 7.276 1.00 96.06 285 ALA A N 1
ATOM 2197 C CA . ALA A 1 285 ? -1.894 16.239 6.240 1.00 96.06 285 ALA A CA 1
ATOM 2198 C C . ALA A 1 285 ? -0.590 15.431 6.382 1.00 96.06 285 ALA A C 1
ATOM 2200 O O . ALA A 1 285 ? -0.055 14.951 5.381 1.00 96.06 285 ALA A O 1
ATOM 2201 N N . ALA A 1 286 ? -0.101 15.249 7.611 1.00 97.38 286 ALA A N 1
ATOM 2202 C CA . ALA A 1 286 ? 1.069 14.431 7.912 1.00 97.38 286 ALA A CA 1
ATOM 2203 C C . ALA A 1 286 ? 0.827 12.944 7.607 1.00 97.38 286 ALA A C 1
ATOM 2205 O O . ALA A 1 286 ? 1.660 12.332 6.948 1.00 97.38 286 ALA A O 1
ATOM 2206 N N . LEU A 1 287 ? -0.332 12.385 7.981 1.00 97.81 287 LEU A N 1
ATOM 2207 C CA . LEU A 1 287 ? -0.708 11.001 7.670 1.00 97.81 287 LEU A CA 1
ATOM 2208 C C . LEU A 1 287 ? -0.716 10.761 6.162 1.00 97.81 287 LEU A C 1
ATOM 2210 O O . LEU A 1 287 ? -0.172 9.773 5.680 1.00 97.81 287 LEU A O 1
ATOM 2214 N N . ARG A 1 288 ? -1.314 11.681 5.399 1.00 95.56 288 ARG A N 1
ATOM 2215 C CA . ARG A 1 288 ? -1.385 11.582 3.936 1.00 95.56 288 ARG A CA 1
ATOM 2216 C C . ARG A 1 288 ? -0.007 11.623 3.287 1.00 95.56 288 ARG A C 1
ATOM 2218 O O . ARG A 1 288 ? 0.230 10.865 2.350 1.00 95.56 288 ARG A O 1
ATOM 2225 N N . GLN A 1 289 ? 0.888 12.479 3.782 1.00 94.62 289 GLN A N 1
ATOM 2226 C CA . GLN A 1 289 ? 2.274 12.503 3.323 1.00 94.62 289 GLN A CA 1
ATOM 2227 C C . GLN A 1 289 ? 2.997 11.203 3.698 1.00 94.62 289 GLN A C 1
ATOM 2229 O O . GLN A 1 289 ? 3.588 10.570 2.827 1.00 94.62 289 GLN A O 1
ATOM 2234 N N . ALA A 1 290 ? 2.887 10.748 4.945 1.00 96.50 290 ALA A N 1
ATOM 2235 C CA . ALA A 1 290 ? 3.534 9.525 5.407 1.00 96.50 290 ALA A CA 1
ATOM 2236 C C . ALA A 1 290 ? 3.057 8.282 4.628 1.00 96.50 290 ALA A C 1
ATOM 2238 O O . ALA A 1 290 ? 3.872 7.482 4.182 1.00 96.50 290 ALA A O 1
ATOM 2239 N N . LEU A 1 291 ? 1.754 8.161 4.349 1.00 95.38 291 LEU A N 1
ATOM 2240 C CA . LEU A 1 291 ? 1.203 7.117 3.472 1.00 95.38 291 LEU A CA 1
ATOM 2241 C C . LEU A 1 291 ? 1.719 7.206 2.027 1.00 95.38 291 LEU A C 1
ATOM 2243 O O . LEU A 1 291 ? 1.704 6.207 1.312 1.00 95.38 291 LEU A O 1
ATOM 2247 N N . SER A 1 292 ? 2.136 8.391 1.568 1.00 91.62 292 SER A N 1
ATOM 2248 C CA . SER A 1 292 ? 2.736 8.554 0.240 1.00 91.62 292 SER A CA 1
ATOM 2249 C C . SER A 1 292 ? 4.208 8.163 0.175 1.00 91.62 292 SER A C 1
ATOM 2251 O O . SER A 1 292 ? 4.687 7.776 -0.886 1.00 91.62 292 SER A O 1
ATOM 2253 N N . GLU A 1 293 ? 4.900 8.224 1.311 1.00 92.31 293 GLU A N 1
ATOM 2254 C CA . GLU A 1 293 ? 6.311 7.863 1.453 1.00 92.31 293 GLU A CA 1
ATOM 2255 C C . GLU A 1 293 ? 6.518 6.392 1.835 1.00 92.31 293 GLU A C 1
ATOM 2257 O O . GLU A 1 293 ? 7.622 5.873 1.655 1.00 92.31 293 GLU A O 1
ATOM 2262 N N . PHE A 1 294 ? 5.475 5.733 2.353 1.00 94.31 294 PHE A N 1
ATOM 2263 C CA . PHE A 1 294 ? 5.497 4.323 2.725 1.00 94.31 294 PHE A CA 1
ATOM 2264 C C . PHE A 1 294 ? 5.513 3.447 1.463 1.00 94.31 294 PHE A C 1
ATOM 2266 O O . PHE A 1 294 ? 4.511 3.317 0.758 1.00 94.31 294 PHE A O 1
ATOM 2273 N N . GLU A 1 295 ? 6.657 2.820 1.187 1.00 92.38 295 GLU A N 1
ATOM 2274 C CA . GLU A 1 295 ? 6.834 1.895 0.063 1.00 92.38 295 GLU A CA 1
ATOM 2275 C C . GLU A 1 295 ? 6.919 0.457 0.590 1.00 92.38 295 GLU A C 1
ATOM 2277 O O . GLU A 1 295 ? 7.673 0.187 1.526 1.00 92.38 295 GLU A O 1
ATOM 2282 N N . ILE A 1 296 ? 6.201 -0.477 -0.037 1.00 92.69 296 ILE A N 1
ATOM 2283 C CA . ILE A 1 296 ? 6.349 -1.918 0.195 1.00 92.69 296 ILE A CA 1
ATOM 2284 C C . ILE A 1 296 ? 6.231 -2.672 -1.134 1.00 92.69 296 ILE A C 1
ATOM 2286 O O . ILE A 1 296 ? 5.360 -2.358 -1.942 1.00 92.69 296 ILE A O 1
ATOM 2290 N N . LEU A 1 297 ? 7.134 -3.624 -1.375 1.00 93.12 297 LEU A N 1
ATOM 2291 C CA . LEU A 1 297 ? 7.181 -4.458 -2.585 1.00 93.12 297 LEU A CA 1
ATOM 2292 C C . LEU A 1 297 ? 7.322 -5.934 -2.206 1.00 93.12 297 LEU A C 1
ATOM 2294 O O . LEU A 1 297 ? 7.989 -6.250 -1.217 1.00 93.12 297 LEU A O 1
ATOM 2298 N N . GLY A 1 298 ? 6.768 -6.831 -3.025 1.00 90.31 298 GLY A N 1
ATOM 2299 C CA . GLY A 1 298 ? 6.806 -8.282 -2.828 1.00 90.31 298 GLY A CA 1
ATOM 2300 C C . GLY A 1 298 ? 5.566 -8.848 -2.135 1.00 90.31 298 GLY A C 1
ATOM 2301 O O . GLY A 1 298 ? 5.346 -10.056 -2.170 1.00 90.31 298 GLY A O 1
ATOM 2302 N N . ILE A 1 299 ? 4.746 -7.975 -1.546 1.00 90.75 299 ILE A N 1
ATOM 2303 C CA . ILE A 1 299 ? 3.399 -8.260 -1.048 1.00 90.75 299 ILE A CA 1
ATOM 2304 C C . ILE A 1 299 ? 2.495 -7.059 -1.338 1.00 90.75 299 ILE A C 1
ATOM 2306 O O . ILE A 1 299 ? 2.964 -5.919 -1.424 1.00 90.75 299 ILE A O 1
ATOM 2310 N N . LYS A 1 300 ? 1.185 -7.295 -1.413 1.00 90.06 300 LYS A N 1
ATOM 2311 C CA . LYS A 1 300 ? 0.184 -6.226 -1.472 1.00 90.06 300 LYS A CA 1
ATOM 2312 C C . LYS A 1 300 ? -0.096 -5.678 -0.079 1.00 90.06 300 LYS A C 1
ATOM 2314 O O . LYS A 1 300 ? 0.040 -6.382 0.920 1.00 90.06 300 LYS A O 1
ATOM 2319 N N . SER A 1 301 ? -0.509 -4.416 -0.027 1.00 93.06 301 SER A N 1
ATOM 2320 C CA . SER A 1 301 ? -0.913 -3.763 1.214 1.00 93.06 301 SER A CA 1
ATOM 2321 C C . SER A 1 301 ? -2.159 -2.905 1.037 1.00 93.06 301 SER A C 1
ATOM 2323 O O . SER A 1 301 ? -2.502 -2.488 -0.073 1.00 93.06 301 SER A O 1
ATOM 2325 N N . ASN A 1 302 ? -2.799 -2.570 2.156 1.00 94.25 302 ASN A N 1
ATOM 2326 C CA . ASN A 1 302 ? -3.958 -1.682 2.193 1.00 94.25 302 ASN A CA 1
ATOM 2327 C C . ASN A 1 302 ? -3.610 -0.182 2.042 1.00 94.25 302 ASN A C 1
ATOM 2329 O O . ASN A 1 302 ? -4.514 0.656 2.079 1.00 94.25 302 ASN A O 1
ATOM 2333 N N . ILE A 1 303 ? -2.339 0.187 1.832 1.00 94.56 303 ILE A N 1
ATOM 2334 C CA . ILE A 1 303 ? -1.884 1.584 1.691 1.00 94.56 303 ILE A CA 1
ATOM 2335 C C . ILE A 1 303 ? -2.671 2.360 0.613 1.00 94.56 303 ILE A C 1
ATOM 2337 O O . ILE A 1 303 ? -3.116 3.476 0.909 1.00 94.56 303 ILE A O 1
ATOM 2341 N N . PRO A 1 304 ? -2.936 1.822 -0.600 1.00 91.25 304 PRO A N 1
ATOM 2342 C CA . PRO A 1 304 ? -3.746 2.521 -1.603 1.00 91.25 304 PRO A CA 1
ATOM 2343 C C . PRO A 1 304 ? -5.154 2.853 -1.103 1.00 91.25 304 PRO A C 1
ATOM 2345 O O . PRO A 1 304 ? -5.676 3.939 -1.365 1.00 91.25 304 PRO A O 1
ATOM 2348 N N . PHE A 1 305 ? -5.753 1.943 -0.332 1.00 93.00 305 PHE A N 1
ATOM 2349 C CA . PHE A 1 305 ? -7.053 2.164 0.287 1.00 93.00 305 PHE A CA 1
ATOM 2350 C C . PHE A 1 305 ? -6.992 3.241 1.371 1.00 93.00 305 PHE A C 1
ATOM 2352 O O . PHE A 1 305 ? -7.816 4.150 1.352 1.00 93.00 305 PHE A O 1
ATOM 2359 N N . LEU A 1 306 ? -5.988 3.222 2.251 1.00 95.12 306 LEU A N 1
ATOM 2360 C CA . LEU A 1 306 ? -5.799 4.265 3.267 1.00 95.12 306 LEU A CA 1
ATOM 2361 C C . LEU A 1 306 ? -5.600 5.652 2.633 1.00 95.12 306 LEU A C 1
ATOM 2363 O O . LEU A 1 306 ? -6.147 6.649 3.107 1.00 95.12 306 LEU A O 1
ATOM 2367 N N . ARG A 1 307 ? -4.877 5.738 1.510 1.00 92.44 307 ARG A N 1
ATOM 2368 C CA . ARG A 1 307 ? -4.719 6.988 0.743 1.00 92.44 307 ARG A CA 1
ATOM 2369 C C . ARG A 1 307 ? -6.046 7.498 0.180 1.00 92.44 307 ARG A C 1
ATOM 2371 O O . ARG A 1 307 ? -6.289 8.707 0.208 1.00 92.44 307 ARG A O 1
ATOM 2378 N N . ALA A 1 308 ? -6.894 6.598 -0.320 1.00 91.31 308 ALA A N 1
ATOM 2379 C CA . ALA A 1 308 ? -8.225 6.935 -0.817 1.00 91.31 308 ALA A CA 1
ATOM 2380 C C . ALA A 1 308 ? -9.168 7.350 0.328 1.00 91.31 308 ALA A C 1
ATOM 2382 O O . ALA A 1 308 ? -9.806 8.400 0.252 1.00 91.31 308 ALA A O 1
ATOM 2383 N N . LEU A 1 309 ? -9.185 6.588 1.425 1.00 93.38 309 LEU A N 1
ATOM 2384 C CA . LEU A 1 309 ? -9.979 6.853 2.625 1.00 93.38 309 LEU A CA 1
ATOM 2385 C C . LEU A 1 309 ? -9.651 8.221 3.228 1.00 93.38 309 LEU A C 1
ATOM 2387 O O . LEU A 1 309 ? -10.540 9.053 3.418 1.00 93.38 309 LEU A O 1
ATOM 2391 N N . THR A 1 310 ? -8.365 8.507 3.427 1.00 94.12 310 THR A N 1
ATOM 2392 C CA . THR A 1 310 ? -7.903 9.786 3.987 1.00 94.12 310 THR A CA 1
ATOM 2393 C C . THR A 1 310 ? -8.075 10.974 3.034 1.00 94.12 310 THR A C 1
ATOM 2395 O O . THR A 1 310 ? -7.876 12.120 3.437 1.00 94.12 310 THR A O 1
ATOM 2398 N N . ALA A 1 311 ? -8.409 10.740 1.758 1.00 91.69 311 ALA A N 1
ATOM 2399 C CA . ALA A 1 311 ? -8.720 11.799 0.794 1.00 91.69 311 ALA A CA 1
ATOM 2400 C C . ALA A 1 311 ? -10.185 12.243 0.846 1.00 91.69 311 ALA A C 1
ATOM 2402 O O . ALA A 1 311 ? -10.509 13.300 0.300 1.00 91.69 311 ALA A O 1
ATOM 2403 N N . THR A 1 312 ? -11.058 11.457 1.483 1.00 92.31 312 THR A N 1
ATOM 2404 C CA . THR A 1 312 ? -12.488 11.763 1.553 1.00 92.31 312 THR A CA 1
ATOM 2405 C C . THR A 1 312 ? -12.749 13.059 2.329 1.00 92.31 312 THR A C 1
ATOM 2407 O O . THR A 1 312 ? -12.071 13.312 3.331 1.00 92.31 312 THR A O 1
ATOM 2410 N N . PRO A 1 313 ? -13.715 13.892 1.894 1.00 92.69 313 PRO A N 1
ATOM 2411 C CA . PRO A 1 313 ? -14.113 15.083 2.642 1.00 92.69 313 PRO A CA 1
ATOM 2412 C C . PRO A 1 313 ? -14.508 14.767 4.090 1.00 92.69 313 PRO A C 1
ATOM 2414 O O . PRO A 1 313 ? -14.016 15.415 5.005 1.00 92.69 313 PRO A O 1
ATOM 2417 N N . GLU A 1 314 ? -15.282 13.701 4.307 1.00 92.88 314 GLU A N 1
ATOM 2418 C CA . GLU A 1 314 ? -15.783 13.278 5.621 1.00 92.88 314 GLU A CA 1
ATOM 2419 C C . GLU A 1 314 ? -14.635 12.984 6.595 1.00 92.88 314 GLU A C 1
ATOM 2421 O O . GLU A 1 314 ? -14.612 13.483 7.723 1.00 92.88 314 GLU A O 1
ATOM 2426 N N . PHE A 1 315 ? -13.618 12.235 6.148 1.00 93.06 315 PHE A N 1
ATOM 2427 C CA . PHE A 1 315 ? -12.445 11.981 6.980 1.00 93.06 315 PHE A CA 1
ATOM 2428 C C . PHE A 1 315 ? -11.624 13.253 7.211 1.00 93.06 315 PHE A C 1
ATOM 2430 O O . PHE A 1 315 ? -11.207 13.515 8.341 1.00 93.06 315 PHE A O 1
ATOM 2437 N N . ARG A 1 316 ? -11.392 14.065 6.172 1.00 92.25 316 ARG A N 1
ATOM 2438 C CA . ARG A 1 316 ? -10.594 15.301 6.280 1.00 92.25 316 ARG A CA 1
ATOM 2439 C C . ARG A 1 316 ? -11.218 16.310 7.239 1.00 92.25 316 ARG A C 1
ATOM 2441 O O . ARG A 1 316 ? -10.499 16.920 8.024 1.00 92.25 316 ARG A O 1
ATOM 2448 N N . GLU A 1 317 ? -12.535 16.446 7.202 1.00 89.31 317 GLU A N 1
ATOM 2449 C CA . GLU A 1 317 ? -13.298 17.365 8.048 1.00 89.31 317 GLU A CA 1
ATOM 2450 C C . GLU A 1 317 ? -13.568 16.794 9.445 1.00 89.31 317 GLU A C 1
ATOM 2452 O O . GLU A 1 317 ? -13.866 17.550 10.367 1.00 89.31 317 GLU A O 1
ATOM 2457 N N . GLY A 1 318 ? -13.424 15.475 9.625 1.00 86.12 318 GLY A N 1
ATOM 2458 C CA . GLY A 1 318 ? -13.655 14.807 10.908 1.00 86.12 318 GLY A CA 1
ATOM 2459 C C . GLY A 1 318 ? -15.138 14.630 11.235 1.00 86.12 318 GLY A C 1
ATOM 2460 O O . GLY A 1 318 ? -15.494 14.432 12.393 1.00 86.12 318 GLY A O 1
ATOM 2461 N N . ARG A 1 319 ? -16.018 14.718 10.231 1.00 83.38 319 ARG A N 1
ATOM 2462 C CA . ARG A 1 319 ? -17.478 14.773 10.398 1.00 83.38 319 ARG A CA 1
ATOM 2463 C C . ARG A 1 319 ? -18.179 13.806 9.446 1.00 83.38 319 ARG A C 1
ATOM 2465 O O . ARG A 1 319 ? -17.600 13.344 8.472 1.00 83.38 319 ARG A O 1
ATOM 2472 N N . ASP A 1 320 ? -19.423 13.468 9.776 1.00 84.38 320 ASP A N 1
ATOM 2473 C CA . ASP A 1 320 ? -20.355 12.726 8.907 1.00 84.38 320 ASP A CA 1
ATOM 2474 C C . ASP A 1 320 ? -19.941 11.318 8.451 1.00 84.38 320 ASP A C 1
ATOM 2476 O O . ASP A 1 320 ? -20.407 10.803 7.435 1.00 84.38 320 ASP A O 1
ATOM 2480 N N . TYR A 1 321 ? -19.153 10.631 9.273 1.00 91.12 321 TYR A N 1
ATOM 2481 C CA . TYR A 1 321 ? -18.931 9.190 9.161 1.00 91.12 321 TYR A CA 1
ATOM 2482 C C . TYR A 1 321 ? -19.476 8.404 10.368 1.00 91.12 321 TYR A C 1
ATOM 2484 O O . TYR A 1 321 ? -19.751 8.981 11.419 1.00 91.12 321 TYR A O 1
ATOM 2492 N N . ASP A 1 322 ? -19.671 7.099 10.190 1.00 92.69 322 ASP A N 1
ATOM 2493 C CA . ASP A 1 322 ? -20.147 6.116 11.172 1.00 92.69 322 ASP A CA 1
ATOM 2494 C C . ASP A 1 322 ? -19.414 4.781 10.951 1.00 92.69 322 ASP A C 1
ATOM 2496 O O . ASP A 1 322 ? -18.610 4.659 10.023 1.00 92.69 322 ASP A O 1
ATOM 2500 N N . THR A 1 323 ? -19.681 3.775 11.785 1.00 92.12 323 THR A N 1
ATOM 2501 C CA . THR A 1 323 ? -19.045 2.448 11.685 1.00 92.12 323 THR A CA 1
ATOM 2502 C C . THR A 1 323 ? -19.334 1.689 10.389 1.00 92.12 323 THR A C 1
ATOM 2504 O O . THR A 1 323 ? -18.669 0.693 10.143 1.00 92.12 323 THR A O 1
ATOM 2507 N N . ASN A 1 324 ? -20.290 2.139 9.566 1.00 91.31 324 ASN A N 1
ATOM 2508 C CA . ASN A 1 324 ? -20.604 1.544 8.260 1.00 91.31 324 ASN A CA 1
ATOM 2509 C C . ASN A 1 324 ? -20.098 2.401 7.088 1.00 91.31 324 ASN A C 1
ATOM 2511 O O . ASN A 1 324 ? -20.465 2.169 5.931 1.00 91.31 324 ASN A O 1
ATOM 2515 N N . PHE A 1 325 ? -19.337 3.466 7.360 1.00 92.75 325 PHE A N 1
ATOM 2516 C CA . PHE A 1 325 ? -18.909 4.418 6.339 1.00 92.75 325 PH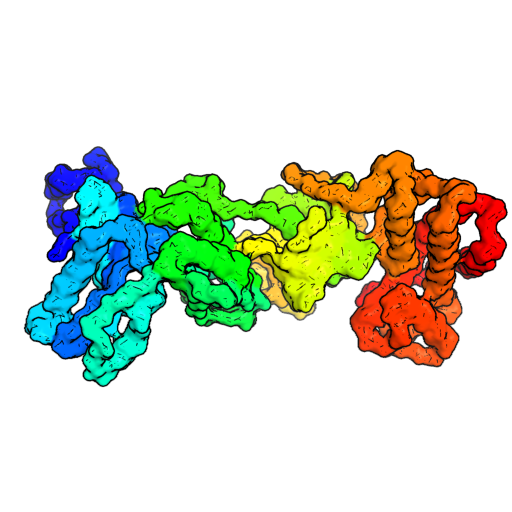E A CA 1
ATOM 2517 C C . PHE A 1 325 ? -18.030 3.758 5.279 1.00 92.75 325 PHE A C 1
ATOM 2519 O O . PHE A 1 325 ? -18.228 4.007 4.089 1.00 92.75 325 PHE A O 1
ATOM 2526 N N . ILE A 1 326 ? -17.088 2.905 5.692 1.00 93.12 326 ILE A N 1
ATOM 2527 C CA . ILE A 1 326 ? -16.186 2.216 4.767 1.00 93.12 326 ILE A CA 1
ATOM 2528 C C . ILE A 1 326 ? -16.984 1.255 3.879 1.00 93.12 326 ILE A C 1
ATOM 2530 O O . ILE A 1 326 ? -16.822 1.269 2.661 1.00 93.12 326 ILE A O 1
ATOM 2534 N N . GLU A 1 327 ? -17.904 0.482 4.447 1.00 90.75 327 GLU A N 1
ATOM 2535 C CA . GLU A 1 327 ? -18.786 -0.425 3.714 1.00 90.75 327 GLU A CA 1
ATOM 2536 C C . GLU A 1 327 ? -19.609 0.346 2.684 1.00 90.75 327 GLU A C 1
ATOM 2538 O O . GLU A 1 327 ? -19.597 0.021 1.498 1.00 90.75 327 GLU A O 1
ATOM 2543 N N . ARG A 1 328 ? -20.287 1.408 3.128 1.00 90.31 328 ARG A N 1
ATOM 2544 C CA . ARG A 1 328 ? -21.183 2.213 2.296 1.00 90.31 328 ARG A CA 1
ATOM 2545 C C . ARG A 1 328 ? -20.438 2.941 1.179 1.00 90.31 328 ARG A C 1
ATOM 2547 O O . ARG A 1 328 ? -20.941 3.004 0.060 1.00 90.31 328 ARG A O 1
ATOM 2554 N N . LYS A 1 329 ? -19.264 3.506 1.472 1.00 88.94 329 LYS A N 1
ATOM 2555 C CA . LYS A 1 329 ? -18.533 4.359 0.529 1.00 88.94 329 LYS A CA 1
ATOM 2556 C C . LYS A 1 329 ? -17.558 3.590 -0.356 1.00 88.94 329 LYS A C 1
ATOM 2558 O O . LYS A 1 329 ? -17.422 3.971 -1.511 1.00 88.94 329 LYS A O 1
ATOM 2563 N N . PHE A 1 330 ? -16.910 2.540 0.152 1.00 88.75 330 PHE A N 1
ATOM 2564 C CA . PHE A 1 330 ? -15.804 1.849 -0.525 1.00 88.75 330 PHE A CA 1
ATOM 2565 C C . PHE A 1 330 ? -16.119 0.413 -0.948 1.00 88.75 330 PHE A C 1
ATOM 2567 O O . PHE A 1 330 ? -15.702 0.010 -2.030 1.00 88.75 330 PHE A O 1
ATOM 2574 N N . LEU A 1 331 ? -16.818 -0.375 -0.123 1.00 85.19 331 LEU A N 1
ATOM 2575 C CA . LEU A 1 331 ? -17.045 -1.796 -0.434 1.00 85.19 331 LEU A CA 1
ATOM 2576 C C . LEU A 1 331 ? -18.297 -2.032 -1.283 1.00 85.19 331 LEU A C 1
ATOM 2578 O O . LEU A 1 331 ? -18.276 -2.858 -2.192 1.00 85.19 331 LEU A O 1
ATOM 2582 N N . ASN A 1 332 ? -19.368 -1.289 -1.004 1.00 84.38 332 ASN A N 1
ATOM 2583 C CA . ASN A 1 332 ? -20.678 -1.436 -1.645 1.00 84.38 332 ASN A CA 1
ATOM 2584 C C . ASN A 1 332 ? -20.931 -0.377 -2.731 1.00 84.38 332 ASN A C 1
ATOM 2586 O O . ASN A 1 332 ? -22.060 -0.213 -3.190 1.00 84.38 332 ASN A O 1
ATOM 2590 N N . SER A 1 333 ? -19.894 0.364 -3.126 1.00 78.31 333 SER A N 1
ATOM 2591 C CA . SER A 1 333 ? -19.959 1.414 -4.140 1.00 78.31 333 SER A CA 1
ATOM 2592 C C . SER A 1 333 ? -18.752 1.325 -5.065 1.00 78.31 333 SER A C 1
ATOM 2594 O O . SER A 1 333 ? -17.613 1.246 -4.606 1.00 78.31 333 SER A O 1
ATOM 2596 N N . GLU A 1 334 ? -18.989 1.397 -6.375 1.00 70.75 334 GLU A N 1
ATOM 2597 C CA . GLU A 1 334 ? -17.910 1.463 -7.370 1.00 70.75 334 GLU A CA 1
ATOM 2598 C C . GLU A 1 334 ? -17.094 2.760 -7.252 1.00 70.75 334 GLU A C 1
ATOM 2600 O O . GLU A 1 334 ? -15.898 2.764 -7.525 1.00 70.75 334 GLU A O 1
ATOM 2605 N N . ALA A 1 335 ? -17.705 3.855 -6.783 1.00 67.00 335 ALA A N 1
ATOM 2606 C CA . ALA A 1 335 ? -17.067 5.171 -6.727 1.00 67.00 335 ALA A CA 1
ATOM 2607 C C . ALA A 1 335 ? -15.981 5.298 -5.643 1.00 67.00 335 ALA A C 1
ATOM 2609 O O . ALA A 1 335 ? -15.168 6.219 -5.703 1.00 67.00 335 ALA A O 1
ATOM 2610 N N . GLY A 1 336 ? -15.979 4.419 -4.636 1.00 62.59 336 GLY A N 1
ATOM 2611 C CA . GLY A 1 336 ? -14.985 4.461 -3.562 1.00 62.59 336 GLY A CA 1
ATOM 2612 C C . GLY A 1 336 ? -13.781 3.559 -3.780 1.00 62.59 336 GLY A C 1
ATOM 2613 O O . GLY A 1 336 ? -12.775 3.749 -3.103 1.00 62.59 336 GLY A O 1
ATOM 2614 N N . LYS A 1 337 ? -13.835 2.593 -4.703 1.00 68.44 337 LYS A N 1
ATOM 2615 C CA . LYS A 1 337 ? -12.705 1.683 -4.917 1.00 68.44 337 LYS A CA 1
ATOM 2616 C C . LYS A 1 337 ? -11.448 2.481 -5.293 1.00 68.44 337 LYS A C 1
ATOM 2618 O O . LYS A 1 337 ? -11.544 3.421 -6.089 1.00 68.44 337 LYS A O 1
ATOM 2623 N N . PRO A 1 338 ? -10.267 2.140 -4.741 1.00 72.56 338 PRO A N 1
ATOM 2624 C CA . PRO A 1 338 ? -9.017 2.701 -5.231 1.00 72.56 338 PRO A CA 1
ATOM 2625 C C . PRO A 1 338 ? -8.935 2.517 -6.752 1.00 72.56 338 PRO A C 1
ATOM 2627 O O . PRO A 1 338 ? -9.344 1.484 -7.280 1.00 72.56 338 PRO A O 1
ATOM 2630 N N . VAL A 1 339 ? -8.466 3.541 -7.463 1.00 77.88 339 VAL A N 1
ATOM 2631 C CA . VAL A 1 339 ? -8.371 3.526 -8.928 1.00 77.88 339 VAL A CA 1
ATOM 2632 C C . VAL A 1 339 ? -6.912 3.362 -9.314 1.00 77.88 339 VAL A C 1
ATOM 2634 O O . VAL A 1 339 ? -6.055 4.104 -8.833 1.00 77.88 339 VAL A O 1
ATOM 2637 N N . TYR A 1 340 ? -6.651 2.436 -10.228 1.00 81.62 340 TYR A N 1
ATOM 2638 C CA . TYR A 1 340 ? -5.362 2.282 -10.888 1.00 81.62 340 TYR A CA 1
ATOM 2639 C C . TYR A 1 340 ? -5.126 3.441 -11.866 1.00 81.62 340 TYR A C 1
ATOM 2641 O O . TYR A 1 340 ? -5.516 3.371 -13.030 1.00 81.62 340 TYR A O 1
ATOM 2649 N N . ARG A 1 341 ? -4.547 4.537 -11.365 1.00 83.38 341 ARG A N 1
ATOM 2650 C CA . ARG A 1 341 ? -4.346 5.783 -12.127 1.00 83.38 341 ARG A CA 1
ATOM 2651 C C . ARG A 1 341 ? -3.180 5.709 -13.102 1.00 83.38 341 ARG A C 1
ATOM 2653 O O . ARG A 1 341 ? -3.272 6.287 -14.173 1.00 83.38 341 ARG A O 1
ATOM 2660 N N . ASP A 1 342 ? -2.134 4.981 -12.731 1.00 87.75 342 ASP A N 1
ATOM 2661 C CA . ASP A 1 342 ? -0.870 4.888 -13.465 1.00 87.75 342 ASP A CA 1
ATOM 2662 C C . ASP A 1 342 ? -0.730 3.516 -14.145 1.00 87.75 342 ASP A C 1
ATOM 2664 O O . ASP A 1 342 ? 0.368 2.978 -14.274 1.00 87.75 342 ASP A O 1
ATOM 2668 N N . ALA A 1 343 ? -1.856 2.890 -14.514 1.00 87.94 343 ALA A N 1
ATOM 2669 C CA . ALA A 1 343 ? -1.860 1.553 -15.112 1.00 87.94 343 ALA A CA 1
ATOM 2670 C C . ALA A 1 343 ? -1.066 1.513 -16.424 1.00 87.94 343 ALA A C 1
ATOM 2672 O O . ALA A 1 343 ? -0.401 0.520 -16.714 1.00 87.94 343 ALA A O 1
ATOM 2673 N N . ASP A 1 344 ? -1.110 2.599 -17.193 1.00 86.56 344 ASP A N 1
ATOM 2674 C CA . ASP A 1 344 ? -0.439 2.701 -18.485 1.00 86.56 344 ASP A CA 1
ATOM 2675 C C . ASP A 1 344 ? 1.064 2.896 -18.309 1.00 86.56 344 ASP A C 1
ATOM 2677 O O . ASP A 1 344 ? 1.854 2.184 -18.928 1.00 86.56 344 ASP A O 1
ATOM 2681 N N . GLU A 1 345 ? 1.478 3.766 -17.388 1.00 90.00 345 GLU A N 1
ATOM 2682 C CA . GLU A 1 345 ? 2.878 3.905 -16.996 1.00 90.00 345 GLU A CA 1
ATOM 2683 C C . GLU A 1 345 ? 3.432 2.614 -16.398 1.00 90.00 345 GLU A C 1
ATOM 2685 O O . GLU A 1 345 ? 4.565 2.242 -16.703 1.00 90.00 345 GLU A O 1
ATOM 2690 N N . ALA A 1 346 ? 2.639 1.895 -15.601 1.00 92.25 346 ALA A N 1
ATOM 2691 C CA . ALA A 1 346 ? 3.031 0.605 -15.055 1.00 92.25 346 ALA A CA 1
ATOM 2692 C C . ALA A 1 346 ? 3.210 -0.447 -16.164 1.00 92.25 346 ALA A C 1
ATOM 2694 O O . ALA A 1 346 ? 4.227 -1.144 -16.178 1.00 92.25 346 ALA A O 1
ATOM 2695 N N . LEU A 1 347 ? 2.279 -0.534 -17.125 1.00 91.75 347 LEU A N 1
ATOM 2696 C CA . LEU A 1 347 ? 2.382 -1.418 -18.296 1.00 91.75 347 LEU A CA 1
ATOM 2697 C C . LEU A 1 347 ? 3.621 -1.097 -19.141 1.00 91.75 347 LEU A C 1
ATOM 2699 O O . LEU A 1 347 ? 4.365 -2.002 -19.517 1.00 91.75 347 LEU A O 1
ATOM 2703 N N . VAL A 1 348 ? 3.889 0.184 -19.394 1.00 92.00 348 VAL A N 1
ATOM 2704 C CA . VAL A 1 348 ? 5.069 0.641 -20.141 1.00 92.00 348 VAL A CA 1
ATOM 2705 C C . VAL A 1 348 ? 6.366 0.338 -19.379 1.00 92.00 348 VAL A C 1
ATOM 2707 O O . VAL A 1 348 ? 7.322 -0.178 -19.964 1.00 92.00 348 VAL A O 1
ATOM 2710 N N . ALA A 1 349 ? 6.402 0.572 -18.066 1.00 94.31 349 ALA A N 1
ATOM 2711 C CA . ALA A 1 349 ? 7.540 0.220 -17.221 1.00 94.31 349 ALA A CA 1
ATOM 2712 C C . ALA A 1 349 ? 7.793 -1.297 -17.214 1.00 94.31 349 ALA A C 1
ATOM 2714 O O . ALA A 1 349 ? 8.938 -1.736 -17.336 1.00 94.31 349 ALA A O 1
ATOM 2715 N N . ALA A 1 350 ? 6.734 -2.109 -17.137 1.00 93.62 350 ALA A N 1
ATOM 2716 C CA . ALA A 1 350 ? 6.821 -3.563 -17.216 1.00 93.62 350 ALA A CA 1
ATOM 2717 C C . ALA A 1 350 ? 7.293 -4.054 -18.592 1.00 93.62 350 ALA A C 1
ATOM 2719 O O . ALA A 1 350 ? 8.057 -5.022 -18.646 1.00 93.62 350 ALA A O 1
ATOM 2720 N N . ALA A 1 351 ? 6.897 -3.394 -19.685 1.00 92.12 351 ALA A N 1
ATOM 2721 C CA . ALA A 1 351 ? 7.377 -3.686 -21.038 1.00 92.12 351 ALA A CA 1
ATOM 2722 C C . ALA A 1 351 ? 8.892 -3.511 -21.127 1.00 92.12 351 ALA A C 1
ATOM 2724 O O . ALA A 1 351 ? 9.611 -4.446 -21.487 1.00 92.12 351 ALA A O 1
ATOM 2725 N N . VAL A 1 352 ? 9.385 -2.347 -20.702 1.00 93.00 352 VAL A N 1
ATOM 2726 C CA . VAL A 1 352 ? 10.817 -2.036 -20.711 1.00 93.00 352 VAL A CA 1
ATOM 2727 C C . VAL A 1 352 ? 11.594 -2.924 -19.739 1.00 93.00 352 VAL A C 1
ATOM 2729 O O . VAL A 1 352 ? 12.634 -3.469 -20.097 1.00 93.00 352 VAL A O 1
ATOM 2732 N N . HIS A 1 353 ? 11.089 -3.156 -18.527 1.00 93.12 353 HIS A N 1
ATOM 2733 C CA . HIS A 1 353 ? 11.746 -4.058 -17.580 1.00 93.12 353 HIS A CA 1
ATOM 2734 C C . HIS A 1 353 ? 11.784 -5.510 -18.089 1.00 93.12 353 HIS A C 1
ATOM 2736 O O . HIS A 1 353 ? 12.732 -6.247 -17.822 1.00 93.12 353 HIS A O 1
ATOM 2742 N N . THR A 1 354 ? 10.770 -5.942 -18.843 1.00 88.44 354 THR A N 1
ATOM 2743 C CA . THR A 1 354 ? 10.768 -7.261 -19.492 1.00 88.44 354 THR A CA 1
ATOM 2744 C C . THR A 1 354 ? 11.819 -7.345 -20.589 1.00 88.44 354 THR A C 1
ATOM 2746 O O . THR A 1 354 ? 12.554 -8.332 -20.613 1.00 88.44 354 THR A O 1
ATOM 2749 N N . PHE A 1 355 ? 11.960 -6.287 -21.391 1.00 85.38 355 PHE A N 1
ATOM 2750 C CA . PHE A 1 355 ?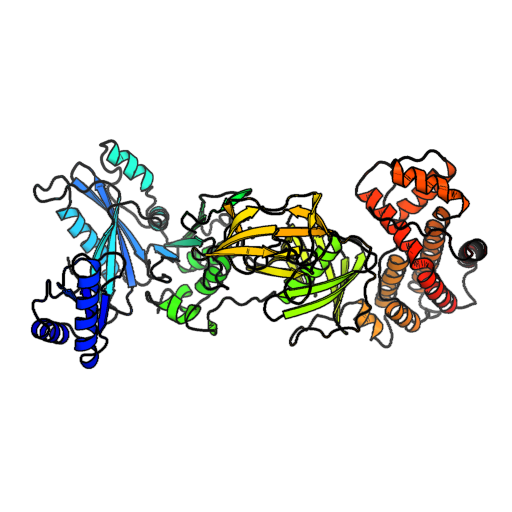 13.057 -6.140 -22.345 1.00 85.38 355 PHE A CA 1
ATOM 2751 C C . PHE A 1 355 ? 14.431 -6.244 -21.677 1.00 85.38 355 PHE A C 1
ATOM 2753 O O . PHE A 1 355 ? 15.275 -7.030 -22.095 1.00 85.38 355 PHE A O 1
ATOM 2760 N N . LEU A 1 356 ? 14.635 -5.533 -20.567 1.00 83.25 356 LEU A N 1
ATOM 2761 C CA . LEU A 1 356 ? 15.903 -5.542 -19.834 1.00 83.25 356 LEU A CA 1
ATOM 2762 C C . LEU A 1 356 ? 16.299 -6.919 -19.277 1.00 83.25 356 LEU A C 1
ATOM 2764 O O . LEU A 1 356 ? 17.482 -7.158 -19.043 1.00 83.25 356 LEU A O 1
ATOM 2768 N N . LYS A 1 357 ? 15.336 -7.820 -19.044 1.00 76.50 357 LYS A N 1
ATOM 2769 C CA . LYS A 1 357 ? 15.614 -9.183 -18.562 1.00 76.50 357 LYS A CA 1
ATOM 2770 C C . LYS A 1 357 ? 16.120 -10.109 -19.666 1.00 76.50 357 LYS A C 1
ATOM 2772 O O . LYS A 1 357 ? 16.959 -10.947 -19.366 1.00 76.50 357 LYS A O 1
ATOM 2777 N N . ASN A 1 358 ? 15.647 -9.935 -20.901 1.00 67.50 358 ASN A N 1
ATOM 2778 C CA . ASN A 1 358 ? 16.076 -10.705 -22.071 1.00 67.50 358 ASN A CA 1
ATOM 2779 C C . ASN A 1 358 ? 16.389 -9.759 -23.245 1.00 67.50 358 ASN A C 1
ATOM 2781 O O . ASN A 1 358 ? 15.646 -9.736 -24.227 1.00 67.50 358 ASN A O 1
ATOM 2785 N N . PRO A 1 359 ? 17.461 -8.950 -23.152 1.00 58.81 359 PRO A N 1
ATOM 2786 C CA . PRO A 1 359 ? 17.682 -7.884 -24.115 1.00 58.81 359 PRO A CA 1
ATOM 2787 C C . PRO A 1 359 ? 18.013 -8.447 -25.500 1.00 58.81 359 PRO A C 1
ATOM 2789 O O . PRO A 1 359 ? 19.030 -9.120 -25.674 1.00 58.81 359 PRO A O 1
ATOM 2792 N N . SER A 1 360 ? 17.196 -8.113 -26.492 1.00 62.12 360 SER A N 1
ATOM 2793 C CA . SER A 1 360 ? 17.429 -8.341 -27.923 1.00 62.12 360 SER A CA 1
ATOM 2794 C C . SER A 1 360 ? 17.605 -6.996 -28.644 1.00 62.12 360 SER A C 1
ATOM 2796 O O . SER A 1 360 ? 17.586 -5.940 -28.016 1.00 62.12 360 SER A O 1
ATOM 2798 N N . ILE A 1 361 ? 17.804 -6.999 -29.968 1.00 58.03 361 ILE A N 1
ATOM 2799 C CA . ILE A 1 361 ? 17.743 -5.756 -30.762 1.00 58.03 361 ILE A CA 1
ATOM 2800 C C . ILE A 1 361 ? 16.355 -5.118 -30.585 1.00 58.03 361 ILE A C 1
ATOM 2802 O O . ILE A 1 361 ? 16.237 -3.949 -30.233 1.00 58.03 361 ILE A O 1
ATOM 2806 N N . HIS A 1 362 ? 15.291 -5.893 -30.756 1.00 68.19 362 HIS A N 1
ATOM 2807 C CA . HIS A 1 362 ? 13.923 -5.476 -30.467 1.00 68.19 362 HIS A CA 1
ATOM 2808 C C . HIS A 1 362 ? 13.166 -6.659 -29.865 1.00 68.19 362 HIS A C 1
ATOM 2810 O O . HIS A 1 362 ? 13.431 -7.810 -30.229 1.00 68.19 362 HIS A O 1
ATOM 2816 N N . GLN A 1 363 ? 12.235 -6.400 -28.949 1.00 77.25 363 GLN A N 1
ATOM 2817 C CA . GLN A 1 363 ? 11.428 -7.455 -28.335 1.00 77.25 363 GLN A CA 1
ATOM 2818 C C . GLN A 1 363 ? 9.946 -7.134 -28.450 1.00 77.25 363 GLN A C 1
ATOM 2820 O O . GLN A 1 363 ? 9.499 -6.063 -28.043 1.00 77.25 363 GLN A O 1
ATOM 2825 N N . LYS A 1 364 ? 9.176 -8.099 -28.956 1.00 82.88 364 LYS A N 1
ATOM 2826 C CA . LYS A 1 364 ? 7.721 -8.105 -28.812 1.00 82.88 364 LYS A CA 1
ATOM 2827 C C . LYS A 1 364 ? 7.368 -8.553 -27.400 1.00 82.88 364 LYS A C 1
ATOM 2829 O O . LYS A 1 364 ? 7.831 -9.598 -26.946 1.00 82.88 364 LYS A O 1
ATOM 2834 N N . VAL A 1 365 ? 6.550 -7.766 -26.721 1.00 84.62 365 VAL A N 1
ATOM 2835 C CA . VAL A 1 365 ? 6.009 -8.074 -25.402 1.00 84.62 365 VAL A CA 1
ATOM 2836 C C . VAL A 1 365 ? 4.495 -7.987 -25.462 1.00 84.62 365 VAL A C 1
ATOM 2838 O O . VAL A 1 365 ? 3.924 -7.068 -26.046 1.00 84.62 365 VAL A O 1
ATOM 2841 N N . GLU A 1 366 ? 3.844 -8.960 -24.847 1.00 87.31 366 GLU A N 1
ATOM 2842 C CA . GLU A 1 366 ? 2.417 -8.907 -24.570 1.00 87.31 366 GLU A CA 1
ATOM 2843 C C . GLU A 1 366 ? 2.262 -8.836 -23.058 1.00 87.31 366 GLU A C 1
ATOM 2845 O O . GLU A 1 366 ? 2.901 -9.602 -22.337 1.00 87.31 366 GLU A O 1
ATOM 2850 N N . LEU A 1 367 ? 1.473 -7.889 -22.574 1.00 87.12 367 LEU A N 1
ATOM 2851 C CA . LEU A 1 367 ? 1.283 -7.637 -21.155 1.00 87.12 367 LEU A CA 1
ATOM 2852 C C . LEU A 1 367 ? -0.198 -7.486 -20.854 1.00 87.12 367 LEU A C 1
ATOM 2854 O O . LEU A 1 367 ? -0.936 -6.933 -21.667 1.00 87.12 367 LEU A O 1
ATOM 2858 N N . LYS A 1 368 ? -0.619 -7.927 -19.671 1.00 84.69 368 LYS A N 1
ATOM 2859 C CA . LYS A 1 368 ? -2.011 -7.823 -19.230 1.00 84.69 368 LYS A CA 1
ATOM 2860 C C . LYS A 1 368 ? -2.100 -7.324 -17.799 1.00 84.69 368 LYS A C 1
ATOM 2862 O O . LYS A 1 368 ? -1.384 -7.803 -16.922 1.00 84.69 368 LYS A O 1
ATOM 2867 N N . PHE A 1 369 ? -3.007 -6.386 -17.569 1.00 85.50 369 PHE A N 1
ATOM 2868 C CA . PHE A 1 369 ? -3.339 -5.862 -16.254 1.00 85.50 369 PHE A CA 1
ATOM 2869 C C . PHE A 1 369 ? -4.841 -5.575 -16.170 1.00 85.50 369 PHE A C 1
ATOM 2871 O O . PHE A 1 369 ? -5.341 -4.643 -16.801 1.00 85.50 369 PHE A O 1
ATOM 2878 N N . GLY A 1 370 ? -5.574 -6.386 -15.402 1.00 78.81 370 GLY A N 1
ATOM 2879 C CA . GLY A 1 370 ? -7.040 -6.357 -15.419 1.00 78.81 370 GLY A CA 1
ATOM 2880 C C . GLY A 1 370 ? -7.573 -6.583 -16.839 1.00 78.81 370 GLY A C 1
ATOM 2881 O O . GLY A 1 370 ? -7.175 -7.540 -17.505 1.00 78.81 370 GLY A O 1
ATOM 2882 N N . ASP A 1 371 ? -8.417 -5.664 -17.308 1.00 74.88 371 ASP A N 1
ATOM 2883 C CA . ASP A 1 371 ? -8.967 -5.665 -18.672 1.00 74.88 371 ASP A CA 1
ATOM 2884 C C . ASP A 1 371 ? -8.063 -4.950 -19.695 1.00 74.88 371 ASP A C 1
ATOM 2886 O O . ASP A 1 371 ? -8.389 -4.882 -20.881 1.00 74.88 371 ASP A O 1
ATOM 2890 N N . ARG A 1 372 ? -6.928 -4.386 -19.258 1.00 81.06 372 ARG A N 1
ATOM 2891 C CA . ARG A 1 372 ? -5.969 -3.714 -20.142 1.00 81.06 372 ARG A CA 1
ATOM 2892 C C . ARG A 1 372 ? -4.965 -4.724 -20.678 1.00 81.06 372 ARG A C 1
ATOM 2894 O O . ARG A 1 372 ? -4.337 -5.453 -19.911 1.00 81.06 372 ARG A O 1
ATOM 2901 N N . GLU A 1 373 ? -4.762 -4.709 -21.989 1.00 84.06 373 GLU A N 1
ATOM 2902 C CA . GLU A 1 373 ? -3.747 -5.510 -22.671 1.00 84.06 373 GLU A CA 1
ATOM 2903 C C . GLU A 1 373 ? -2.832 -4.606 -23.491 1.00 84.06 373 GLU A C 1
ATOM 2905 O O . GLU A 1 373 ? -3.297 -3.857 -24.345 1.00 84.06 373 GLU A O 1
ATOM 2910 N N . LEU A 1 374 ? -1.525 -4.688 -23.251 1.00 85.44 374 LEU A N 1
ATOM 2911 C CA . LEU A 1 374 ? -0.513 -3.981 -24.024 1.00 85.44 374 LEU A CA 1
ATOM 2912 C C . LEU A 1 374 ? 0.272 -4.985 -24.862 1.00 85.44 374 LEU A C 1
ATOM 2914 O O . LEU A 1 374 ? 1.086 -5.746 -24.343 1.00 85.44 374 LEU A O 1
ATOM 2918 N N . LYS A 1 375 ? 0.055 -4.951 -26.175 1.00 87.50 375 LYS A N 1
ATOM 2919 C CA . LYS A 1 375 ? 0.904 -5.632 -27.155 1.00 87.50 375 LYS A CA 1
ATOM 2920 C C . LYS A 1 375 ? 1.833 -4.599 -27.759 1.00 87.50 375 LYS A C 1
ATOM 2922 O O . LYS A 1 375 ? 1.383 -3.708 -28.478 1.00 87.50 375 LYS A O 1
ATOM 2927 N N . ALA A 1 376 ? 3.109 -4.690 -27.416 1.00 87.44 376 ALA A N 1
ATOM 2928 C CA . ALA A 1 376 ? 4.080 -3.678 -27.774 1.00 87.44 376 ALA A CA 1
ATOM 2929 C C . ALA A 1 376 ? 5.382 -4.274 -28.294 1.00 87.44 376 ALA A C 1
ATOM 2931 O O . ALA A 1 376 ? 5.761 -5.401 -27.989 1.00 87.44 376 ALA A O 1
ATOM 2932 N N . GLU A 1 377 ? 6.094 -3.471 -29.066 1.00 86.94 377 GLU A N 1
ATOM 2933 C CA . GLU A 1 377 ? 7.482 -3.704 -29.414 1.00 86.94 377 GLU A CA 1
ATOM 2934 C C . GLU A 1 377 ? 8.353 -2.705 -28.670 1.00 86.94 377 GLU A C 1
ATOM 2936 O O . GLU A 1 377 ? 8.122 -1.497 -28.732 1.00 86.94 377 GLU A O 1
ATOM 2941 N N . VAL A 1 378 ? 9.353 -3.218 -27.964 1.00 87.81 378 VAL A N 1
ATOM 2942 C CA . VAL A 1 378 ? 10.310 -2.415 -27.212 1.00 87.81 378 VAL A CA 1
ATOM 2943 C C . VAL A 1 378 ? 11.624 -2.378 -27.974 1.00 87.81 378 VAL A C 1
ATOM 2945 O O . VAL A 1 378 ? 12.184 -3.417 -28.334 1.00 87.81 378 VAL A O 1
ATOM 2948 N N . TYR A 1 379 ? 12.105 -1.163 -28.198 1.00 84.19 379 TYR A N 1
ATOM 2949 C CA . TYR A 1 379 ? 13.375 -0.854 -28.833 1.00 84.19 379 TYR A CA 1
ATOM 2950 C C . TYR A 1 379 ? 14.237 -0.110 -27.821 1.00 84.19 379 TYR A C 1
ATOM 2952 O O . TYR A 1 379 ? 13.780 0.869 -27.237 1.00 84.19 379 TYR A O 1
ATOM 2960 N N . GLU A 1 380 ? 15.480 -0.529 -27.610 1.00 84.00 380 GLU A N 1
ATOM 2961 C CA . GLU A 1 380 ? 16.424 0.295 -26.857 1.00 84.00 380 GLU A CA 1
ATOM 2962 C C . GLU A 1 380 ? 17.070 1.306 -27.793 1.00 84.00 380 GLU A C 1
ATOM 2964 O O . GLU A 1 380 ? 17.690 0.943 -28.793 1.00 84.00 380 GLU A O 1
ATOM 2969 N N . THR A 1 381 ? 16.905 2.578 -27.459 1.00 78.00 381 THR A N 1
ATOM 2970 C CA . THR A 1 381 ? 17.262 3.714 -28.307 1.00 78.00 381 THR A CA 1
ATOM 2971 C C . THR A 1 381 ? 18.412 4.521 -27.735 1.00 78.00 381 THR A C 1
ATOM 2973 O O . THR A 1 381 ? 18.762 5.548 -28.303 1.00 78.00 381 THR A O 1
ATOM 2976 N N . GLY A 1 382 ? 18.976 4.103 -26.605 1.00 77.00 382 GLY A N 1
ATOM 2977 C CA . GLY A 1 382 ? 20.119 4.704 -25.930 1.00 77.00 382 GLY A CA 1
ATOM 2978 C C . GLY A 1 382 ? 20.254 4.145 -24.508 1.00 77.00 382 GLY A C 1
ATOM 2979 O O . GLY A 1 382 ? 19.357 3.438 -24.046 1.00 77.00 382 GLY A O 1
ATOM 2980 N N . PRO A 1 383 ? 21.326 4.476 -23.770 1.00 77.12 383 PRO A N 1
ATOM 2981 C CA . PRO A 1 383 ? 21.490 4.029 -22.388 1.00 77.12 383 PRO A CA 1
ATOM 2982 C C . PRO A 1 383 ? 20.309 4.466 -21.510 1.00 77.12 383 PRO A C 1
ATOM 2984 O O . PRO A 1 383 ? 20.078 5.660 -21.316 1.00 77.12 383 PRO A O 1
ATOM 2987 N N . GLY A 1 384 ? 19.539 3.497 -21.007 1.00 83.81 384 GLY A N 1
ATOM 2988 C CA . GLY A 1 384 ? 18.339 3.756 -20.202 1.00 83.81 384 GLY A CA 1
ATOM 2989 C C . GLY A 1 384 ? 17.196 4.447 -20.959 1.00 83.81 384 GLY A C 1
ATOM 2990 O O . GLY A 1 384 ? 16.254 4.910 -20.317 1.00 83.81 384 GLY A O 1
ATOM 2991 N N . ARG A 1 385 ? 17.264 4.540 -22.296 1.00 87.56 385 ARG A N 1
ATOM 2992 C CA . ARG A 1 385 ? 16.232 5.132 -23.158 1.00 87.56 385 ARG A CA 1
ATOM 2993 C C . ARG A 1 385 ? 15.672 4.074 -24.095 1.00 87.56 385 ARG A C 1
ATOM 2995 O O . ARG A 1 385 ? 16.407 3.336 -24.749 1.00 87.56 385 ARG A O 1
ATOM 3002 N N . PHE A 1 386 ? 14.353 4.028 -24.164 1.00 88.38 386 PHE A N 1
ATOM 3003 C CA . PHE A 1 386 ? 13.607 3.032 -24.907 1.00 88.38 386 PHE A CA 1
ATOM 3004 C C . PHE A 1 386 ? 12.505 3.699 -25.713 1.00 88.38 386 PHE A C 1
ATOM 3006 O O . PHE A 1 386 ? 12.033 4.785 -25.384 1.00 88.38 386 PHE A O 1
ATOM 3013 N N . LEU A 1 387 ? 12.083 3.020 -26.766 1.00 87.31 387 LEU A N 1
ATOM 3014 C CA . LEU A 1 387 ? 10.915 3.353 -27.555 1.00 87.31 387 LEU A CA 1
ATOM 3015 C C . LEU A 1 387 ? 9.958 2.169 -27.488 1.00 87.31 387 LEU A C 1
ATOM 3017 O O . LEU A 1 387 ? 10.324 1.047 -27.836 1.00 87.31 387 LEU A O 1
ATOM 3021 N N . VAL A 1 388 ? 8.746 2.422 -27.011 1.00 88.75 388 VAL A N 1
ATOM 3022 C CA . VAL A 1 388 ? 7.679 1.427 -26.905 1.00 88.75 388 VAL A CA 1
ATOM 3023 C C . VAL A 1 388 ? 6.654 1.727 -27.989 1.00 88.75 388 VAL A C 1
ATOM 3025 O O . VAL A 1 388 ? 6.030 2.787 -27.980 1.00 88.75 388 VAL A O 1
ATOM 3028 N N . ARG A 1 389 ? 6.507 0.806 -28.944 1.00 85.44 389 ARG A N 1
ATOM 3029 C CA . ARG A 1 389 ? 5.541 0.888 -30.044 1.00 85.44 389 ARG A CA 1
ATOM 3030 C C . ARG A 1 389 ? 4.340 -0.001 -29.752 1.00 85.44 389 ARG A C 1
ATOM 3032 O O . ARG A 1 389 ? 4.519 -1.208 -29.638 1.00 85.44 389 ARG A O 1
ATOM 3039 N N . ALA A 1 390 ? 3.138 0.562 -29.693 1.00 84.38 390 ALA A N 1
ATOM 3040 C CA . ALA A 1 390 ? 1.886 -0.170 -29.501 1.00 84.38 390 ALA A CA 1
ATOM 3041 C C . ALA A 1 390 ? 0.870 0.254 -30.572 1.00 84.38 390 ALA A C 1
ATOM 3043 O O . ALA A 1 390 ? 0.347 1.366 -30.537 1.00 84.38 390 ALA A O 1
ATOM 3044 N N . GLY A 1 391 ? 0.611 -0.616 -31.553 1.00 78.62 391 GLY A N 1
ATOM 3045 C CA . GLY A 1 391 ? -0.118 -0.226 -32.764 1.00 78.62 391 GLY A CA 1
ATOM 3046 C C . GLY A 1 391 ? 0.599 0.912 -33.503 1.00 78.62 391 GLY A C 1
ATOM 3047 O O . GLY A 1 391 ? 1.790 0.798 -33.795 1.00 78.62 391 GLY A O 1
ATOM 3048 N N . ASP A 1 392 ? -0.123 2.005 -33.761 1.00 72.81 392 ASP A N 1
ATOM 3049 C CA . ASP A 1 392 ? 0.405 3.220 -34.403 1.00 72.81 392 ASP A CA 1
ATOM 3050 C C . ASP A 1 392 ? 1.039 4.210 -33.405 1.00 72.81 392 ASP A C 1
ATOM 3052 O O . ASP A 1 392 ? 1.650 5.198 -33.809 1.00 72.81 392 ASP A O 1
ATOM 3056 N N . SER A 1 393 ? 0.913 3.958 -32.099 1.00 76.00 393 SER A N 1
ATOM 3057 C CA . SER A 1 393 ? 1.462 4.822 -31.052 1.00 76.00 393 SER A CA 1
ATOM 3058 C C . SER A 1 393 ? 2.912 4.461 -30.735 1.00 76.00 393 SER A C 1
ATOM 3060 O O . SER A 1 393 ? 3.264 3.287 -30.596 1.00 76.00 393 SER A O 1
ATOM 3062 N N . LEU A 1 394 ? 3.753 5.480 -30.563 1.00 80.31 394 LEU A N 1
ATOM 3063 C CA . LEU A 1 394 ? 5.160 5.362 -30.181 1.00 80.31 394 LEU A CA 1
ATOM 3064 C C . LEU A 1 394 ? 5.436 6.225 -28.951 1.00 80.31 394 LEU A C 1
ATOM 3066 O O . LEU A 1 394 ? 5.084 7.399 -28.956 1.00 80.31 394 LEU A O 1
ATOM 3070 N N . VAL A 1 395 ? 6.118 5.678 -27.939 1.00 84.44 395 VAL A N 1
ATOM 3071 C CA . VAL A 1 395 ? 6.484 6.411 -26.711 1.00 84.44 395 VAL A CA 1
ATOM 3072 C C . VAL A 1 395 ? 7.941 6.281 -26.383 1.00 84.44 395 VAL A C 1
ATOM 3074 O O . VAL A 1 395 ? 8.472 5.176 -26.327 1.00 84.44 395 VAL A O 1
ATOM 3077 N N . GLU A 1 396 ? 8.560 7.418 -26.089 1.00 86.38 396 GLU A N 1
ATOM 3078 C CA . GLU A 1 396 ? 9.872 7.432 -25.473 1.00 86.38 396 GLU A CA 1
ATOM 3079 C C . GLU A 1 396 ? 9.759 7.191 -23.966 1.00 86.38 396 GLU A C 1
ATOM 3081 O O . GLU A 1 396 ? 8.993 7.852 -23.260 1.00 86.38 396 GLU A O 1
ATOM 3086 N N . VAL A 1 397 ? 10.545 6.233 -23.489 1.00 91.38 397 VAL A N 1
ATOM 3087 C CA . VAL A 1 397 ? 10.578 5.800 -22.099 1.00 91.38 397 VAL A CA 1
ATOM 3088 C C . VAL A 1 397 ? 12.005 5.900 -21.597 1.00 91.38 397 VAL A C 1
ATOM 3090 O O . VAL A 1 397 ? 12.908 5.251 -22.121 1.00 91.38 397 VAL A O 1
ATOM 3093 N N . GLY A 1 398 ? 12.221 6.689 -20.554 1.00 92.00 398 GLY A N 1
ATOM 3094 C CA . GLY A 1 398 ? 13.408 6.561 -19.722 1.00 92.00 398 GLY A CA 1
ATOM 3095 C C . GLY A 1 398 ? 13.159 5.514 -18.646 1.00 92.00 398 GLY A C 1
ATOM 3096 O O . GLY A 1 398 ? 12.169 5.606 -17.925 1.00 92.00 398 GLY A O 1
ATOM 3097 N N . LEU A 1 399 ? 14.043 4.531 -18.509 1.00 94.31 399 LEU A N 1
ATOM 3098 C CA . LEU A 1 399 ? 14.031 3.635 -17.358 1.00 94.31 399 LEU A CA 1
ATOM 3099 C C . LEU A 1 399 ? 15.457 3.421 -16.863 1.00 94.31 399 LEU A C 1
ATOM 3101 O O . LEU A 1 399 ? 16.220 2.628 -17.417 1.00 94.31 399 LEU A O 1
ATOM 3105 N N . THR A 1 400 ? 15.802 4.126 -15.790 1.00 92.25 400 THR A N 1
ATOM 3106 C CA . THR A 1 400 ? 17.145 4.083 -15.205 1.00 92.25 400 THR A CA 1
ATOM 3107 C C . THR A 1 400 ? 17.097 3.385 -13.858 1.00 92.25 400 THR A C 1
ATOM 3109 O O . THR A 1 400 ? 16.398 3.826 -12.945 1.00 92.25 400 THR A O 1
ATOM 3112 N N . ARG A 1 401 ? 17.861 2.301 -13.719 1.00 90.62 401 ARG A N 1
ATOM 3113 C CA . ARG A 1 401 ? 17.979 1.542 -12.471 1.00 90.62 401 ARG A CA 1
ATOM 3114 C C . ARG A 1 401 ? 18.864 2.284 -11.469 1.00 90.62 401 ARG A C 1
ATOM 3116 O O . ARG A 1 401 ? 19.985 2.657 -11.798 1.00 90.62 401 ARG A O 1
ATOM 3123 N N . THR A 1 402 ? 18.380 2.463 -10.244 1.00 89.06 402 THR A N 1
ATOM 3124 C CA . THR A 1 402 ? 19.136 3.053 -9.124 1.00 89.06 402 THR A CA 1
ATOM 3125 C C . THR A 1 402 ? 19.559 1.999 -8.101 1.00 89.06 402 THR A C 1
ATOM 3127 O O . THR A 1 402 ? 20.644 2.095 -7.538 1.00 89.06 402 THR A O 1
ATOM 3130 N N . SER A 1 403 ? 18.732 0.978 -7.862 1.00 87.25 403 SER A N 1
ATOM 3131 C CA . SER A 1 403 ? 19.076 -0.178 -7.019 1.00 87.25 403 SER A CA 1
ATOM 3132 C C . SER A 1 403 ? 18.423 -1.452 -7.561 1.00 87.25 403 SER A C 1
ATOM 3134 O O . SER A 1 403 ? 17.918 -1.454 -8.683 1.00 87.25 403 SER A O 1
ATOM 3136 N N . GLU A 1 404 ? 18.437 -2.557 -6.806 1.00 86.81 404 GLU A N 1
ATOM 3137 C CA . GLU A 1 404 ? 17.937 -3.840 -7.302 1.00 86.81 404 GLU A CA 1
ATOM 3138 C C . GLU A 1 404 ? 16.508 -3.750 -7.861 1.00 86.81 404 GLU A C 1
ATOM 3140 O O . GLU A 1 404 ? 16.276 -4.181 -8.993 1.00 86.81 404 GLU A O 1
ATOM 3145 N N . HIS A 1 405 ? 15.603 -3.142 -7.095 1.00 93.31 405 HIS A N 1
ATOM 3146 C CA . HIS A 1 405 ? 14.195 -2.972 -7.452 1.00 93.31 405 HIS A CA 1
ATOM 3147 C C . HIS A 1 405 ? 13.824 -1.526 -7.760 1.00 93.31 405 HIS A C 1
ATOM 3149 O O . HIS A 1 405 ? 12.715 -1.283 -8.206 1.00 93.31 405 HIS A O 1
ATOM 3155 N N . LEU A 1 406 ? 14.710 -0.559 -7.525 1.00 93.19 406 LEU A N 1
ATOM 3156 C CA . LEU A 1 406 ? 14.393 0.857 -7.670 1.00 93.19 406 LEU A CA 1
ATOM 3157 C C . LEU A 1 406 ? 14.786 1.398 -9.038 1.00 93.19 406 LEU A C 1
ATOM 3159 O O . LEU A 1 406 ? 15.954 1.320 -9.430 1.00 93.19 406 LEU A O 1
ATOM 3163 N N . PHE A 1 407 ? 13.828 2.040 -9.697 1.00 94.69 407 PHE A N 1
ATOM 3164 C CA . PHE A 1 407 ? 13.994 2.676 -10.992 1.00 94.69 407 PHE A CA 1
ATOM 3165 C C . PHE A 1 407 ? 13.431 4.101 -10.983 1.00 94.69 407 PHE A C 1
ATOM 3167 O O . PHE A 1 407 ? 12.495 4.431 -10.253 1.00 94.69 407 PHE A O 1
ATOM 3174 N N . THR A 1 408 ? 13.992 4.942 -11.844 1.00 95.38 408 THR A N 1
ATOM 3175 C CA . THR A 1 408 ? 13.361 6.191 -12.274 1.00 95.38 408 THR A CA 1
ATOM 3176 C C . THR A 1 408 ? 12.747 5.947 -13.644 1.00 95.38 408 THR A C 1
ATOM 3178 O O . THR A 1 408 ? 13.475 5.673 -14.600 1.00 95.38 408 THR A O 1
ATOM 3181 N N . LEU A 1 409 ? 11.420 6.028 -13.716 1.00 94.62 409 LEU A N 1
ATOM 3182 C CA . LEU A 1 409 ? 10.632 5.979 -14.941 1.00 94.62 409 LEU A CA 1
ATOM 3183 C C . LEU A 1 409 ? 10.428 7.402 -15.464 1.00 94.62 409 LEU A C 1
ATOM 3185 O O . LEU A 1 409 ? 10.061 8.296 -14.708 1.00 94.62 409 LEU A O 1
ATOM 3189 N N . GLU A 1 410 ? 10.633 7.613 -16.755 1.00 93.12 410 GLU A N 1
ATOM 3190 C CA . GLU A 1 410 ? 10.311 8.855 -17.448 1.00 93.12 410 GLU A CA 1
ATOM 3191 C C . GLU A 1 410 ? 9.413 8.535 -18.639 1.00 93.12 410 GLU A C 1
ATOM 3193 O O . GLU A 1 410 ? 9.851 7.866 -19.570 1.00 93.12 410 GLU A O 1
ATOM 3198 N N . VAL A 1 411 ? 8.163 8.991 -18.608 1.00 88.31 411 VAL A N 1
ATOM 3199 C CA . VAL A 1 411 ? 7.185 8.788 -19.688 1.00 88.31 411 VAL A CA 1
ATOM 3200 C C . VAL A 1 411 ? 6.411 10.087 -19.877 1.00 88.31 411 VAL A C 1
ATOM 3202 O O . VAL A 1 411 ? 5.945 10.676 -18.904 1.00 88.31 411 VAL A O 1
ATOM 3205 N N . GLY A 1 412 ? 6.310 10.577 -21.117 1.00 78.00 412 GLY A N 1
ATOM 3206 C CA . GLY A 1 412 ? 5.570 11.812 -21.417 1.00 78.00 412 GLY A CA 1
ATOM 3207 C C . GLY A 1 412 ? 6.094 13.055 -20.686 1.00 78.00 412 GLY A C 1
ATOM 3208 O O . GLY A 1 412 ? 5.312 13.915 -20.294 1.00 78.00 412 GLY A O 1
ATOM 3209 N N . GLY A 1 413 ? 7.402 13.119 -20.412 1.00 78.19 413 GLY A N 1
ATOM 3210 C CA . GLY A 1 413 ? 8.026 14.194 -19.628 1.00 78.19 413 GLY A CA 1
ATOM 3211 C C . GLY A 1 413 ? 7.803 14.104 -18.110 1.00 78.19 413 GLY A C 1
ATOM 3212 O O . GLY A 1 413 ? 8.429 14.856 -17.360 1.00 78.19 413 GLY A O 1
ATOM 3213 N N . ARG A 1 414 ? 6.973 13.170 -17.624 1.00 86.12 414 ARG A N 1
ATOM 3214 C CA . ARG A 1 414 ? 6.794 12.908 -16.191 1.00 86.12 414 ARG A CA 1
ATOM 3215 C C . ARG A 1 414 ? 7.883 11.960 -15.703 1.00 86.12 414 ARG A C 1
ATOM 3217 O O . ARG A 1 414 ? 8.009 10.850 -16.211 1.00 86.12 414 ARG A O 1
ATOM 3224 N N . LYS A 1 415 ? 8.640 12.384 -14.687 1.00 91.69 415 LYS A N 1
ATOM 3225 C CA . LYS A 1 415 ? 9.603 11.540 -13.967 1.00 91.69 415 LYS A CA 1
ATOM 3226 C C . LYS A 1 415 ? 8.967 10.996 -12.698 1.00 91.69 415 LYS A C 1
ATOM 3228 O O . LYS A 1 415 ? 8.521 11.769 -11.854 1.00 91.69 415 LYS A O 1
ATOM 3233 N N . VAL A 1 416 ? 8.955 9.678 -12.563 1.00 90.31 416 VAL A N 1
ATOM 3234 C CA . VAL A 1 416 ? 8.329 8.957 -11.458 1.00 90.31 416 VAL A CA 1
ATOM 3235 C C . VAL A 1 416 ? 9.330 7.972 -10.877 1.00 90.31 416 VAL A C 1
ATOM 3237 O O . VAL A 1 416 ? 9.984 7.215 -11.593 1.00 90.31 416 VAL A O 1
ATOM 3240 N N . ARG A 1 417 ? 9.449 7.970 -9.554 1.00 91.19 417 ARG A N 1
ATOM 3241 C CA . ARG A 1 417 ? 10.176 6.930 -8.833 1.00 91.19 417 ARG A CA 1
ATOM 3242 C C . ARG A 1 417 ? 9.292 5.685 -8.785 1.00 91.19 417 ARG A C 1
ATOM 3244 O O . ARG A 1 417 ? 8.167 5.762 -8.305 1.00 91.19 417 ARG A O 1
ATOM 3251 N N . THR A 1 418 ? 9.793 4.552 -9.260 1.00 94.06 418 THR A N 1
ATOM 3252 C CA . THR A 1 418 ? 9.035 3.297 -9.295 1.00 94.06 418 THR A CA 1
ATOM 3253 C C . THR A 1 418 ? 9.864 2.138 -8.764 1.00 94.06 418 THR A C 1
ATOM 3255 O O . THR A 1 418 ? 11.087 2.106 -8.923 1.00 94.06 418 THR A O 1
ATOM 3258 N N . LEU A 1 419 ? 9.202 1.185 -8.112 1.00 95.50 419 LEU A N 1
ATOM 3259 C CA . LEU A 1 419 ? 9.817 -0.093 -7.779 1.00 95.50 419 LEU A CA 1
ATOM 3260 C C . LEU A 1 419 ? 9.334 -1.144 -8.766 1.00 95.50 419 LEU A C 1
ATOM 3262 O O . LEU A 1 419 ? 8.140 -1.230 -9.025 1.00 95.50 419 LEU A O 1
ATOM 3266 N N . ILE A 1 420 ? 10.242 -1.947 -9.307 1.00 95.12 420 ILE A N 1
ATOM 3267 C CA . ILE A 1 420 ? 9.903 -3.017 -10.239 1.00 95.12 420 ILE A CA 1
ATOM 3268 C C . ILE A 1 420 ? 10.552 -4.312 -9.767 1.00 95.12 420 ILE A C 1
ATOM 3270 O O . ILE A 1 420 ? 11.769 -4.403 -9.579 1.00 95.12 420 ILE A O 1
ATOM 3274 N N . HIS A 1 421 ? 9.720 -5.332 -9.608 1.00 92.94 421 HIS A N 1
ATOM 3275 C CA . HIS A 1 421 ? 10.134 -6.710 -9.419 1.00 92.94 421 HIS A CA 1
ATOM 3276 C C . HIS A 1 421 ? 9.592 -7.571 -10.563 1.00 92.94 421 HIS A C 1
ATOM 3278 O O . HIS A 1 421 ? 8.560 -7.276 -11.165 1.00 92.94 421 HIS A O 1
ATOM 3284 N N . GLY A 1 422 ? 10.307 -8.638 -10.911 1.00 84.38 422 GLY A N 1
ATOM 3285 C CA . GLY A 1 422 ? 9.894 -9.524 -11.989 1.00 84.38 422 GLY A CA 1
ATOM 3286 C C . GLY A 1 422 ? 10.179 -10.977 -11.674 1.00 84.38 422 GLY A C 1
ATOM 3287 O O . GLY A 1 422 ? 11.334 -11.343 -11.466 1.00 84.38 422 GLY A O 1
ATOM 3288 N N . GLU A 1 423 ? 9.127 -11.783 -11.747 1.00 78.44 423 GLU A N 1
ATOM 3289 C CA . GLU A 1 423 ? 9.172 -13.244 -11.777 1.00 78.44 423 GLU A CA 1
ATOM 3290 C C . GLU A 1 423 ? 8.915 -13.725 -13.223 1.00 78.44 423 GLU A C 1
ATOM 3292 O O . GLU A 1 423 ? 8.482 -12.943 -14.080 1.00 78.44 423 GLU A O 1
ATOM 3297 N N . PRO A 1 424 ? 9.199 -14.986 -13.577 1.00 71.00 424 PRO A N 1
ATOM 3298 C CA . PRO A 1 424 ? 8.749 -15.533 -14.855 1.00 71.00 424 PRO A CA 1
ATOM 3299 C C . PRO A 1 424 ? 7.241 -15.301 -15.045 1.00 71.00 424 PRO A C 1
ATOM 3301 O O . PRO A 1 424 ? 6.450 -15.609 -14.160 1.00 71.00 424 PRO A O 1
ATOM 3304 N N . GLY A 1 425 ? 6.851 -14.689 -16.168 1.00 72.75 425 GLY A N 1
ATOM 3305 C CA . GLY A 1 425 ? 5.439 -14.444 -16.494 1.00 72.75 425 GLY A CA 1
ATOM 3306 C C . GLY A 1 425 ? 4.765 -13.265 -15.823 1.00 72.75 425 GLY A C 1
ATOM 3307 O O . GLY A 1 425 ? 3.617 -12.976 -16.144 1.00 72.75 425 GLY A O 1
ATOM 3308 N N . ARG A 1 426 ? 5.448 -12.568 -14.913 1.00 83.38 426 ARG A N 1
ATOM 3309 C CA . ARG A 1 426 ? 4.838 -11.477 -14.156 1.00 83.38 426 ARG A CA 1
ATOM 3310 C C . ARG A 1 426 ? 5.825 -10.362 -13.844 1.00 83.38 426 ARG A C 1
ATOM 3312 O O . ARG A 1 426 ? 7.015 -10.582 -13.606 1.00 83.38 426 ARG A O 1
ATOM 3319 N N . ARG A 1 427 ? 5.324 -9.136 -13.815 1.00 89.19 427 ARG A N 1
ATOM 3320 C CA . ARG A 1 427 ? 5.988 -7.971 -13.236 1.00 89.19 427 ARG A CA 1
ATOM 3321 C C . ARG A 1 427 ? 5.113 -7.413 -12.134 1.00 89.19 427 ARG A C 1
ATOM 3323 O O . ARG A 1 427 ? 3.905 -7.316 -12.293 1.00 89.19 427 ARG A O 1
ATOM 3330 N N . GLU A 1 428 ? 5.732 -7.051 -11.029 1.00 92.69 428 GLU A N 1
ATOM 3331 C CA . GLU A 1 428 ? 5.116 -6.201 -10.025 1.00 92.69 428 GLU A CA 1
ATOM 3332 C C . GLU A 1 428 ? 5.748 -4.819 -10.162 1.00 92.69 428 GLU A C 1
ATOM 3334 O O . GLU A 1 428 ? 6.971 -4.686 -10.093 1.00 92.69 428 GLU A O 1
ATOM 3339 N N . VAL A 1 429 ? 4.924 -3.806 -10.406 1.00 93.81 429 VAL A N 1
ATOM 3340 C CA . VAL A 1 429 ? 5.354 -2.414 -10.545 1.00 93.81 429 VAL A CA 1
ATOM 3341 C C . VAL A 1 429 ? 4.668 -1.599 -9.455 1.00 93.81 429 VAL A C 1
ATOM 3343 O O . VAL A 1 429 ? 3.447 -1.596 -9.381 1.00 93.81 429 VAL A O 1
ATOM 3346 N N . LEU A 1 430 ? 5.428 -0.909 -8.607 1.00 92.56 430 LEU A N 1
ATOM 3347 C CA . LEU A 1 430 ? 4.908 0.028 -7.613 1.00 92.56 430 LEU A CA 1
ATOM 3348 C C . LEU A 1 430 ? 5.080 1.460 -8.127 1.00 92.56 430 LEU A C 1
ATOM 3350 O O . LEU A 1 430 ? 6.209 1.906 -8.353 1.00 92.56 430 LEU A O 1
ATOM 3354 N N . ILE A 1 431 ? 3.975 2.189 -8.273 1.00 88.69 431 ILE A N 1
ATOM 3355 C CA . ILE A 1 431 ? 3.959 3.627 -8.577 1.00 88.69 431 ILE A CA 1
ATOM 3356 C C . ILE A 1 431 ? 3.110 4.316 -7.513 1.00 88.69 431 ILE A C 1
ATOM 3358 O O . ILE A 1 431 ? 1.983 3.896 -7.255 1.00 88.69 431 ILE A O 1
ATOM 3362 N N . ASP A 1 432 ? 3.670 5.338 -6.860 1.00 80.56 432 ASP A N 1
ATOM 3363 C CA . ASP A 1 432 ? 3.002 6.118 -5.813 1.00 80.56 432 ASP A CA 1
ATOM 3364 C C . ASP A 1 432 ? 2.269 5.239 -4.778 1.00 80.56 432 ASP A C 1
ATOM 3366 O O . ASP A 1 432 ? 1.096 5.449 -4.468 1.00 80.56 432 ASP A O 1
ATOM 3370 N N . GLY A 1 433 ? 2.950 4.214 -4.255 1.00 77.81 433 GLY A N 1
ATOM 3371 C CA . GLY A 1 433 ? 2.411 3.297 -3.240 1.00 77.81 433 GLY A CA 1
ATOM 3372 C C . GLY A 1 433 ? 1.324 2.331 -3.733 1.00 77.81 433 GLY A C 1
ATOM 3373 O O . GLY A 1 433 ? 0.788 1.574 -2.929 1.00 77.81 433 GLY A O 1
ATOM 3374 N N . THR A 1 434 ? 0.996 2.333 -5.028 1.00 83.88 434 THR A N 1
ATOM 3375 C CA . THR A 1 434 ? 0.049 1.396 -5.648 1.00 83.88 434 THR A CA 1
ATOM 3376 C C . THR A 1 434 ? 0.802 0.303 -6.392 1.00 83.88 434 THR A C 1
ATOM 3378 O O . THR A 1 434 ? 1.635 0.611 -7.242 1.00 83.88 434 THR A O 1
ATOM 3381 N N . SER A 1 435 ? 0.519 -0.963 -6.062 1.00 87.50 435 SER A N 1
ATOM 3382 C CA . SER A 1 435 ? 1.122 -2.131 -6.719 1.00 87.50 435 SER A CA 1
ATOM 3383 C C . SER A 1 435 ? 0.273 -2.589 -7.904 1.00 87.50 435 SER A C 1
ATOM 3385 O O . SER A 1 435 ? -0.941 -2.779 -7.780 1.00 87.50 435 SER A O 1
ATOM 3387 N N . TYR A 1 436 ? 0.930 -2.752 -9.049 1.00 88.62 436 TYR A N 1
ATOM 3388 C CA . TYR A 1 436 ? 0.377 -3.200 -10.319 1.00 88.62 436 TYR A CA 1
ATOM 3389 C C . TYR A 1 436 ? 1.000 -4.556 -10.673 1.00 88.62 436 TYR A C 1
ATOM 3391 O O . TYR A 1 436 ? 2.196 -4.650 -10.955 1.00 88.62 436 TYR A O 1
ATOM 3399 N N . GLU A 1 437 ? 0.191 -5.615 -10.665 1.00 87.75 437 GLU A N 1
ATOM 3400 C CA . GLU A 1 437 ? 0.613 -6.966 -11.048 1.00 87.75 437 GLU A CA 1
ATOM 3401 C C . GLU A 1 437 ? 0.328 -7.230 -12.520 1.00 87.75 437 GLU A C 1
ATOM 3403 O O . GLU A 1 437 ? -0.792 -7.545 -12.917 1.00 87.75 437 GLU A O 1
ATOM 3408 N N . ILE A 1 438 ? 1.362 -7.106 -13.334 1.00 87.88 438 ILE A N 1
ATOM 3409 C CA . ILE A 1 438 ? 1.272 -7.182 -14.783 1.00 87.88 438 ILE A CA 1
ATOM 3410 C C . ILE A 1 438 ? 1.698 -8.577 -15.230 1.00 87.88 438 ILE A C 1
ATOM 3412 O O . ILE A 1 438 ? 2.848 -8.976 -15.041 1.00 87.88 438 ILE A O 1
ATOM 3416 N N . GLY A 1 439 ? 0.778 -9.322 -15.834 1.00 82.44 439 GLY A N 1
ATOM 3417 C CA . GLY A 1 439 ? 1.083 -10.590 -16.495 1.00 82.44 439 GLY A CA 1
ATOM 3418 C C . GLY A 1 439 ? 1.843 -10.363 -17.801 1.00 82.44 439 GLY A C 1
ATOM 3419 O O . GLY A 1 439 ? 1.638 -9.349 -18.464 1.00 82.44 439 GLY A O 1
ATOM 3420 N N . ILE A 1 440 ? 2.710 -11.303 -18.172 1.00 80.62 440 ILE A N 1
ATOM 3421 C CA . ILE A 1 440 ? 3.453 -11.329 -19.438 1.00 80.62 440 ILE A CA 1
ATOM 3422 C C . ILE A 1 440 ? 2.927 -12.502 -20.283 1.00 80.62 440 ILE A C 1
ATOM 3424 O O . ILE A 1 440 ? 2.931 -13.643 -19.821 1.00 80.62 440 ILE A O 1
ATOM 3428 N N . GLY A 1 441 ? 2.499 -12.215 -21.516 1.00 69.69 441 GLY A N 1
ATOM 3429 C CA . GLY A 1 441 ? 1.806 -13.130 -22.437 1.00 69.69 441 GLY A CA 1
ATOM 3430 C C . GLY A 1 441 ? 0.270 -13.063 -22.333 1.00 69.69 441 GLY A C 1
ATOM 3431 O O . GLY A 1 441 ? -0.265 -12.778 -21.261 1.00 69.69 441 GLY A O 1
ATOM 3432 N N . GLY A 1 442 ? -0.452 -13.325 -23.433 1.00 48.44 442 GLY A N 1
ATOM 3433 C CA . GLY A 1 442 ? -1.915 -13.538 -23.451 1.00 48.44 442 GLY A CA 1
ATOM 3434 C C . GLY A 1 442 ? -2.288 -14.996 -23.781 1.00 48.44 442 GLY A C 1
ATOM 3435 O O . GLY A 1 442 ? -1.478 -15.703 -24.362 1.00 48.44 442 GLY A O 1
ATOM 3436 N N . GLU A 1 443 ? -3.469 -15.540 -23.473 1.00 35.81 443 GLU A N 1
ATOM 3437 C CA . GLU A 1 443 ? -4.365 -15.304 -22.330 1.00 35.81 443 GLU A CA 1
ATOM 3438 C C . GLU A 1 443 ? -4.007 -16.324 -21.226 1.00 35.81 443 GLU A C 1
ATOM 3440 O O . GLU A 1 443 ? -3.896 -17.511 -21.512 1.00 35.81 443 GLU A O 1
ATOM 3445 N N . GLY A 1 444 ? -3.851 -15.883 -19.968 1.00 47.69 444 GLY A N 1
ATOM 3446 C CA . GLY A 1 444 ? -3.619 -16.771 -18.809 1.00 47.69 444 GLY A CA 1
ATOM 3447 C C . GLY A 1 444 ? -2.223 -16.729 -18.168 1.00 47.69 444 GLY A C 1
ATOM 3448 O O . GLY A 1 444 ? -2.044 -17.378 -17.146 1.00 47.69 444 GLY A O 1
ATOM 3449 N N . ALA A 1 445 ? -1.314 -15.905 -18.711 1.00 54.47 445 ALA A N 1
ATOM 3450 C CA . ALA A 1 445 ? 0.034 -15.567 -18.231 1.00 54.47 445 ALA A CA 1
ATOM 3451 C C . ALA A 1 445 ? 0.958 -16.769 -17.950 1.00 54.47 445 ALA A C 1
ATOM 3453 O O . ALA A 1 445 ? 0.857 -17.431 -16.920 1.00 54.47 445 ALA A O 1
ATOM 3454 N N . LEU A 1 446 ? 1.943 -16.899 -18.849 1.00 56.22 446 LEU A N 1
ATOM 3455 C CA . LEU A 1 446 ? 2.843 -18.024 -19.134 1.00 56.22 446 LEU A CA 1
ATOM 3456 C C . LEU A 1 446 ? 2.289 -19.006 -20.171 1.00 56.22 446 LEU A C 1
ATOM 3458 O O . LEU A 1 446 ? 1.143 -19.434 -20.082 1.00 56.22 446 LEU A O 1
ATOM 3462 N N . GLY A 1 447 ? 3.101 -19.310 -21.190 1.00 58.38 447 GLY A N 1
ATOM 3463 C CA . GLY A 1 447 ? 2.743 -20.279 -22.221 1.00 58.38 447 GLY A CA 1
ATOM 3464 C C . GLY A 1 447 ? 2.727 -21.707 -21.672 1.00 58.38 447 GLY A C 1
ATOM 3465 O O . GLY A 1 447 ? 2.957 -21.934 -20.482 1.00 58.38 447 GLY A O 1
ATOM 3466 N N . ALA A 1 448 ? 2.466 -22.685 -22.544 1.00 69.12 448 ALA A N 1
ATOM 3467 C CA . ALA A 1 448 ? 2.411 -24.106 -22.178 1.00 69.12 448 ALA A CA 1
ATOM 3468 C C . ALA A 1 448 ? 3.695 -24.607 -21.480 1.00 69.12 448 ALA A C 1
ATOM 3470 O O . ALA A 1 448 ? 3.684 -25.629 -20.794 1.00 69.12 448 ALA A O 1
ATOM 3471 N N . GLU A 1 449 ? 4.790 -23.857 -21.602 1.00 79.00 449 GLU A N 1
ATOM 3472 C CA . GLU A 1 449 ? 6.051 -24.096 -20.921 1.00 79.00 449 GLU A CA 1
ATOM 3473 C C . GLU A 1 449 ? 6.036 -23.802 -19.410 1.00 79.00 449 GLU A C 1
ATOM 3475 O O . GLU A 1 449 ? 7.042 -24.046 -18.748 1.00 79.00 449 GLU A O 1
ATOM 3480 N N . PHE A 1 450 ? 4.933 -23.334 -18.814 1.00 80.88 450 PHE A N 1
ATOM 3481 C CA . PHE A 1 450 ? 4.817 -23.225 -17.357 1.00 80.88 450 PHE A CA 1
ATOM 3482 C C . PHE A 1 450 ? 3.549 -23.858 -16.789 1.00 80.88 450 PHE A C 1
ATOM 3484 O O . PHE A 1 450 ? 2.463 -23.788 -17.354 1.00 80.88 450 PHE A O 1
ATOM 3491 N N . VAL A 1 451 ? 3.688 -24.388 -15.575 1.00 83.69 451 VAL A N 1
ATOM 3492 C CA . VAL A 1 451 ? 2.565 -24.779 -14.718 1.00 83.69 451 VAL A CA 1
ATOM 3493 C C . VAL A 1 451 ? 2.300 -23.645 -13.733 1.00 83.69 451 VAL A C 1
ATOM 3495 O O . VAL A 1 451 ? 3.198 -23.266 -12.973 1.00 83.69 451 VAL A O 1
ATOM 3498 N N . VAL A 1 452 ? 1.079 -23.108 -13.736 1.00 81.69 452 VAL A N 1
ATOM 3499 C CA . VAL A 1 452 ? 0.663 -21.955 -12.917 1.00 81.69 452 VAL A CA 1
ATOM 3500 C C . VAL A 1 452 ? -0.433 -22.318 -11.921 1.00 81.69 452 VAL A C 1
ATOM 3502 O O . VAL A 1 452 ? -1.203 -23.250 -12.150 1.00 81.69 452 VAL A O 1
ATOM 3505 N N . SER A 1 453 ? -0.542 -21.566 -10.821 1.00 80.19 453 SER A N 1
ATOM 3506 C CA . SER A 1 453 ? -1.630 -21.782 -9.859 1.00 80.19 453 SER A CA 1
ATOM 3507 C C . SER A 1 453 ? -2.976 -21.269 -10.401 1.00 80.19 453 SER A C 1
ATOM 3509 O O . SER A 1 453 ? -3.087 -20.080 -10.708 1.00 80.19 453 SER A O 1
ATOM 3511 N N . PRO A 1 454 ? -4.040 -22.088 -10.484 1.00 72.81 454 PRO A N 1
ATOM 3512 C CA . PRO A 1 454 ? -5.337 -21.649 -11.013 1.00 72.81 454 PRO A CA 1
ATOM 3513 C C . PRO A 1 454 ? -6.133 -20.762 -10.036 1.00 72.81 454 PRO A C 1
ATOM 3515 O O . PRO A 1 454 ? -7.029 -20.020 -10.448 1.00 72.81 454 PRO A O 1
ATOM 3518 N N . ALA A 1 455 ? -5.806 -20.819 -8.744 1.00 74.50 455 ALA A N 1
ATOM 3519 C CA . ALA A 1 455 ? -6.432 -20.068 -7.658 1.00 74.50 455 ALA A CA 1
ATOM 3520 C C . ALA A 1 455 ? -5.418 -19.839 -6.517 1.00 74.50 455 ALA A C 1
ATOM 3522 O O . ALA A 1 455 ? -4.364 -20.480 -6.519 1.00 74.50 455 ALA A O 1
ATOM 3523 N N . PRO A 1 456 ? -5.702 -18.957 -5.540 1.00 76.75 456 PRO A N 1
ATOM 3524 C CA . PRO A 1 456 ? -4.909 -18.889 -4.317 1.00 76.75 456 PRO A CA 1
ATOM 3525 C C . PRO A 1 456 ? -4.944 -20.234 -3.572 1.00 76.75 456 PRO A C 1
ATOM 3527 O O . PRO A 1 456 ? -6.032 -20.750 -3.302 1.00 76.75 456 PRO A O 1
ATOM 3530 N N . ALA A 1 457 ? -3.780 -20.820 -3.288 1.00 85.94 457 ALA A N 1
ATOM 3531 C CA . ALA A 1 457 ? -3.669 -22.167 -2.725 1.00 85.94 457 ALA A CA 1
ATOM 3532 C C . ALA A 1 457 ? -2.343 -22.390 -1.972 1.00 85.94 457 ALA A C 1
ATOM 3534 O O . ALA A 1 457 ? -1.349 -21.716 -2.228 1.00 85.94 457 ALA A O 1
ATOM 3535 N N . ALA A 1 458 ? -2.300 -23.391 -1.090 1.00 85.69 458 ALA A N 1
ATOM 3536 C CA . ALA A 1 458 ? -1.064 -23.887 -0.484 1.00 85.69 458 ALA A CA 1
ATOM 3537 C C . ALA A 1 458 ? -0.436 -24.972 -1.368 1.00 85.69 458 ALA A C 1
ATOM 3539 O O . ALA A 1 458 ? -1.133 -25.886 -1.794 1.00 85.69 458 ALA A O 1
ATOM 3540 N N . VAL A 1 459 ? 0.872 -24.959 -1.611 1.00 88.12 459 VAL A N 1
ATOM 3541 C CA . VAL A 1 459 ? 1.560 -26.076 -2.279 1.00 88.12 459 VAL A CA 1
ATOM 3542 C C . VAL A 1 459 ? 1.700 -27.229 -1.286 1.00 88.12 459 VAL A C 1
ATOM 3544 O O . VAL A 1 459 ? 2.457 -27.123 -0.331 1.00 88.12 459 VAL A O 1
ATOM 3547 N N . LEU A 1 460 ? 1.016 -28.353 -1.497 1.00 90.31 460 LEU A N 1
ATOM 3548 C CA . LEU A 1 460 ? 1.138 -29.526 -0.623 1.00 90.31 460 LEU A CA 1
ATOM 3549 C C . LEU A 1 460 ? 2.382 -30.346 -0.944 1.00 90.31 460 LEU A C 1
ATOM 3551 O O . LEU A 1 460 ? 3.120 -30.756 -0.048 1.00 90.31 460 LEU A O 1
ATOM 3555 N N . LYS A 1 461 ? 2.610 -30.616 -2.232 1.00 93.38 461 LYS A N 1
ATOM 3556 C CA . LYS A 1 461 ? 3.670 -31.526 -2.666 1.00 93.38 461 LYS A CA 1
ATOM 3557 C C . LYS A 1 461 ? 4.122 -31.226 -4.084 1.00 93.38 461 LYS A C 1
ATOM 3559 O O . LYS A 1 461 ? 3.307 -30.937 -4.950 1.00 93.38 461 LYS A O 1
ATOM 3564 N N . ILE A 1 462 ? 5.418 -31.379 -4.326 1.00 93.25 462 ILE A N 1
ATOM 3565 C CA . ILE A 1 462 ? 6.024 -31.339 -5.660 1.00 93.25 462 ILE A CA 1
ATOM 3566 C C . ILE A 1 462 ? 6.259 -32.791 -6.084 1.00 93.25 462 ILE A C 1
ATOM 3568 O O . ILE A 1 462 ? 6.883 -33.551 -5.343 1.00 93.25 462 ILE A O 1
ATOM 3572 N N . LEU A 1 463 ? 5.690 -33.199 -7.220 1.00 93.62 463 LEU A N 1
ATOM 3573 C CA . LEU A 1 463 ? 5.721 -34.586 -7.704 1.00 93.62 463 LEU A CA 1
ATOM 3574 C C . LEU A 1 463 ? 6.862 -34.834 -8.695 1.00 93.62 463 LEU A C 1
ATOM 3576 O O . LEU A 1 463 ? 7.339 -35.964 -8.786 1.00 93.62 463 LEU A O 1
ATOM 3580 N N . LYS A 1 464 ? 7.293 -33.793 -9.415 1.00 92.38 464 LYS A N 1
ATOM 3581 C CA . LYS A 1 464 ? 8.363 -33.835 -10.417 1.00 92.38 464 LYS A CA 1
ATOM 3582 C C . LYS A 1 464 ? 9.356 -32.695 -10.182 1.00 92.38 464 LYS A C 1
ATOM 3584 O O . LYS A 1 464 ? 8.950 -31.550 -9.985 1.00 92.38 464 LYS A O 1
ATOM 3589 N N . GLY A 1 465 ? 10.645 -33.021 -10.141 1.00 89.19 465 GLY A N 1
ATOM 3590 C CA . GLY A 1 465 ? 11.738 -32.100 -9.829 1.00 89.19 465 GLY A CA 1
ATOM 3591 C C . GLY A 1 465 ? 12.481 -31.593 -11.065 1.00 89.19 465 GLY A C 1
ATOM 3592 O O . GLY A 1 465 ? 12.233 -32.026 -12.187 1.00 89.19 465 GLY A O 1
ATOM 3593 N N . VAL A 1 466 ? 13.428 -30.673 -10.851 1.00 91.00 466 VAL A N 1
ATOM 3594 C CA . VAL A 1 466 ? 14.309 -30.170 -11.918 1.00 91.00 466 VAL A CA 1
ATOM 3595 C C . VAL A 1 466 ? 15.071 -31.327 -12.563 1.00 91.00 466 VAL A C 1
ATOM 3597 O O . VAL A 1 466 ? 15.745 -32.093 -11.880 1.00 91.00 466 VAL A O 1
ATOM 3600 N N . GLY A 1 467 ? 14.978 -31.423 -13.887 1.00 88.88 467 GLY A N 1
ATOM 3601 C CA . GLY A 1 467 ? 15.594 -32.464 -14.696 1.00 88.88 467 GLY A CA 1
ATOM 3602 C C . GLY A 1 467 ? 14.690 -33.658 -15.023 1.00 88.88 467 GLY A C 1
ATOM 3603 O O . GLY A 1 467 ? 15.104 -34.494 -15.824 1.00 88.88 467 GLY A O 1
ATOM 3604 N N . ASP A 1 468 ? 13.477 -33.743 -14.477 1.00 90.94 468 ASP A N 1
ATOM 3605 C CA . ASP A 1 468 ? 12.542 -34.818 -14.820 1.00 90.94 468 ASP A CA 1
ATOM 3606 C C . ASP A 1 468 ? 11.883 -34.569 -16.183 1.00 90.94 468 ASP A C 1
ATOM 3608 O O . ASP A 1 468 ? 11.462 -33.453 -16.488 1.00 90.94 468 ASP A O 1
ATOM 3612 N N . THR A 1 469 ? 11.757 -35.618 -16.997 1.00 93.44 469 THR A N 1
ATOM 3613 C CA . THR A 1 469 ? 10.963 -35.584 -18.233 1.00 93.44 469 THR A CA 1
ATOM 3614 C C . THR A 1 469 ? 9.480 -35.748 -17.899 1.00 93.44 469 THR A C 1
ATOM 3616 O O . THR A 1 469 ? 9.108 -36.622 -17.106 1.00 93.44 469 THR A O 1
ATOM 3619 N N . VAL A 1 470 ? 8.641 -34.917 -18.511 1.00 92.12 470 VAL A N 1
ATOM 3620 C CA . VAL A 1 470 ? 7.180 -34.918 -18.377 1.00 92.12 470 VAL A CA 1
ATOM 3621 C C . VAL A 1 470 ? 6.531 -34.909 -19.757 1.00 92.12 470 VAL A C 1
ATOM 3623 O O . VAL A 1 470 ? 7.070 -34.328 -20.700 1.00 92.12 470 VAL A O 1
ATOM 3626 N N . LYS A 1 471 ? 5.380 -35.566 -19.871 1.00 90.94 471 LYS A N 1
ATOM 3627 C CA . LYS A 1 471 ? 4.475 -35.457 -21.018 1.00 90.94 471 LYS A CA 1
ATOM 3628 C C . LYS A 1 471 ? 3.318 -34.517 -20.709 1.00 90.94 471 LYS A C 1
ATOM 3630 O O . LYS A 1 471 ? 2.977 -34.328 -19.541 1.00 90.94 471 LYS A O 1
ATOM 3635 N N . GLU A 1 472 ? 2.684 -33.968 -21.738 1.00 88.94 472 GLU A N 1
ATOM 3636 C CA . GLU A 1 472 ? 1.427 -33.236 -21.585 1.00 88.94 472 GLU A CA 1
ATOM 3637 C C . GLU A 1 472 ? 0.410 -34.080 -20.791 1.00 88.94 472 GLU A C 1
ATOM 3639 O O . GLU A 1 472 ? 0.176 -35.255 -21.081 1.00 88.94 472 GLU A O 1
ATOM 3644 N N . GLY A 1 473 ? -0.167 -33.483 -19.748 1.00 86.19 473 GLY A N 1
ATOM 3645 C CA . GLY A 1 473 ? -1.087 -34.139 -18.821 1.00 86.19 473 GLY A CA 1
ATOM 3646 C C . GLY A 1 473 ? -0.427 -34.846 -17.630 1.00 86.19 473 GLY A C 1
ATOM 3647 O O . GLY A 1 473 ? -1.141 -35.218 -16.697 1.00 86.19 473 GLY A O 1
ATOM 3648 N N . ASP A 1 474 ? 0.902 -34.993 -17.588 1.00 92.94 474 ASP A N 1
ATOM 3649 C CA . ASP A 1 474 ? 1.573 -35.620 -16.443 1.00 92.94 474 ASP A CA 1
ATOM 3650 C C . ASP A 1 474 ? 1.414 -34.771 -15.171 1.00 92.94 474 ASP A C 1
ATOM 3652 O O . ASP A 1 474 ? 1.566 -33.549 -15.219 1.00 92.94 474 ASP A O 1
ATOM 3656 N N . PRO A 1 475 ? 1.159 -35.380 -13.999 1.00 93.94 475 PRO A N 1
ATOM 3657 C CA . PRO A 1 475 ? 1.035 -34.648 -12.745 1.00 93.94 475 PRO A CA 1
ATOM 3658 C C . PRO A 1 475 ? 2.395 -34.101 -12.283 1.00 93.94 475 PRO A C 1
ATOM 3660 O O . PRO A 1 475 ? 3.371 -34.843 -12.150 1.00 93.94 475 PRO A O 1
ATOM 3663 N N . VAL A 1 476 ? 2.445 -32.799 -11.993 1.00 94.31 476 VAL A N 1
ATOM 3664 C CA . VAL A 1 476 ? 3.678 -32.066 -11.655 1.00 94.31 476 VAL A CA 1
ATOM 3665 C C . VAL A 1 476 ? 3.731 -31.693 -10.175 1.00 94.31 476 VAL A C 1
ATOM 3667 O O . VAL A 1 476 ? 4.768 -31.870 -9.532 1.00 94.31 476 VAL A O 1
ATOM 3670 N N . LEU A 1 477 ? 2.629 -31.198 -9.606 1.00 95.75 477 LEU A N 1
ATOM 3671 C CA . LEU A 1 477 ? 2.531 -30.840 -8.187 1.00 95.75 477 LEU A CA 1
ATOM 3672 C C . LEU A 1 477 ? 1.076 -30.841 -7.701 1.00 95.75 477 LEU A C 1
ATOM 3674 O O . LEU A 1 477 ? 0.149 -30.879 -8.505 1.00 95.75 477 LEU A O 1
ATOM 3678 N N . VAL A 1 478 ? 0.881 -30.786 -6.385 1.00 92.31 478 VAL A N 1
ATOM 3679 C CA . VAL A 1 478 ? -0.435 -30.748 -5.734 1.00 92.31 478 VAL A CA 1
ATOM 3680 C C . VAL A 1 478 ? -0.557 -29.478 -4.901 1.00 92.31 478 VAL A C 1
ATOM 3682 O O . VAL A 1 478 ? 0.340 -29.163 -4.114 1.00 92.31 478 VAL A O 1
ATOM 3685 N N . THR A 1 479 ? -1.675 -28.774 -5.050 1.00 91.50 479 THR A N 1
ATOM 3686 C CA . THR A 1 479 ? -2.049 -27.605 -4.246 1.00 91.50 479 THR A CA 1
ATOM 3687 C C . THR A 1 479 ? -3.312 -27.869 -3.431 1.00 91.50 479 THR A C 1
ATOM 3689 O O . THR A 1 479 ? -4.173 -28.614 -3.879 1.00 91.50 479 THR A O 1
ATOM 3692 N N . GLU A 1 480 ? -3.477 -27.216 -2.287 1.00 89.62 480 GLU A N 1
ATOM 3693 C CA . GLU A 1 480 ? -4.693 -27.235 -1.475 1.00 89.62 480 GLU A CA 1
ATOM 3694 C C . GLU A 1 480 ? -5.339 -25.852 -1.445 1.00 89.62 480 GLU A C 1
ATOM 3696 O O . GLU A 1 480 ? -4.726 -24.869 -1.026 1.00 89.62 480 GLU A O 1
ATOM 3701 N N . ALA A 1 481 ? -6.607 -25.782 -1.836 1.00 81.06 481 ALA A N 1
ATOM 3702 C CA . ALA A 1 481 ? -7.445 -24.608 -1.640 1.00 81.06 481 ALA A CA 1
ATOM 3703 C C . ALA A 1 481 ? -8.790 -25.057 -1.072 1.00 81.06 481 ALA A C 1
ATOM 3705 O O . ALA A 1 481 ? -9.347 -26.056 -1.511 1.00 81.06 481 ALA A O 1
ATOM 3706 N N . MET A 1 482 ? -9.328 -24.337 -0.084 1.00 78.81 482 MET A N 1
ATOM 3707 C CA . MET A 1 482 ? -10.633 -24.660 0.521 1.00 78.81 482 MET A CA 1
ATOM 3708 C C . MET A 1 482 ? -10.756 -26.122 1.015 1.00 78.81 482 MET A C 1
ATOM 3710 O O . MET A 1 482 ? -11.824 -26.720 0.904 1.00 78.81 482 MET A O 1
ATOM 3714 N N . LYS A 1 483 ? -9.672 -26.688 1.576 1.00 78.06 483 LYS A N 1
ATOM 3715 C CA . LYS A 1 483 ? -9.562 -28.103 2.006 1.00 78.06 483 LYS A CA 1
ATOM 3716 C C . LYS A 1 483 ? -9.721 -29.132 0.877 1.00 78.06 483 LYS A C 1
ATOM 3718 O O . LYS A 1 483 ? -10.012 -30.297 1.135 1.00 78.06 483 LYS A O 1
ATOM 3723 N N . MET A 1 484 ? -9.569 -28.695 -0.370 1.00 77.44 484 MET A N 1
ATOM 3724 C CA . MET A 1 484 ? -9.615 -29.531 -1.560 1.00 77.44 484 MET A CA 1
ATOM 3725 C C . MET A 1 484 ? -8.232 -29.565 -2.201 1.00 77.44 484 MET A C 1
ATOM 3727 O O . MET A 1 484 ? -7.663 -28.524 -2.541 1.00 77.44 484 MET A O 1
ATOM 3731 N N . GLU A 1 485 ? -7.708 -30.771 -2.393 1.00 91.88 485 GLU A N 1
ATOM 3732 C CA . GLU A 1 485 ? -6.473 -30.985 -3.137 1.00 91.88 485 GLU A CA 1
ATOM 3733 C C . GLU A 1 485 ? -6.742 -30.892 -4.642 1.00 91.88 485 GLU A C 1
ATOM 3735 O O . GLU A 1 485 ? -7.698 -31.463 -5.166 1.00 91.88 485 GLU A O 1
ATOM 3740 N N . THR A 1 486 ? -5.883 -30.172 -5.352 1.00 87.75 486 THR A N 1
ATOM 3741 C CA . THR A 1 486 ? -5.898 -30.029 -6.807 1.00 87.75 486 THR A CA 1
ATOM 3742 C C . THR A 1 486 ? -4.530 -30.429 -7.335 1.00 87.75 486 THR A C 1
ATOM 3744 O O . THR A 1 486 ? -3.514 -29.854 -6.948 1.00 87.75 486 THR A O 1
ATOM 3747 N N . THR A 1 487 ? -4.493 -31.427 -8.216 1.00 93.31 487 THR A N 1
ATOM 3748 C CA . THR A 1 487 ? -3.260 -31.823 -8.905 1.00 93.31 487 THR A CA 1
ATOM 3749 C C . THR A 1 487 ? -3.101 -30.978 -10.159 1.00 93.31 487 THR A C 1
ATOM 3751 O O . THR A 1 487 ? -4.004 -30.939 -10.991 1.00 93.31 487 THR A O 1
ATOM 3754 N N . LEU A 1 488 ? -1.959 -30.308 -10.293 1.00 89.81 488 LEU A N 1
ATOM 3755 C CA . LEU A 1 488 ? -1.607 -29.531 -11.475 1.00 89.81 488 LEU A CA 1
ATOM 3756 C C . LEU A 1 488 ? -0.730 -30.371 -12.402 1.00 89.81 488 LEU A C 1
ATOM 3758 O O . LEU A 1 488 ? 0.200 -31.049 -11.951 1.00 89.81 488 LEU A O 1
ATOM 3762 N N . THR A 1 489 ? -1.037 -30.319 -13.693 1.00 91.50 489 THR A N 1
ATOM 3763 C CA . THR A 1 489 ? -0.422 -31.149 -14.732 1.00 91.50 489 THR A CA 1
ATOM 3764 C C . THR A 1 489 ? 0.454 -30.328 -15.674 1.00 91.50 489 THR A C 1
ATOM 3766 O O . THR A 1 489 ? 0.261 -29.122 -15.822 1.00 91.50 489 THR A O 1
ATOM 3769 N N . ALA A 1 490 ? 1.416 -30.982 -16.321 1.00 87.56 490 ALA A N 1
ATOM 3770 C CA . ALA A 1 490 ? 2.226 -30.397 -17.381 1.00 87.56 490 ALA A CA 1
ATOM 3771 C C . ALA A 1 490 ? 1.342 -30.044 -18.586 1.00 87.56 490 ALA A C 1
ATOM 3773 O O . ALA A 1 490 ? 0.508 -30.847 -19.000 1.00 87.56 490 ALA A O 1
ATOM 3774 N N . ALA A 1 491 ? 1.528 -28.851 -19.151 1.00 79.75 491 ALA A N 1
ATOM 3775 C CA . ALA A 1 491 ? 0.784 -28.393 -20.326 1.00 79.75 491 ALA A CA 1
ATOM 3776 C C . ALA A 1 491 ? 1.489 -28.721 -21.655 1.00 79.75 491 ALA A C 1
ATOM 3778 O O . ALA A 1 491 ? 0.956 -28.420 -22.718 1.00 79.75 491 ALA A O 1
ATOM 3779 N N . MET A 1 492 ? 2.679 -29.331 -21.604 1.00 85.31 492 MET A N 1
ATOM 3780 C CA . MET A 1 492 ? 3.421 -29.775 -22.782 1.00 85.31 492 MET A CA 1
ATOM 3781 C C . MET A 1 492 ? 4.440 -30.869 -22.450 1.00 85.31 492 MET A C 1
ATOM 3783 O O . MET A 1 492 ? 4.822 -31.047 -21.289 1.00 85.31 492 MET A O 1
ATOM 3787 N N . ASP A 1 493 ? 4.925 -31.539 -23.494 1.00 89.62 493 ASP A N 1
ATOM 3788 C CA . ASP A 1 493 ? 6.069 -32.446 -23.431 1.00 89.62 493 ASP A CA 1
ATOM 3789 C C . ASP A 1 493 ? 7.379 -31.673 -23.217 1.00 89.62 493 ASP A C 1
ATOM 3791 O O . ASP A 1 493 ? 7.632 -30.643 -23.852 1.00 89.62 493 ASP A O 1
ATOM 3795 N N . GLY A 1 494 ? 8.255 -32.193 -22.358 1.00 92.56 494 GLY A N 1
ATOM 3796 C CA . GLY A 1 494 ? 9.586 -31.628 -22.176 1.00 92.56 494 GLY A CA 1
ATOM 3797 C C . GLY A 1 494 ? 10.269 -32.061 -20.890 1.00 92.56 494 GLY A C 1
ATOM 3798 O O . GLY A 1 494 ? 9.911 -33.057 -20.260 1.00 92.56 494 GLY A O 1
ATOM 3799 N N . LYS A 1 495 ? 11.281 -31.295 -20.489 1.00 93.12 495 LYS A N 1
ATOM 3800 C CA . LYS A 1 495 ? 12.047 -31.530 -19.262 1.00 93.12 495 LYS A CA 1
ATOM 3801 C C . LYS A 1 495 ? 11.844 -30.381 -18.290 1.00 93.12 495 LYS A C 1
ATOM 3803 O O . LYS A 1 495 ? 11.907 -29.224 -18.696 1.00 93.12 495 LYS A O 1
ATOM 3808 N N . ILE A 1 496 ? 11.621 -30.668 -17.011 1.00 89.62 496 ILE A N 1
ATOM 3809 C CA . ILE A 1 496 ? 11.475 -29.614 -16.006 1.00 89.62 496 ILE A CA 1
ATOM 3810 C C . ILE A 1 496 ? 12.798 -28.861 -15.875 1.00 89.62 496 ILE A C 1
ATOM 3812 O O . ILE A 1 496 ? 13.806 -29.409 -15.431 1.00 89.62 496 ILE A O 1
ATOM 3816 N N . GLU A 1 497 ? 12.777 -27.589 -16.247 1.00 89.00 497 GLU A N 1
ATOM 3817 C CA . GLU A 1 497 ? 13.922 -26.684 -16.199 1.00 89.00 497 GLU A CA 1
ATOM 3818 C C . GLU A 1 497 ? 14.069 -26.066 -14.808 1.00 89.00 497 GLU A C 1
ATOM 3820 O O . GLU A 1 497 ? 15.173 -25.956 -14.278 1.00 89.00 497 GLU A O 1
ATOM 3825 N N . ALA A 1 498 ? 12.948 -25.666 -14.204 1.00 81.25 498 ALA A N 1
ATOM 3826 C CA . ALA A 1 498 ? 12.940 -24.969 -12.928 1.00 81.25 498 ALA A CA 1
ATOM 3827 C C . ALA A 1 498 ? 11.664 -25.252 -12.135 1.00 81.25 498 ALA A C 1
ATOM 3829 O O . ALA A 1 498 ? 10.580 -25.390 -12.699 1.00 81.25 498 ALA A O 1
ATOM 3830 N N . VAL A 1 499 ? 11.797 -25.269 -10.809 1.00 87.12 499 VAL A N 1
ATOM 3831 C CA . VAL A 1 499 ? 10.683 -25.313 -9.857 1.00 87.12 499 VAL A CA 1
ATOM 3832 C C . VAL A 1 499 ? 10.817 -24.099 -8.939 1.00 87.12 499 VAL A C 1
ATOM 3834 O O . VAL A 1 499 ? 11.833 -23.943 -8.264 1.00 87.12 499 VAL A O 1
ATOM 3837 N N . PHE A 1 500 ? 9.817 -23.217 -8.945 1.00 78.50 500 PHE A N 1
ATOM 3838 C CA . PHE A 1 500 ? 9.861 -21.904 -8.282 1.00 78.50 500 PHE A CA 1
ATOM 3839 C C . PHE A 1 500 ? 9.278 -21.905 -6.866 1.00 78.50 500 PHE A C 1
ATOM 3841 O O . PHE A 1 500 ? 9.345 -20.892 -6.171 1.00 78.50 500 PHE A O 1
ATOM 3848 N N . VAL A 1 501 ? 8.687 -23.023 -6.443 1.00 82.94 501 VAL A N 1
ATOM 3849 C CA . VAL A 1 501 ? 7.943 -23.133 -5.185 1.00 82.94 501 VAL A CA 1
ATOM 3850 C C . VAL A 1 501 ? 8.428 -24.280 -4.311 1.00 82.94 501 VAL A C 1
ATOM 3852 O O . VAL A 1 501 ? 9.169 -25.153 -4.761 1.00 82.94 501 VAL A O 1
ATOM 3855 N N . LYS A 1 502 ? 8.012 -24.278 -3.041 1.00 84.44 502 LYS A N 1
ATOM 3856 C CA . LYS A 1 502 ? 8.318 -25.325 -2.053 1.00 84.44 502 LYS A CA 1
ATOM 3857 C C . LYS A 1 502 ? 7.036 -25.856 -1.394 1.00 84.44 502 LYS A C 1
ATOM 3859 O O . LYS A 1 502 ? 6.070 -25.102 -1.292 1.00 84.44 502 LYS A O 1
ATOM 3864 N N . PRO A 1 503 ? 7.009 -27.113 -0.905 1.00 89.25 503 PRO A N 1
ATOM 3865 C CA . PRO A 1 503 ? 5.904 -27.602 -0.080 1.00 89.25 503 PRO A CA 1
ATOM 3866 C C . PRO A 1 503 ? 5.657 -26.689 1.133 1.00 89.25 503 PRO A C 1
ATOM 3868 O O . PRO A 1 503 ? 6.605 -26.229 1.766 1.00 89.25 503 PRO A O 1
ATOM 3871 N N . GLY A 1 504 ? 4.390 -26.423 1.440 1.00 79.12 504 GLY A N 1
ATOM 3872 C CA . GLY A 1 504 ? 3.914 -25.491 2.464 1.00 79.12 504 GLY A CA 1
ATOM 3873 C C . GLY A 1 504 ? 3.752 -24.037 1.999 1.00 79.12 504 GLY A C 1
ATOM 3874 O O . GLY A 1 504 ? 3.128 -23.251 2.709 1.00 79.12 504 GLY A O 1
ATOM 3875 N N . GLN A 1 505 ? 4.274 -23.660 0.827 1.00 78.06 505 GLN A N 1
ATOM 3876 C CA . GLN A 1 505 ? 4.228 -22.277 0.346 1.00 78.06 505 GLN A CA 1
ATOM 3877 C C . GLN A 1 505 ? 2.825 -21.885 -0.137 1.00 78.06 505 GLN A C 1
ATOM 3879 O O . GLN A 1 505 ? 2.226 -22.598 -0.939 1.00 78.06 505 GLN A O 1
ATOM 3884 N N . GLN A 1 506 ? 2.325 -20.727 0.297 1.00 79.31 506 GLN A N 1
ATOM 3885 C CA . GLN A 1 506 ? 1.120 -20.117 -0.273 1.00 79.31 506 GLN A CA 1
ATOM 3886 C C . GLN A 1 506 ? 1.440 -19.449 -1.609 1.00 79.31 506 GLN A C 1
ATOM 3888 O O . GLN A 1 506 ? 2.462 -18.772 -1.761 1.00 79.31 506 GLN A O 1
ATOM 3893 N N . VAL A 1 507 ? 0.569 -19.659 -2.587 1.00 73.94 507 VAL A N 1
ATOM 3894 C CA . VAL A 1 507 ? 0.711 -19.126 -3.938 1.00 73.94 507 VAL A CA 1
ATOM 3895 C C . VAL A 1 507 ? -0.577 -18.445 -4.363 1.00 73.94 507 VAL A C 1
ATOM 3897 O O . VAL A 1 507 ? -1.666 -18.974 -4.156 1.00 73.94 507 VAL A O 1
ATOM 3900 N N . ASP A 1 508 ? -0.448 -17.277 -4.984 1.00 68.38 508 ASP A N 1
ATOM 3901 C CA . ASP A 1 508 ? -1.575 -16.572 -5.584 1.00 68.38 508 ASP A CA 1
ATOM 3902 C C . ASP A 1 508 ? -1.956 -17.183 -6.936 1.00 68.38 508 ASP A C 1
ATOM 3904 O O . ASP A 1 508 ? -1.156 -17.849 -7.604 1.00 68.38 508 ASP A O 1
ATOM 3908 N N . LYS A 1 509 ? -3.181 -16.894 -7.382 1.00 71.69 509 LYS A N 1
ATOM 3909 C CA . LYS A 1 509 ? -3.624 -17.207 -8.744 1.00 71.69 509 LYS A CA 1
ATOM 3910 C C . LYS A 1 509 ? -2.646 -16.630 -9.779 1.00 71.69 509 LYS A C 1
ATOM 3912 O O . LYS A 1 509 ? -2.267 -15.466 -9.700 1.00 71.69 509 LYS A O 1
ATOM 3917 N N . GLY A 1 510 ? -2.291 -17.434 -10.778 1.00 66.94 510 GLY A N 1
ATOM 3918 C CA . GLY A 1 510 ? -1.404 -17.069 -11.882 1.00 66.94 510 GLY A CA 1
ATOM 3919 C C . GLY A 1 510 ? 0.089 -17.135 -11.553 1.00 66.94 510 GLY A C 1
ATOM 3920 O O . GLY A 1 510 ? 0.907 -16.881 -12.431 1.00 66.94 510 GLY A O 1
ATOM 3921 N N . LYS A 1 511 ? 0.482 -17.484 -10.318 1.00 71.19 511 LYS A N 1
ATOM 3922 C CA . LYS A 1 511 ? 1.900 -17.642 -9.972 1.00 71.19 511 LYS A CA 1
ATOM 3923 C C . LYS A 1 511 ? 2.523 -18.814 -10.734 1.00 71.19 511 LYS A C 1
ATOM 3925 O O . LYS A 1 511 ? 1.979 -19.917 -10.704 1.00 71.19 511 LYS A O 1
ATOM 3930 N N . ALA A 1 512 ? 3.681 -18.578 -11.352 1.00 79.00 512 ALA A N 1
ATOM 3931 C CA . ALA A 1 512 ? 4.516 -19.609 -11.963 1.00 79.00 512 ALA A CA 1
ATOM 3932 C C . ALA A 1 512 ? 5.023 -20.583 -10.897 1.00 79.00 512 ALA A C 1
ATOM 3934 O O . ALA A 1 512 ? 5.647 -20.166 -9.920 1.00 79.00 512 ALA A O 1
ATOM 3935 N N . LEU A 1 513 ? 4.792 -21.877 -11.090 1.00 85.44 513 LEU A N 1
ATOM 3936 C CA . LEU A 1 513 ? 5.207 -22.906 -10.138 1.00 85.44 513 LEU A CA 1
ATOM 3937 C C . LEU A 1 513 ? 6.352 -23.748 -10.696 1.00 85.44 513 LEU A C 1
ATOM 3939 O O . LEU A 1 513 ? 7.320 -24.014 -9.984 1.00 85.44 513 LEU A O 1
ATOM 3943 N N . VAL A 1 514 ? 6.266 -24.131 -11.972 1.00 86.19 514 VAL A N 1
ATOM 3944 C CA . VAL A 1 514 ? 7.256 -24.964 -12.673 1.00 86.19 514 VAL A CA 1
ATOM 3945 C C . VAL A 1 514 ? 7.436 -24.461 -14.102 1.00 86.19 514 VAL A C 1
ATOM 3947 O O . VAL A 1 514 ? 6.461 -24.021 -14.706 1.00 86.19 514 VAL A O 1
ATOM 3950 N N . LYS A 1 515 ? 8.661 -24.537 -14.634 1.00 85.50 515 LYS A N 1
ATOM 3951 C CA . LYS A 1 515 ? 8.996 -24.288 -16.044 1.00 85.50 515 LYS A CA 1
ATOM 3952 C C . LYS A 1 515 ? 9.441 -25.583 -16.725 1.00 85.50 515 LYS A C 1
ATOM 3954 O O . LYS A 1 515 ? 10.258 -26.317 -16.167 1.00 85.50 515 LYS A O 1
ATOM 3959 N N . ILE A 1 516 ? 8.937 -25.834 -17.926 1.00 87.12 516 ILE A N 1
ATOM 3960 C CA . ILE A 1 516 ? 9.218 -26.988 -18.780 1.00 87.12 516 ILE A CA 1
ATOM 3961 C C . ILE A 1 516 ? 9.979 -26.493 -20.013 1.00 87.12 516 ILE A C 1
ATOM 3963 O O . ILE A 1 516 ? 9.548 -25.572 -20.694 1.00 87.12 516 ILE A O 1
ATOM 3967 N N . GLN A 1 517 ? 11.116 -27.104 -20.316 1.00 89.00 517 GLN A N 1
ATOM 3968 C CA . GLN A 1 517 ? 11.860 -26.861 -21.543 1.00 89.00 517 GLN A CA 1
ATOM 3969 C C . GLN A 1 517 ? 11.414 -27.856 -22.619 1.00 89.00 517 GLN A C 1
ATOM 3971 O O . GLN A 1 517 ? 11.506 -29.068 -22.415 1.00 89.00 517 GLN A O 1
ATOM 3976 N N . ALA A 1 518 ? 10.965 -27.342 -23.766 1.00 80.00 518 ALA A N 1
ATOM 3977 C CA . ALA A 1 518 ? 10.579 -28.148 -24.922 1.00 80.00 518 ALA A CA 1
ATOM 3978 C C . ALA A 1 518 ? 11.774 -28.924 -25.503 1.00 80.00 518 ALA A C 1
ATOM 3980 O O . ALA A 1 518 ? 12.858 -28.362 -25.684 1.00 80.00 518 ALA A O 1
ATOM 3981 N N . GLU A 1 519 ? 11.564 -30.180 -25.895 1.00 54.81 519 GLU A N 1
ATOM 3982 C CA . GLU A 1 519 ? 12.513 -30.908 -26.744 1.00 54.81 519 GLU A CA 1
ATOM 3983 C C . GLU A 1 519 ? 12.276 -30.538 -28.221 1.00 54.81 519 GLU A C 1
ATOM 3985 O O . GLU A 1 519 ? 11.540 -31.202 -28.944 1.00 54.81 519 GLU A O 1
ATOM 3990 N N . GLY A 1 520 ? 12.892 -29.435 -28.669 1.00 46.03 520 GLY A N 1
ATOM 3991 C CA . GLY A 1 520 ? 12.897 -28.992 -30.072 1.00 46.03 520 GLY A CA 1
ATOM 3992 C C . GLY A 1 520 ? 12.545 -27.511 -30.242 1.00 46.03 520 GLY A C 1
ATOM 3993 O O . GLY A 1 520 ? 11.450 -27.080 -29.896 1.00 46.03 520 GLY A O 1
ATOM 3994 N N . GLY A 1 521 ? 13.480 -26.718 -30.778 1.00 30.83 521 GLY A N 1
ATOM 3995 C CA . GLY A 1 521 ? 13.344 -25.263 -30.914 1.00 30.83 521 GLY A CA 1
ATOM 3996 C C . GLY A 1 521 ? 12.160 -24.840 -31.791 1.00 30.83 521 GLY A C 1
ATOM 3997 O O . GLY A 1 521 ? 12.125 -25.131 -32.988 1.00 30.83 521 GLY A O 1
ATOM 3998 N N . ALA A 1 522 ? 11.201 -24.121 -31.207 1.00 29.58 522 ALA A N 1
ATOM 3999 C CA . ALA A 1 522 ? 10.062 -23.569 -31.927 1.00 29.58 522 ALA A CA 1
ATOM 4000 C C . ALA A 1 522 ? 10.399 -22.195 -32.534 1.00 29.58 522 ALA A C 1
ATOM 4002 O O . ALA A 1 522 ? 10.833 -21.272 -31.846 1.00 29.58 522 ALA A O 1
ATOM 4003 N N . LYS A 1 523 ? 10.164 -22.069 -33.845 1.00 26.77 523 LYS A N 1
ATOM 4004 C CA . LYS A 1 523 ? 10.179 -20.812 -34.607 1.00 26.77 523 LYS A CA 1
ATOM 4005 C C . LYS A 1 523 ? 9.009 -19.921 -34.176 1.00 26.77 523 LYS A C 1
ATOM 4007 O O . LYS A 1 523 ? 7.874 -20.387 -34.116 1.00 26.77 523 LYS A O 1
ATOM 4012 N N . SER A 1 524 ? 9.276 -18.639 -33.936 1.00 26.00 524 SER A N 1
ATOM 4013 C CA . SER A 1 524 ? 8.256 -17.628 -33.652 1.00 26.00 524 SER A CA 1
ATOM 4014 C C . SER A 1 524 ? 7.385 -17.356 -34.886 1.00 26.00 524 SER A C 1
ATOM 4016 O O . SER A 1 524 ? 7.884 -17.105 -35.982 1.00 26.00 524 SER A O 1
ATOM 4018 N N . ALA A 1 525 ? 6.063 -17.419 -34.712 1.00 24.28 525 ALA A N 1
ATOM 4019 C CA . ALA A 1 525 ? 5.091 -17.066 -35.741 1.00 24.28 525 ALA A CA 1
ATOM 4020 C C . ALA A 1 525 ? 4.895 -15.539 -35.800 1.00 24.28 525 ALA A C 1
ATOM 4022 O O . ALA A 1 525 ? 4.668 -14.881 -34.782 1.00 24.28 525 ALA A O 1
ATOM 4023 N N . GLU A 1 526 ? 4.967 -14.968 -37.002 1.00 23.89 526 GLU A N 1
ATOM 4024 C CA . GLU A 1 526 ? 4.695 -13.554 -37.267 1.00 23.89 526 GLU A CA 1
ATOM 4025 C C . GLU A 1 526 ? 3.194 -13.245 -37.125 1.00 23.89 526 GLU A C 1
ATOM 4027 O O . GLU A 1 526 ? 2.393 -13.477 -38.030 1.00 23.89 526 GLU A O 1
ATOM 4032 N N . GLY A 1 527 ? 2.797 -12.701 -35.972 1.00 26.77 527 GLY A N 1
ATOM 4033 C CA . GLY A 1 527 ? 1.470 -12.118 -35.761 1.00 26.77 527 GLY A CA 1
ATOM 4034 C C . GLY A 1 527 ? 1.385 -10.678 -36.281 1.00 26.77 527 GLY A C 1
ATOM 4035 O O . GLY A 1 527 ? 2.236 -9.844 -35.956 1.00 26.77 527 GLY A O 1
ATOM 4036 N N . LYS A 1 528 ? 0.346 -10.386 -37.077 1.00 28.59 528 LYS A N 1
ATOM 4037 C CA . LYS A 1 528 ? -0.038 -9.033 -37.520 1.00 28.59 528 LYS A CA 1
ATOM 4038 C C . LYS A 1 528 ? -0.332 -8.134 -36.309 1.00 28.59 528 LYS A C 1
ATOM 4040 O O . LYS A 1 528 ? -0.930 -8.593 -35.340 1.00 28.59 528 LYS A O 1
ATOM 4045 N N . GLY A 1 529 ? 0.096 -6.870 -36.387 1.00 35.03 529 GLY A N 1
ATOM 4046 C CA . GLY A 1 529 ? 0.031 -5.888 -35.300 1.00 35.03 529 GLY A CA 1
ATOM 4047 C C . GLY A 1 529 ? -1.356 -5.774 -34.669 1.00 35.03 529 GLY A C 1
ATOM 4048 O O . GLY A 1 529 ? -2.353 -5.576 -35.362 1.00 35.03 529 GLY A O 1
ATOM 4049 N N . ALA A 1 530 ? -1.403 -5.925 -33.348 1.00 41.03 530 ALA A N 1
ATOM 4050 C CA . ALA A 1 530 ? -2.610 -5.786 -32.552 1.00 41.03 530 ALA A CA 1
ATOM 4051 C C . ALA A 1 530 ? -2.731 -4.366 -31.975 1.00 41.03 530 ALA A C 1
ATOM 4053 O O . ALA A 1 530 ? -1.740 -3.664 -31.775 1.00 41.03 530 ALA A O 1
ATOM 4054 N N . LYS A 1 531 ? -3.981 -3.961 -31.752 1.00 44.16 531 LYS A N 1
ATOM 4055 C CA . LYS A 1 531 ? -4.425 -2.604 -31.418 1.00 44.16 531 LYS A CA 1
ATOM 4056 C C . LYS A 1 531 ? -4.075 -2.231 -29.969 1.00 44.16 531 LYS A C 1
ATOM 4058 O O . LYS A 1 531 ? -4.139 -3.087 -29.091 1.00 44.16 531 LYS A O 1
ATOM 4063 N N . ALA A 1 532 ? -3.763 -0.957 -29.725 1.00 48.72 532 ALA A N 1
ATOM 4064 C CA . ALA A 1 532 ? -3.693 -0.389 -28.378 1.00 48.72 532 ALA A CA 1
ATOM 4065 C C . ALA A 1 532 ? -5.036 -0.571 -27.628 1.00 48.72 532 ALA A C 1
ATOM 4067 O O . ALA A 1 532 ? -6.090 -0.558 -28.280 1.00 48.72 532 ALA A O 1
ATOM 4068 N N . PRO A 1 533 ? -5.032 -0.745 -26.291 1.00 53.03 533 PRO A N 1
ATOM 4069 C CA . PRO A 1 533 ? -6.266 -0.888 -25.523 1.00 53.03 533 PRO A CA 1
ATOM 4070 C C . PRO A 1 533 ? -7.177 0.343 -25.673 1.00 53.03 533 PRO A C 1
ATOM 4072 O O . PRO A 1 533 ? -6.721 1.460 -25.912 1.00 53.03 533 PRO A O 1
ATOM 4075 N N . ALA A 1 534 ? -8.493 0.155 -25.543 1.00 47.50 534 ALA A N 1
ATOM 4076 C CA . ALA A 1 534 ? -9.441 1.268 -25.594 1.00 47.50 534 ALA A CA 1
ATOM 4077 C C . ALA A 1 534 ? -9.169 2.265 -24.447 1.00 47.50 534 ALA A C 1
ATOM 4079 O O . ALA A 1 534 ? -9.117 1.865 -23.287 1.00 47.50 534 ALA A O 1
ATOM 4080 N N . GLY A 1 535 ? -9.000 3.552 -24.773 1.00 51.00 535 GLY A N 1
ATOM 4081 C CA . GLY A 1 535 ? -8.660 4.605 -23.802 1.00 51.00 535 GLY A CA 1
ATOM 4082 C C . GLY A 1 535 ? -7.166 4.729 -23.472 1.00 51.00 535 GLY A C 1
ATOM 4083 O O . GLY A 1 535 ? -6.809 5.506 -22.593 1.00 51.00 535 GLY A O 1
ATOM 4084 N N . PHE A 1 536 ? -6.303 3.983 -24.166 1.00 55.53 536 PHE A N 1
ATOM 4085 C CA . PHE A 1 536 ? -4.850 4.088 -24.061 1.00 55.53 536 PHE A CA 1
ATOM 4086 C C . PHE A 1 536 ? -4.329 5.153 -25.024 1.00 55.53 536 PHE A C 1
ATOM 4088 O O . PHE A 1 536 ? -4.123 4.884 -26.208 1.00 55.53 536 PHE A O 1
ATOM 4095 N N . GLU A 1 537 ? -4.134 6.370 -24.523 1.00 58.66 537 GLU A N 1
ATOM 4096 C CA . GLU A 1 537 ? -3.492 7.447 -25.275 1.00 58.66 537 GLU A CA 1
ATOM 4097 C C . GLU A 1 537 ? -2.102 7.700 -24.715 1.00 58.66 537 GLU A C 1
ATOM 4099 O O . GLU A 1 537 ? -1.902 8.278 -23.649 1.00 58.66 537 GLU A O 1
ATOM 4104 N N . LEU A 1 538 ? -1.123 7.220 -25.465 1.00 63.31 538 LEU A N 1
ATOM 4105 C CA . LEU A 1 538 ? 0.274 7.455 -25.200 1.00 63.31 538 LEU A CA 1
ATOM 4106 C C . LEU A 1 538 ? 0.720 8.756 -25.893 1.00 63.31 538 LEU A C 1
ATOM 4108 O O . LEU A 1 538 ? 0.365 8.970 -27.055 1.00 63.31 538 LEU A O 1
ATOM 4112 N N . PRO A 1 539 ? 1.503 9.624 -25.227 1.00 61.88 539 PRO A N 1
ATOM 4113 C CA . PRO A 1 539 ? 1.990 10.850 -25.846 1.00 61.88 539 PRO A CA 1
ATOM 4114 C C . PRO A 1 539 ? 2.894 10.516 -27.044 1.00 61.88 539 PRO A C 1
ATOM 4116 O O . PRO A 1 539 ? 3.706 9.596 -26.937 1.00 61.88 539 PRO A O 1
ATOM 4119 N N . PRO A 1 540 ? 2.811 11.255 -28.164 1.00 66.38 540 PRO A N 1
ATOM 4120 C CA . PRO A 1 540 ? 3.665 11.004 -29.320 1.00 66.38 540 PRO A CA 1
ATOM 4121 C C . PRO A 1 540 ? 5.150 11.074 -28.943 1.00 66.38 540 PRO A C 1
ATOM 4123 O O . PRO A 1 540 ? 5.605 12.052 -28.346 1.00 66.38 540 PRO A O 1
ATOM 4126 N N . ALA A 1 541 ? 5.928 10.054 -29.305 1.00 73.06 541 ALA A N 1
ATOM 4127 C CA . ALA A 1 541 ? 7.379 10.089 -29.160 1.00 73.06 541 ALA A CA 1
ATOM 4128 C C . ALA A 1 541 ? 7.993 11.169 -30.059 1.00 73.06 541 ALA A C 1
ATOM 4130 O O . ALA A 1 541 ? 7.514 11.402 -31.171 1.00 73.06 541 ALA A O 1
ATOM 4131 N N . ALA A 1 542 ? 9.139 11.722 -29.647 1.00 73.50 542 ALA A N 1
ATOM 4132 C CA . ALA A 1 542 ? 9.915 12.664 -30.458 1.00 73.50 542 ALA A CA 1
ATOM 4133 C C . ALA A 1 542 ? 10.152 12.137 -31.887 1.00 73.50 542 ALA A C 1
ATOM 4135 O O . ALA A 1 542 ? 9.962 12.855 -32.862 1.00 73.50 542 ALA A O 1
ATOM 4136 N N . MET A 1 543 ? 10.459 10.844 -32.029 1.00 75.62 543 MET A N 1
ATOM 4137 C CA . MET A 1 543 ? 10.674 10.206 -33.332 1.00 75.62 543 MET A CA 1
ATOM 4138 C C . MET A 1 543 ? 9.424 10.194 -34.235 1.00 75.62 543 MET A C 1
ATOM 4140 O O . MET A 1 543 ? 9.548 10.339 -35.451 1.00 75.62 543 MET A O 1
ATOM 4144 N N . GLN A 1 544 ? 8.227 10.042 -33.661 1.00 78.12 544 GLN A N 1
ATOM 4145 C CA . GLN A 1 544 ? 6.964 10.114 -34.402 1.00 78.12 544 GLN A CA 1
ATOM 4146 C C . GLN A 1 544 ? 6.629 11.561 -34.775 1.00 78.12 544 GLN A C 1
ATOM 4148 O O . GLN A 1 544 ? 6.303 11.828 -35.929 1.00 78.12 544 GLN A O 1
ATOM 4153 N N . VAL A 1 545 ? 6.809 12.497 -33.836 1.00 78.06 545 VAL A N 1
ATOM 4154 C CA . VAL A 1 545 ? 6.657 13.941 -34.083 1.00 78.06 545 VAL A CA 1
ATOM 4155 C C . VAL A 1 545 ? 7.557 14.374 -35.239 1.00 78.06 545 VAL A C 1
ATOM 4157 O O . VAL A 1 545 ? 7.109 15.078 -36.149 1.00 78.06 545 VAL A O 1
ATOM 4160 N N . PHE A 1 546 ? 8.802 13.885 -35.265 1.00 81.00 546 PHE A N 1
ATOM 4161 C CA . PHE A 1 546 ? 9.674 14.089 -36.410 1.00 81.00 546 PHE A CA 1
ATOM 4162 C C . PHE A 1 546 ? 9.040 13.499 -37.671 1.00 81.00 546 PHE A C 1
ATOM 4164 O O . PHE A 1 546 ? 8.787 14.223 -38.630 1.00 81.00 546 PHE A O 1
ATOM 4171 N N . ALA A 1 547 ? 8.724 12.208 -37.691 1.00 81.69 547 ALA A N 1
ATOM 4172 C CA . ALA A 1 547 ? 8.207 11.549 -38.887 1.00 81.69 547 ALA A CA 1
ATOM 4173 C C . ALA A 1 547 ? 6.936 12.187 -39.480 1.00 81.69 547 ALA A C 1
ATOM 4175 O O . ALA A 1 547 ? 6.749 12.105 -40.692 1.00 81.69 547 ALA A O 1
ATOM 4176 N N . GLU A 1 548 ? 6.096 12.848 -38.685 1.00 84.50 548 GLU A N 1
ATOM 4177 C CA . GLU A 1 548 ? 4.866 13.510 -39.142 1.00 84.50 548 GLU A CA 1
ATOM 4178 C C . GLU A 1 548 ? 5.087 14.949 -39.632 1.00 84.50 548 GLU A C 1
ATOM 4180 O O . GLU A 1 548 ? 4.399 15.393 -40.552 1.00 84.50 548 GLU A O 1
ATOM 4185 N N . SER A 1 549 ? 6.092 15.655 -39.108 1.00 81.75 549 SER A N 1
ATOM 4186 C CA . SER A 1 549 ? 6.346 17.059 -39.463 1.00 81.75 549 SER A CA 1
ATOM 4187 C C . SER A 1 549 ? 6.672 17.224 -40.957 1.00 81.75 549 SER A C 1
ATOM 4189 O O . SER A 1 549 ? 7.374 16.380 -41.521 1.00 81.75 549 SER A O 1
ATOM 4191 N N . PRO A 1 550 ? 6.168 18.270 -41.639 1.00 82.19 550 PRO A N 1
ATOM 4192 C CA . PRO A 1 550 ? 6.431 18.489 -43.064 1.00 82.19 550 PRO A CA 1
ATOM 4193 C C . PRO A 1 550 ? 7.869 18.956 -43.345 1.00 82.19 550 PRO A C 1
ATOM 4195 O O . PRO A 1 550 ? 8.404 18.629 -44.399 1.00 82.19 550 PRO A O 1
ATOM 4198 N N . SER A 1 551 ? 8.484 19.671 -42.399 1.00 80.94 551 SER A N 1
ATOM 4199 C CA . SER A 1 551 ? 9.883 20.116 -42.401 1.00 80.94 551 SER A CA 1
ATOM 4200 C C . SER A 1 551 ? 10.393 20.255 -40.957 1.00 80.94 551 SER A C 1
ATOM 4202 O O . SER A 1 551 ? 9.608 20.148 -40.007 1.00 80.94 551 SER A O 1
ATOM 4204 N N . TYR A 1 552 ? 11.700 20.468 -40.778 1.00 79.94 552 TYR A N 1
ATOM 4205 C CA . TYR A 1 552 ? 12.350 20.564 -39.466 1.00 79.94 552 TYR A CA 1
ATOM 4206 C C . TYR A 1 552 ? 13.152 21.855 -39.332 1.00 79.94 552 TYR A C 1
ATOM 4208 O O . TYR A 1 552 ? 13.839 22.263 -40.263 1.00 79.94 552 TYR A O 1
ATOM 4216 N N . SER A 1 553 ? 13.141 22.456 -38.142 1.00 81.12 553 SER A N 1
ATOM 4217 C CA . SER A 1 553 ? 14.124 23.489 -37.791 1.00 81.12 553 SER A CA 1
ATOM 4218 C C . SER A 1 553 ? 15.549 22.915 -37.711 1.00 81.12 553 SER A C 1
ATOM 4220 O O . SER A 1 553 ? 15.741 21.699 -37.616 1.00 81.12 553 SER A O 1
ATOM 4222 N N . GLU A 1 554 ? 16.569 23.777 -37.685 1.00 76.62 554 GLU A N 1
ATOM 4223 C CA . GLU A 1 554 ? 17.971 23.354 -37.521 1.00 76.62 554 GLU A CA 1
ATOM 4224 C C . GLU A 1 554 ? 18.185 22.533 -36.236 1.00 76.62 554 GLU A C 1
ATOM 4226 O O . GLU A 1 554 ? 18.814 21.475 -36.265 1.00 76.62 554 GLU A O 1
ATOM 4231 N N . ALA A 1 555 ? 17.604 22.970 -35.113 1.00 77.88 555 ALA A N 1
ATOM 4232 C CA . ALA A 1 555 ? 17.702 22.266 -33.832 1.00 77.88 555 ALA A CA 1
ATOM 4233 C C . ALA A 1 555 ? 17.055 20.871 -33.889 1.00 77.88 555 ALA A C 1
ATOM 4235 O O . ALA A 1 555 ? 17.653 19.885 -33.460 1.00 77.88 555 ALA A O 1
ATOM 4236 N N . GLN A 1 556 ? 15.865 20.782 -34.487 1.00 79.06 556 GLN A N 1
ATOM 4237 C CA . GLN A 1 556 ? 15.150 19.521 -34.709 1.00 79.06 556 GLN A CA 1
ATOM 4238 C C . GLN A 1 556 ? 15.910 18.582 -35.648 1.00 79.06 556 GLN A C 1
ATOM 4240 O O . GLN A 1 556 ? 15.911 17.369 -35.453 1.00 79.06 556 GLN A O 1
ATOM 4245 N N . SER A 1 557 ? 16.596 19.140 -36.642 1.00 79.25 557 SER A N 1
ATOM 4246 C CA . SER A 1 557 ? 17.420 18.370 -37.564 1.00 79.25 557 SER A CA 1
ATOM 4247 C C . SER A 1 557 ? 18.633 17.764 -36.859 1.00 79.25 557 SER A C 1
ATOM 4249 O O . SER A 1 557 ? 18.879 16.570 -36.997 1.00 79.25 557 SER A O 1
ATOM 4251 N N . LEU A 1 558 ? 19.350 18.531 -36.031 1.00 78.62 558 LEU A N 1
ATOM 4252 C CA . LEU A 1 558 ? 20.474 18.012 -35.235 1.00 78.62 558 LEU A CA 1
ATOM 4253 C C . LEU A 1 558 ? 20.039 16.917 -34.245 1.00 78.62 558 LEU A C 1
ATOM 4255 O O . LEU A 1 558 ? 20.738 15.917 -34.058 1.00 78.62 558 LEU A O 1
ATOM 4259 N N . GLU A 1 559 ? 18.864 17.069 -33.637 1.00 79.31 559 GLU A N 1
ATOM 4260 C CA . GLU A 1 559 ? 18.282 16.040 -32.777 1.00 79.31 559 GLU A CA 1
ATOM 4261 C C . GLU A 1 559 ? 17.923 14.774 -33.572 1.00 79.31 559 GLU A C 1
ATOM 4263 O O . GLU A 1 559 ? 18.287 13.666 -33.169 1.00 79.31 559 GLU A O 1
ATOM 4268 N N . ALA A 1 560 ? 17.302 14.919 -34.746 1.00 79.56 560 ALA A N 1
ATOM 4269 C CA . ALA A 1 560 ? 17.025 13.809 -35.652 1.00 79.56 560 ALA A CA 1
ATOM 4270 C C . ALA A 1 560 ? 18.307 13.058 -36.050 1.00 79.56 560 ALA A C 1
ATOM 4272 O O . ALA A 1 560 ? 18.332 11.830 -35.984 1.00 79.56 560 ALA A O 1
ATOM 4273 N N . LEU A 1 561 ? 19.395 13.769 -36.375 1.00 81.25 561 LEU A N 1
ATOM 4274 C CA . LEU A 1 561 ? 20.708 13.184 -36.692 1.00 81.25 561 LEU A CA 1
ATOM 4275 C C . LEU A 1 561 ? 21.265 12.302 -35.559 1.00 81.25 561 LEU A C 1
ATOM 4277 O O . LEU A 1 561 ? 21.916 11.286 -35.819 1.00 81.25 561 LEU A O 1
ATOM 4281 N N . THR A 1 562 ? 20.946 12.620 -34.301 1.00 81.56 562 THR A N 1
ATOM 4282 C CA . THR A 1 562 ? 21.336 11.798 -33.145 1.00 81.56 562 THR A CA 1
ATOM 4283 C C . THR A 1 562 ? 20.702 10.405 -33.203 1.00 81.56 562 THR A C 1
ATOM 4285 O O . THR A 1 562 ? 21.376 9.417 -32.911 1.00 81.56 562 THR A O 1
ATOM 4288 N N . TRP A 1 563 ? 19.446 10.285 -33.646 1.00 81.38 563 TRP A N 1
ATOM 4289 C CA . TRP A 1 563 ? 18.761 8.993 -33.796 1.00 81.38 563 TRP A CA 1
ATOM 4290 C C . TRP A 1 563 ? 19.431 8.079 -34.828 1.00 81.38 563 TRP A C 1
ATOM 4292 O O . TRP A 1 563 ? 19.526 6.869 -34.614 1.00 81.38 563 TRP A O 1
ATOM 4302 N N . PHE A 1 564 ? 19.958 8.652 -35.912 1.00 84.25 564 PHE A N 1
ATOM 4303 C CA . PHE A 1 564 ? 20.743 7.902 -36.893 1.00 84.25 564 PHE A CA 1
ATOM 4304 C C . PHE A 1 564 ? 22.071 7.433 -36.298 1.00 84.25 564 PHE A C 1
ATOM 4306 O O . PHE A 1 564 ? 22.396 6.258 -36.438 1.00 84.25 564 PHE A O 1
ATOM 4313 N N . SER A 1 565 ? 22.812 8.293 -35.589 1.00 84.44 565 SER A N 1
ATOM 4314 C CA . SER A 1 565 ? 24.063 7.881 -34.931 1.00 84.44 565 SER A CA 1
ATOM 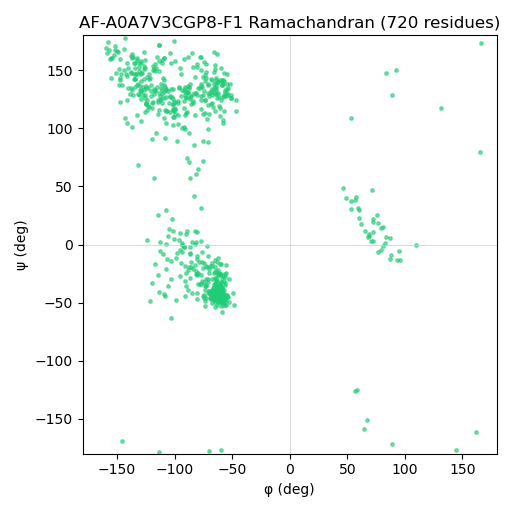4315 C C . SER A 1 565 ? 23.849 6.684 -34.006 1.00 84.44 565 SER A C 1
ATOM 4317 O O . SER A 1 565 ? 24.590 5.708 -34.087 1.00 84.44 565 SER A O 1
ATOM 4319 N N . ARG A 1 566 ? 22.784 6.713 -33.195 1.00 82.94 566 ARG A N 1
ATOM 4320 C CA . ARG A 1 566 ? 22.459 5.616 -32.275 1.00 82.94 566 ARG A CA 1
ATOM 4321 C C . ARG A 1 566 ? 22.122 4.319 -33.012 1.00 82.94 566 ARG A C 1
ATOM 4323 O O . ARG A 1 566 ? 22.599 3.260 -32.619 1.00 82.94 566 ARG A O 1
ATOM 4330 N N . TYR A 1 567 ? 21.374 4.387 -34.114 1.00 84.88 567 TYR A N 1
ATOM 4331 C CA . TYR A 1 567 ? 21.133 3.208 -34.953 1.00 84.88 567 TYR A CA 1
ATOM 4332 C C . TYR A 1 567 ? 22.454 2.586 -35.448 1.00 84.88 567 TYR A C 1
ATOM 4334 O O . TYR A 1 567 ? 22.662 1.382 -35.369 1.00 84.88 567 TYR A O 1
ATOM 4342 N N . PHE A 1 568 ? 23.419 3.407 -35.871 1.00 83.81 568 PHE A N 1
ATOM 4343 C CA . PHE A 1 568 ? 24.735 2.915 -36.298 1.00 83.81 568 PHE A CA 1
ATOM 4344 C C . PHE A 1 568 ? 25.595 2.360 -35.146 1.00 83.81 568 PHE A C 1
ATOM 4346 O O . PHE A 1 568 ? 26.515 1.581 -35.392 1.00 83.81 568 PHE A O 1
ATOM 4353 N N . GLU A 1 569 ? 25.273 2.694 -33.901 1.00 82.00 569 GLU A N 1
ATOM 4354 C CA . GLU A 1 569 ? 25.882 2.163 -32.673 1.00 82.00 569 GLU A CA 1
ATOM 4355 C C . GLU A 1 569 ? 25.169 0.896 -32.154 1.00 82.00 569 GLU A C 1
ATOM 4357 O O . GLU A 1 569 ? 25.412 0.449 -31.038 1.00 82.00 569 GLU A O 1
ATOM 4362 N N . GLY A 1 570 ? 24.274 0.286 -32.941 1.00 78.50 570 GLY A N 1
ATOM 4363 C CA . GLY A 1 570 ? 23.608 -0.965 -32.556 1.00 78.50 570 GLY A CA 1
ATOM 4364 C C . GLY A 1 570 ? 22.444 -0.785 -31.586 1.00 78.50 570 GLY A C 1
ATOM 4365 O O . GLY A 1 570 ? 21.961 -1.762 -31.006 1.00 78.50 570 GLY A O 1
ATOM 4366 N N . TYR A 1 571 ? 21.972 0.452 -31.415 1.00 82.00 571 TYR A N 1
ATOM 4367 C CA . TYR A 1 571 ? 20.638 0.706 -30.882 1.00 82.00 571 TYR A CA 1
ATOM 4368 C C . TYR A 1 571 ? 19.590 0.472 -31.964 1.00 82.00 571 TYR A C 1
ATOM 4370 O O . TYR A 1 571 ? 19.874 0.447 -33.162 1.00 82.00 571 TYR A O 1
ATOM 4378 N N . SER A 1 572 ? 18.351 0.291 -31.542 1.00 75.44 572 SER A N 1
ATOM 4379 C CA . SER A 1 572 ? 17.281 -0.120 -32.438 1.00 75.44 572 SER A CA 1
ATOM 4380 C C . SER A 1 572 ? 16.318 1.022 -32.665 1.00 75.44 572 SER A C 1
ATOM 4382 O O . SER A 1 572 ? 15.923 1.715 -31.734 1.00 75.44 572 SER A O 1
ATOM 4384 N N . ALA A 1 573 ? 15.910 1.203 -33.914 1.00 74.62 573 ALA A N 1
ATOM 4385 C CA . ALA A 1 573 ? 14.904 2.179 -34.290 1.00 74.62 573 ALA A CA 1
ATOM 4386 C C . ALA A 1 573 ? 14.108 1.652 -35.493 1.00 74.62 573 ALA A C 1
ATOM 4388 O O . ALA A 1 573 ? 14.667 0.908 -36.308 1.00 74.62 573 ALA A O 1
ATOM 4389 N N . PRO A 1 574 ? 12.827 2.029 -35.652 1.00 77.00 574 PRO A N 1
ATOM 4390 C CA . PRO A 1 574 ? 12.062 1.670 -36.838 1.00 77.00 574 PRO A CA 1
ATOM 4391 C C . PRO A 1 574 ? 12.721 2.243 -38.105 1.00 77.00 574 PRO A C 1
ATOM 4393 O O . PRO A 1 574 ? 12.738 3.456 -38.331 1.00 77.00 574 PRO A O 1
ATOM 4396 N N . LEU A 1 575 ? 13.273 1.358 -38.941 1.00 79.31 575 LEU A N 1
ATOM 4397 C CA . LEU A 1 575 ? 14.062 1.726 -40.122 1.00 79.31 575 LEU A CA 1
ATOM 4398 C C . LEU A 1 575 ? 13.280 2.613 -41.104 1.00 79.31 575 LEU A C 1
ATOM 4400 O O . LEU A 1 575 ? 13.826 3.576 -41.639 1.00 79.31 575 LEU A O 1
ATOM 4404 N N . GLU A 1 576 ? 11.998 2.320 -41.325 1.00 81.50 576 GLU A N 1
ATOM 4405 C CA . GLU A 1 576 ? 11.133 3.120 -42.205 1.00 81.50 576 GLU A CA 1
ATOM 4406 C C . GLU A 1 576 ? 10.882 4.533 -41.659 1.00 81.50 576 GLU A C 1
ATOM 4408 O O . GLU A 1 576 ? 10.846 5.502 -42.421 1.00 81.50 576 GLU A O 1
ATOM 4413 N N . THR A 1 577 ? 10.808 4.685 -40.335 1.00 81.56 577 THR A N 1
ATOM 4414 C CA . THR A 1 577 ? 10.690 5.993 -39.682 1.00 81.56 577 THR A CA 1
ATOM 4415 C C . THR A 1 577 ? 11.970 6.803 -39.876 1.00 81.56 577 THR A C 1
ATOM 4417 O O . THR A 1 577 ? 11.899 7.943 -40.328 1.00 81.56 577 THR A O 1
ATOM 4420 N N . LEU A 1 578 ? 13.148 6.202 -39.656 1.00 85.12 578 LEU A N 1
ATOM 4421 C CA . LEU A 1 578 ? 14.434 6.854 -39.950 1.00 85.12 578 LEU A CA 1
ATOM 4422 C C . LEU A 1 578 ? 14.545 7.258 -41.428 1.00 85.12 578 LEU A C 1
ATOM 4424 O O . LEU A 1 578 ? 14.942 8.377 -41.744 1.00 85.12 578 LEU A O 1
ATOM 4428 N N . LYS A 1 579 ? 14.144 6.380 -42.354 1.00 84.50 579 LYS A N 1
ATOM 4429 C CA . LYS A 1 579 ? 14.129 6.674 -43.797 1.00 84.50 579 LYS A CA 1
ATOM 4430 C C . LYS A 1 579 ? 13.218 7.845 -44.162 1.00 84.50 579 LYS A C 1
ATOM 4432 O O . LYS A 1 579 ? 13.523 8.530 -45.139 1.00 84.50 579 LYS A O 1
ATOM 4437 N N . THR A 1 580 ? 12.110 8.016 -43.443 1.00 85.12 580 THR A N 1
ATOM 4438 C CA . THR A 1 580 ? 11.144 9.106 -43.641 1.00 85.12 580 THR A CA 1
ATOM 4439 C C . THR A 1 580 ? 11.705 10.420 -43.122 1.00 85.12 580 THR A C 1
ATOM 4441 O O . THR A 1 580 ? 11.726 11.395 -43.866 1.00 85.12 580 THR A O 1
ATOM 4444 N N . ILE A 1 581 ? 12.236 10.422 -41.894 1.00 85.31 581 ILE A N 1
ATOM 4445 C CA . ILE A 1 581 ? 12.898 11.587 -41.290 1.00 85.31 581 ILE A CA 1
ATOM 4446 C C . ILE A 1 581 ? 14.020 12.081 -42.207 1.00 85.31 581 ILE A C 1
ATOM 4448 O O . ILE A 1 581 ? 14.057 13.252 -42.568 1.00 85.31 581 ILE A O 1
ATOM 4452 N N . LEU A 1 582 ? 14.879 11.173 -42.679 1.00 82.50 582 LEU A N 1
ATOM 4453 C CA . LEU A 1 582 ? 15.992 11.522 -43.561 1.00 82.50 582 LEU A CA 1
ATOM 4454 C C . LEU A 1 582 ? 15.543 12.161 -44.882 1.00 82.50 582 LEU A C 1
ATOM 4456 O O . LEU A 1 582 ? 16.229 13.028 -45.402 1.00 82.50 582 LEU A O 1
ATOM 4460 N N . GLY A 1 583 ? 14.398 11.738 -45.426 1.00 79.25 583 GLY A N 1
ATOM 4461 C CA . GLY A 1 583 ? 13.845 12.307 -46.658 1.00 79.25 583 GLY A CA 1
ATOM 4462 C C . GLY A 1 583 ? 13.220 13.694 -46.486 1.00 79.25 583 GLY A C 1
ATOM 4463 O O . GLY A 1 583 ? 12.985 14.366 -47.485 1.00 79.25 583 GLY A O 1
ATOM 4464 N N . LYS A 1 584 ? 12.942 14.103 -45.245 1.00 80.12 584 LYS A N 1
ATOM 4465 C CA . LYS A 1 584 ? 12.333 15.390 -44.882 1.00 80.12 584 LYS A CA 1
ATOM 4466 C C . LYS A 1 584 ? 13.337 16.406 -44.335 1.00 80.12 584 LYS A C 1
ATOM 4468 O O . LYS A 1 584 ? 12.999 17.578 -44.217 1.00 80.12 584 LYS A O 1
ATOM 4473 N N . LEU A 1 585 ? 14.547 15.968 -43.979 1.00 76.50 585 LEU A N 1
ATOM 4474 C CA . LEU A 1 585 ? 15.629 16.869 -43.590 1.00 76.50 585 LEU A CA 1
ATOM 4475 C C . LEU A 1 585 ? 15.967 17.777 -44.775 1.00 76.50 585 LEU A C 1
ATOM 4477 O O . LEU A 1 585 ? 16.354 17.299 -45.843 1.00 76.50 585 LEU A O 1
ATOM 4481 N N . GLU A 1 586 ? 15.823 19.087 -44.595 1.00 66.38 586 GLU A N 1
ATOM 4482 C CA . GLU A 1 586 ? 16.206 20.052 -45.621 1.00 66.38 586 GLU A CA 1
ATOM 4483 C C . GLU A 1 586 ? 17.741 20.100 -45.739 1.00 66.38 586 GLU A C 1
ATOM 4485 O O . GLU A 1 586 ? 18.439 20.084 -44.716 1.00 66.38 586 GLU A O 1
ATOM 4490 N N . PRO A 1 587 ? 18.301 20.138 -46.964 1.00 61.09 587 PRO A N 1
ATOM 4491 C CA . PRO A 1 587 ? 19.716 20.431 -47.151 1.00 61.09 587 PRO A CA 1
ATOM 4492 C C . PRO A 1 587 ? 20.017 21.808 -46.550 1.00 61.09 587 PRO A C 1
ATOM 4494 O O . PRO A 1 587 ? 19.237 22.740 -46.739 1.00 61.09 587 PRO A O 1
ATOM 4497 N N . ALA A 1 588 ? 21.139 21.950 -45.840 1.00 57.00 588 ALA A N 1
ATOM 4498 C CA . ALA A 1 588 ? 21.552 23.249 -45.312 1.00 57.00 588 ALA A CA 1
ATOM 4499 C C . ALA A 1 588 ? 21.593 24.295 -46.446 1.00 57.00 588 ALA A C 1
ATOM 4501 O O . ALA A 1 588 ? 22.200 24.043 -47.489 1.00 57.00 588 ALA A O 1
ATOM 4502 N N . SER A 1 589 ? 20.936 25.445 -46.258 1.00 56.00 589 SER A N 1
ATOM 4503 C CA . SER A 1 589 ? 20.990 26.558 -47.213 1.00 56.00 589 SER A CA 1
ATOM 4504 C C . SER A 1 589 ? 22.409 27.138 -47.292 1.00 56.00 589 SER A C 1
ATOM 4506 O O . SER A 1 589 ? 23.179 27.040 -46.333 1.00 56.00 589 SER A O 1
ATOM 4508 N N . GLU A 1 590 ? 22.767 27.753 -48.428 1.00 51.88 590 GLU A N 1
ATOM 4509 C CA . GLU A 1 590 ? 24.108 28.327 -48.664 1.00 51.88 590 GLU A CA 1
ATOM 4510 C C . GLU A 1 590 ? 24.529 29.358 -47.592 1.00 51.88 590 GLU A C 1
ATOM 4512 O O . GLU A 1 590 ? 25.720 29.488 -47.313 1.00 51.88 590 GLU A O 1
ATOM 4517 N N . ASP A 1 591 ? 23.567 30.005 -46.919 1.00 52.34 591 ASP A N 1
ATOM 4518 C CA . ASP A 1 591 ? 23.797 31.066 -45.926 1.00 52.34 591 ASP A CA 1
ATOM 4519 C C . ASP A 1 591 ? 23.836 30.580 -44.448 1.00 52.34 591 ASP A C 1
ATOM 4521 O O . ASP A 1 591 ? 24.126 31.361 -43.538 1.00 52.34 591 ASP A O 1
ATOM 4525 N N . GLY A 1 592 ? 23.567 29.296 -44.166 1.00 56.34 592 GLY A N 1
ATOM 4526 C CA . GLY A 1 592 ? 23.413 28.730 -42.808 1.00 56.34 592 GLY A CA 1
ATOM 4527 C C . GLY A 1 592 ? 24.716 28.278 -42.121 1.00 56.34 592 GLY A C 1
ATOM 4528 O O . GLY A 1 592 ? 24.860 27.103 -41.761 1.00 56.34 592 GLY A O 1
ATOM 4529 N N . TYR A 1 593 ? 25.693 29.181 -41.955 1.00 53.25 593 TYR A N 1
ATOM 4530 C CA . TYR A 1 593 ? 27.076 28.865 -41.527 1.00 53.25 593 TYR A CA 1
ATOM 4531 C C . TYR A 1 593 ? 27.312 28.561 -40.017 1.00 53.25 593 TYR A C 1
ATOM 4533 O O . TYR A 1 593 ? 28.388 28.812 -39.480 1.00 53.25 593 TYR A O 1
ATOM 4541 N N . PRO A 1 594 ? 26.352 27.976 -39.286 1.00 63.56 594 PRO A N 1
ATOM 4542 C CA . PRO A 1 594 ? 26.727 27.029 -38.219 1.00 63.56 594 PRO A CA 1
ATOM 4543 C C . PRO A 1 594 ? 26.154 25.624 -38.443 1.00 63.56 594 PRO A C 1
ATOM 4545 O O . PRO A 1 594 ? 26.794 24.621 -38.119 1.00 63.56 594 PRO A O 1
ATOM 4548 N N . TYR A 1 595 ? 24.965 25.537 -39.035 1.00 68.00 595 TYR A N 1
ATOM 4549 C CA . TYR A 1 595 ? 24.238 24.287 -39.229 1.00 68.00 595 TYR A CA 1
ATOM 4550 C C . TYR A 1 595 ? 24.935 23.376 -40.245 1.00 68.00 595 TYR A C 1
ATOM 4552 O O . TYR A 1 595 ? 25.128 22.184 -39.999 1.00 68.00 595 TYR A O 1
ATOM 4560 N N . ARG A 1 596 ? 25.426 23.951 -41.346 1.00 70.88 596 ARG A N 1
ATOM 4561 C CA . ARG A 1 596 ? 26.147 23.205 -42.383 1.00 70.88 596 ARG A CA 1
ATOM 4562 C C . ARG A 1 596 ? 27.413 22.509 -41.860 1.00 70.88 596 ARG A C 1
ATOM 4564 O O . ARG A 1 596 ? 27.647 21.342 -42.169 1.00 70.88 596 ARG A O 1
ATOM 4571 N N . GLN A 1 597 ? 28.206 23.196 -41.035 1.00 74.44 597 GLN A N 1
ATOM 4572 C CA . GLN A 1 597 ? 29.418 22.629 -40.433 1.00 74.44 597 GLN A CA 1
ATOM 4573 C C . GLN A 1 597 ? 29.087 21.500 -39.444 1.00 74.44 597 GLN A C 1
ATOM 4575 O O . GLN A 1 597 ? 29.797 20.491 -39.388 1.00 74.44 597 GLN A O 1
ATOM 4580 N N . ALA A 1 598 ? 27.998 21.641 -38.684 1.00 74.81 598 ALA A N 1
ATOM 4581 C CA . ALA A 1 598 ? 27.527 20.606 -37.769 1.00 74.81 598 ALA A CA 1
ATOM 4582 C C . ALA A 1 598 ? 27.095 19.335 -38.521 1.00 74.81 598 ALA A C 1
ATOM 4584 O O . ALA A 1 598 ? 27.474 18.230 -38.129 1.00 74.81 598 ALA A O 1
ATOM 4585 N N . VAL A 1 599 ? 26.379 19.488 -39.639 1.00 75.19 599 VAL A N 1
ATOM 4586 C CA . VAL A 1 599 ? 25.987 18.375 -40.517 1.00 75.19 599 VAL A CA 1
ATOM 4587 C C . VAL A 1 599 ? 27.211 17.680 -41.120 1.00 75.19 599 VAL A C 1
ATOM 4589 O O . VAL A 1 599 ? 27.294 16.453 -41.083 1.00 75.19 599 VAL A O 1
ATOM 4592 N N . GLU A 1 600 ? 28.187 18.433 -41.633 1.00 75.56 600 GLU A N 1
ATOM 4593 C CA . GLU A 1 600 ? 29.425 17.862 -42.179 1.00 75.56 600 GLU A CA 1
ATOM 4594 C C . GLU A 1 600 ? 30.196 17.053 -41.133 1.00 75.56 600 GLU A C 1
ATOM 4596 O O . GLU A 1 600 ? 30.581 15.907 -41.381 1.00 75.56 600 GLU A O 1
ATOM 4601 N N . THR A 1 601 ? 30.359 17.629 -39.942 1.00 81.19 601 THR A N 1
ATOM 4602 C CA . THR A 1 601 ? 31.013 16.970 -38.807 1.00 81.19 601 THR A CA 1
ATOM 4603 C C . THR A 1 601 ? 30.274 15.688 -38.420 1.00 81.19 601 THR A C 1
ATOM 4605 O O . THR A 1 601 ? 30.896 14.656 -38.160 1.00 81.19 601 THR A O 1
ATOM 4608 N N . TRP A 1 602 ? 28.939 15.724 -38.431 1.00 84.75 602 TRP A N 1
ATOM 4609 C CA . TRP A 1 602 ? 28.110 14.559 -38.151 1.00 84.75 602 TRP A CA 1
ATOM 4610 C C . TRP A 1 602 ? 28.284 13.449 -39.200 1.00 84.75 602 TRP A C 1
ATOM 4612 O O . TRP A 1 602 ? 28.522 12.304 -38.817 1.00 84.75 602 TRP A O 1
ATOM 4622 N N . VAL A 1 603 ? 28.243 13.763 -40.504 1.00 81.12 603 VAL A N 1
ATOM 4623 C CA . VAL A 1 603 ? 28.432 12.767 -41.582 1.00 81.12 603 VAL A CA 1
ATOM 4624 C C . VAL A 1 603 ? 29.807 12.104 -41.479 1.00 81.12 603 VAL A C 1
ATOM 4626 O O . VAL A 1 603 ? 29.908 10.878 -41.570 1.00 81.12 603 VAL A O 1
ATOM 4629 N N . GLN A 1 604 ? 30.868 12.886 -41.253 1.00 80.62 604 GLN A N 1
ATOM 4630 C CA . GLN A 1 604 ? 32.221 12.352 -41.060 1.00 80.62 604 GLN A CA 1
ATOM 4631 C C . GLN A 1 604 ? 32.279 11.409 -39.856 1.00 80.62 604 GLN A C 1
ATOM 4633 O O . GLN A 1 604 ? 32.761 10.279 -39.976 1.00 80.62 604 GLN A O 1
ATOM 4638 N N . GLY A 1 605 ? 31.730 11.847 -38.720 1.00 85.50 605 GLY A N 1
ATOM 4639 C CA . GLY A 1 605 ? 31.653 11.040 -37.508 1.00 85.50 605 GLY A CA 1
ATOM 4640 C C . GLY A 1 605 ? 30.870 9.741 -37.716 1.00 85.50 605 GLY A C 1
ATOM 4641 O O . GLY A 1 605 ? 31.312 8.686 -37.267 1.00 85.50 605 GLY A O 1
ATOM 4642 N N . LEU A 1 606 ? 29.748 9.784 -38.439 1.00 85.19 606 LEU A N 1
ATOM 4643 C CA . LEU A 1 606 ? 28.932 8.608 -38.751 1.00 85.19 606 LEU A CA 1
ATOM 4644 C C . LEU A 1 606 ? 29.700 7.593 -39.611 1.00 85.19 606 LEU A C 1
ATOM 4646 O O . LEU A 1 606 ? 29.713 6.402 -39.298 1.00 85.19 606 LEU A O 1
ATOM 4650 N N . LEU A 1 607 ? 30.364 8.057 -40.675 1.00 83.62 607 LEU A N 1
ATOM 4651 C CA . LEU A 1 607 ? 31.156 7.200 -41.564 1.00 83.62 607 LEU A CA 1
ATOM 4652 C C . LEU A 1 607 ? 32.339 6.567 -40.824 1.00 83.62 607 LEU A C 1
ATOM 4654 O O . LEU A 1 607 ? 32.598 5.376 -40.993 1.00 83.62 607 LEU A O 1
ATOM 4658 N N . GLN A 1 608 ? 33.023 7.335 -39.974 1.00 84.50 608 GLN A N 1
ATOM 4659 C CA . GLN A 1 608 ? 34.120 6.827 -39.152 1.00 84.50 608 GLN A CA 1
ATOM 4660 C C . GLN A 1 608 ? 33.631 5.773 -38.150 1.00 84.50 608 GLN A C 1
ATOM 4662 O O . GLN A 1 608 ? 34.260 4.721 -38.017 1.00 84.50 608 GLN A O 1
ATOM 4667 N N . ARG A 1 609 ? 32.497 6.011 -37.475 1.00 86.19 609 ARG A N 1
ATOM 4668 C CA . ARG A 1 609 ? 31.863 5.033 -36.572 1.00 86.19 609 ARG A CA 1
ATOM 4669 C C . ARG A 1 609 ? 31.513 3.746 -37.308 1.00 86.19 609 ARG A C 1
ATOM 4671 O O . ARG A 1 609 ? 31.896 2.673 -36.852 1.00 86.19 609 ARG A O 1
ATOM 4678 N N . TYR A 1 610 ? 30.866 3.850 -38.471 1.00 85.56 610 TYR A N 1
ATOM 4679 C CA . TYR A 1 610 ? 30.545 2.696 -39.312 1.00 85.56 610 TYR A CA 1
ATOM 4680 C C . TYR A 1 610 ? 31.800 1.884 -39.656 1.00 85.56 610 TYR A C 1
ATOM 4682 O O . TYR A 1 610 ? 31.838 0.685 -39.405 1.00 85.56 610 TYR A O 1
ATOM 4690 N N . GLN A 1 611 ? 32.853 2.530 -40.169 1.00 84.69 611 GLN A N 1
ATOM 4691 C CA . GLN A 1 611 ? 34.112 1.846 -40.489 1.00 84.69 611 GLN A CA 1
ATOM 4692 C C . GLN A 1 611 ? 34.731 1.170 -39.268 1.00 84.69 611 GLN A C 1
ATOM 4694 O O . GLN A 1 611 ? 35.196 0.038 -39.361 1.00 84.69 611 GLN A O 1
ATOM 4699 N N . THR A 1 612 ? 34.734 1.864 -38.130 1.00 87.75 612 THR A N 1
ATOM 4700 C CA . THR A 1 612 ? 35.322 1.376 -36.883 1.00 87.75 612 THR A CA 1
ATOM 4701 C C . THR A 1 612 ? 34.615 0.102 -36.423 1.00 87.75 612 THR A C 1
ATOM 4703 O O . THR A 1 612 ? 35.286 -0.899 -36.175 1.00 87.75 612 THR A O 1
ATOM 4706 N N . VAL A 1 613 ? 33.277 0.094 -36.400 1.00 87.44 613 VAL A N 1
ATOM 4707 C CA . VAL A 1 613 ? 32.491 -1.103 -36.062 1.00 87.44 613 VAL A CA 1
ATOM 4708 C C . VAL A 1 613 ? 32.745 -2.223 -37.069 1.00 87.44 613 VAL A C 1
ATOM 4710 O O . VAL A 1 613 ? 33.063 -3.337 -36.677 1.00 87.44 613 VAL A O 1
ATOM 4713 N N . GLU A 1 614 ? 32.667 -1.958 -38.370 1.00 86.69 614 GLU A N 1
ATOM 4714 C CA . GLU A 1 614 ? 32.800 -3.029 -39.366 1.00 86.69 614 GLU A CA 1
ATOM 4715 C C . GLU A 1 614 ? 34.226 -3.594 -39.470 1.00 86.69 614 GLU A C 1
ATOM 4717 O O . GLU A 1 614 ? 34.410 -4.756 -39.840 1.00 86.69 614 GLU A O 1
ATOM 4722 N N . SER A 1 615 ? 35.245 -2.815 -39.093 1.00 86.88 615 SER A N 1
ATOM 4723 C CA . SER A 1 615 ? 36.641 -3.264 -39.099 1.00 86.88 615 SER A CA 1
ATOM 4724 C C . SER A 1 615 ? 36.913 -4.417 -38.125 1.00 86.88 615 SER A C 1
ATOM 4726 O O . SER A 1 615 ? 37.743 -5.277 -38.426 1.00 86.88 615 SER A O 1
ATOM 4728 N N . VAL A 1 616 ? 36.186 -4.501 -36.998 1.00 89.25 616 VAL A N 1
ATOM 4729 C CA . VAL A 1 616 ? 36.356 -5.597 -36.025 1.00 89.25 616 VAL A CA 1
ATOM 4730 C C . VAL A 1 616 ? 35.661 -6.893 -36.468 1.00 89.25 616 VAL A C 1
ATOM 4732 O O . VAL A 1 616 ? 35.985 -7.966 -35.963 1.00 89.25 616 VAL A O 1
ATOM 4735 N N . PHE A 1 617 ? 34.765 -6.828 -37.458 1.00 87.81 617 PHE A N 1
ATOM 4736 C CA . PHE A 1 617 ? 34.037 -7.976 -38.022 1.00 87.81 617 PHE A CA 1
ATOM 4737 C C . PHE A 1 617 ? 34.602 -8.457 -39.366 1.00 87.81 617 PHE A C 1
ATOM 4739 O O . PHE A 1 617 ? 33.924 -9.128 -40.144 1.00 87.81 617 PHE A O 1
ATOM 4746 N N . GLN A 1 618 ? 35.865 -8.145 -39.669 1.00 83.88 618 GLN A N 1
ATOM 4747 C CA . GLN A 1 618 ? 36.521 -8.709 -40.847 1.00 83.88 618 GLN A CA 1
ATOM 4748 C C . GLN A 1 618 ? 36.670 -10.239 -40.723 1.00 83.88 618 GLN A C 1
ATOM 4750 O O . GLN A 1 618 ? 37.002 -10.734 -39.640 1.00 83.88 618 GLN A O 1
ATOM 4755 N N . PRO A 1 619 ? 36.525 -11.010 -41.824 1.00 80.69 619 PRO A N 1
ATOM 4756 C CA . PRO A 1 619 ? 36.665 -12.472 -41.804 1.00 80.69 619 PRO A CA 1
ATOM 4757 C C . PRO A 1 619 ? 37.972 -12.977 -41.171 1.00 80.69 619 PRO A C 1
ATOM 4759 O O . PRO A 1 619 ? 38.003 -14.044 -40.562 1.00 80.69 619 PRO A O 1
ATOM 4762 N N . ALA A 1 620 ? 39.048 -12.188 -41.257 1.00 84.44 620 ALA A N 1
ATOM 4763 C CA . ALA A 1 620 ? 40.345 -12.499 -40.660 1.00 84.44 620 ALA A CA 1
ATOM 4764 C C . ALA A 1 620 ? 40.323 -12.620 -39.120 1.00 84.44 620 ALA A C 1
ATOM 4766 O O . ALA A 1 620 ? 41.207 -13.269 -38.563 1.00 84.44 620 ALA A O 1
ATOM 4767 N N . TYR A 1 621 ? 39.328 -12.033 -38.442 1.00 89.06 621 TYR A N 1
ATOM 4768 C CA . TYR A 1 621 ? 39.232 -11.981 -36.977 1.00 89.06 621 TYR A CA 1
ATOM 4769 C C . TYR A 1 621 ? 38.271 -13.011 -36.359 1.00 89.06 621 TYR A C 1
ATOM 4771 O O . TYR A 1 621 ? 38.053 -13.019 -35.147 1.00 89.06 621 TYR A O 1
ATOM 4779 N N . GLN A 1 622 ? 37.692 -13.914 -37.158 1.00 85.00 622 GLN A N 1
ATOM 4780 C CA . GLN A 1 622 ? 36.677 -14.866 -36.685 1.00 85.00 622 GLN A CA 1
ATOM 4781 C C . GLN A 1 622 ? 37.182 -15.789 -35.556 1.00 85.00 622 GLN A C 1
ATOM 4783 O O . GLN A 1 622 ? 36.450 -16.101 -34.609 1.00 85.00 622 GLN A O 1
ATOM 4788 N N . ARG A 1 623 ? 38.450 -16.218 -35.628 1.00 85.50 623 ARG A N 1
ATOM 4789 C CA . ARG A 1 623 ? 39.071 -17.072 -34.599 1.00 85.50 623 ARG A CA 1
ATOM 4790 C C . ARG A 1 623 ? 39.297 -16.307 -33.294 1.00 85.50 623 ARG A C 1
ATOM 4792 O O . ARG A 1 623 ? 39.049 -16.852 -32.223 1.00 85.50 623 ARG A O 1
ATOM 4799 N N . GLN A 1 624 ? 39.719 -15.051 -33.393 1.00 92.38 624 GLN A N 1
ATOM 4800 C CA . GLN A 1 624 ? 39.990 -14.163 -32.267 1.00 92.38 624 GLN A CA 1
ATOM 4801 C C . GLN A 1 624 ? 38.698 -13.828 -31.516 1.00 92.38 624 GLN A C 1
ATOM 4803 O O . GLN A 1 624 ? 38.675 -13.932 -30.294 1.00 92.38 624 GLN A O 1
ATOM 4808 N N . TRP A 1 625 ? 37.601 -13.555 -32.232 1.00 90.00 625 TRP A N 1
ATOM 4809 C CA . TRP A 1 625 ? 36.273 -13.419 -31.625 1.00 90.00 625 TRP A CA 1
ATOM 4810 C C . TRP A 1 625 ? 35.848 -14.677 -30.868 1.00 90.00 625 TRP A C 1
ATOM 4812 O O . TRP A 1 625 ? 35.429 -14.592 -29.716 1.00 90.00 625 TRP A O 1
ATOM 4822 N N . SER A 1 626 ? 36.008 -15.852 -31.485 1.00 85.19 626 SER A N 1
ATOM 4823 C CA . SER A 1 626 ? 35.657 -17.132 -30.853 1.00 85.19 626 SER A CA 1
ATOM 4824 C C . SER A 1 626 ? 36.443 -17.379 -29.561 1.00 85.19 626 SER A C 1
ATOM 4826 O O . SER A 1 626 ? 35.907 -17.937 -28.606 1.00 85.19 626 SER A O 1
ATOM 4828 N N . PHE A 1 627 ? 37.714 -16.977 -29.524 1.00 87.25 627 PHE A N 1
ATOM 4829 C CA . PHE A 1 627 ? 38.552 -17.065 -28.333 1.00 87.25 627 PHE A CA 1
ATOM 4830 C C . PHE A 1 627 ? 38.151 -16.032 -27.270 1.00 87.25 627 PHE A C 1
ATOM 4832 O O . PHE A 1 627 ? 37.980 -16.393 -26.104 1.00 87.25 627 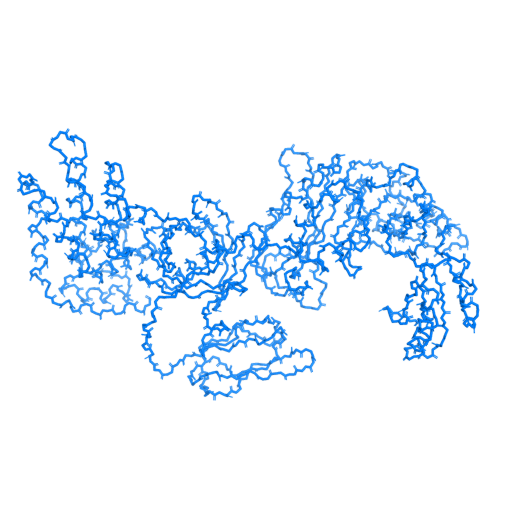PHE A O 1
ATOM 4839 N N . PHE A 1 628 ? 37.942 -14.776 -27.671 1.00 90.12 628 PHE A N 1
ATOM 4840 C CA . PHE A 1 628 ? 37.556 -13.685 -26.779 1.00 90.12 628 PHE A CA 1
ATOM 4841 C C . PHE A 1 628 ? 36.218 -13.953 -26.086 1.00 90.12 628 PHE A C 1
ATOM 4843 O O . PHE A 1 628 ? 36.145 -13.865 -24.866 1.00 90.12 628 PHE A O 1
ATOM 4850 N N . LEU A 1 629 ? 35.187 -14.372 -26.825 1.00 86.38 629 LEU A N 1
ATOM 4851 C CA . LEU A 1 629 ? 33.869 -14.669 -26.249 1.00 86.38 629 LEU A CA 1
ATOM 4852 C C . LEU A 1 629 ? 33.905 -15.850 -25.265 1.00 86.38 629 LEU A C 1
ATOM 4854 O O . LEU A 1 629 ? 33.160 -15.862 -24.293 1.00 86.38 629 LEU A O 1
ATOM 4858 N N . LYS A 1 630 ? 34.792 -16.832 -25.482 1.00 84.88 630 LYS A N 1
ATOM 4859 C CA . LYS A 1 630 ? 34.933 -17.999 -24.592 1.00 84.88 630 LYS A CA 1
ATOM 4860 C C . LYS A 1 630 ? 35.753 -17.720 -23.336 1.00 84.88 630 LYS A C 1
ATOM 4862 O O . LYS A 1 630 ? 35.527 -18.356 -22.312 1.00 84.88 630 LYS A O 1
ATOM 4867 N N . THR A 1 631 ? 36.759 -16.855 -23.433 1.00 86.75 631 THR A N 1
ATOM 4868 C CA . THR A 1 631 ? 37.794 -16.712 -22.392 1.00 86.75 631 THR A CA 1
ATOM 4869 C C . THR A 1 631 ? 37.820 -15.337 -21.733 1.00 86.75 631 THR A C 1
ATOM 4871 O O . THR A 1 631 ? 38.439 -15.178 -20.683 1.00 86.75 631 THR A O 1
ATOM 4874 N N . GLY A 1 632 ? 37.195 -14.336 -22.354 1.00 85.69 632 GLY A N 1
ATOM 4875 C CA . GLY A 1 632 ? 37.295 -12.928 -21.981 1.00 85.69 632 GLY A CA 1
ATOM 4876 C C . GLY A 1 632 ? 38.665 -12.295 -22.250 1.00 85.69 632 GLY A C 1
ATOM 4877 O O . GLY A 1 632 ? 38.877 -11.166 -21.815 1.00 85.69 632 GLY A O 1
ATOM 4878 N N . LYS A 1 633 ? 39.592 -12.998 -22.920 1.00 86.00 633 LYS A N 1
ATOM 4879 C CA . LYS A 1 633 ? 40.981 -12.569 -23.154 1.00 86.00 633 LYS A CA 1
ATOM 4880 C C . LYS A 1 633 ? 41.265 -12.314 -24.633 1.00 86.00 633 LYS A C 1
ATOM 4882 O O . LYS A 1 633 ? 40.600 -12.863 -25.508 1.00 86.00 633 LYS A O 1
ATOM 4887 N N . VAL A 1 634 ? 42.296 -11.514 -24.905 1.00 88.50 634 VAL A N 1
ATOM 4888 C CA . VAL A 1 634 ? 42.806 -11.241 -26.256 1.00 88.50 634 VAL A CA 1
ATOM 4889 C C . VAL A 1 634 ? 44.296 -11.578 -26.321 1.00 88.50 634 VAL A C 1
ATOM 4891 O O . VAL A 1 634 ? 45.044 -11.214 -25.421 1.00 88.50 634 VAL A O 1
ATOM 4894 N N . GLU A 1 635 ? 44.718 -12.278 -27.376 1.00 86.81 635 GLU A N 1
ATOM 4895 C CA . GLU A 1 635 ? 46.127 -12.658 -27.611 1.00 86.81 635 GLU A CA 1
ATOM 4896 C C . GLU A 1 635 ? 46.731 -11.977 -28.850 1.00 86.81 635 GLU A C 1
ATOM 4898 O O . GLU A 1 635 ? 47.940 -11.774 -28.937 1.00 86.81 635 GLU A O 1
ATOM 4903 N N . ASP A 1 636 ? 45.894 -11.617 -29.826 1.00 91.44 636 ASP A N 1
ATOM 4904 C CA . ASP A 1 636 ? 46.322 -10.985 -31.071 1.00 91.44 636 ASP A CA 1
ATOM 4905 C C . ASP A 1 636 ? 46.354 -9.461 -30.908 1.00 91.44 636 ASP A C 1
ATOM 4907 O O . ASP A 1 636 ? 45.314 -8.822 -30.768 1.00 91.44 636 ASP A O 1
ATOM 4911 N N . VAL A 1 637 ? 47.553 -8.876 -30.969 1.00 90.19 637 VAL A N 1
ATOM 4912 C CA . VAL A 1 637 ? 47.788 -7.432 -30.772 1.00 90.19 637 VAL A CA 1
ATOM 4913 C C . VAL A 1 637 ? 47.024 -6.568 -31.785 1.00 90.19 637 VAL A C 1
ATOM 4915 O O . VAL A 1 637 ? 46.607 -5.453 -31.467 1.00 90.19 637 VAL A O 1
ATOM 4918 N N . ARG A 1 638 ? 46.819 -7.056 -33.018 1.00 90.38 638 ARG A N 1
ATOM 4919 C CA . ARG A 1 638 ? 46.083 -6.299 -34.043 1.00 90.38 638 ARG A CA 1
ATOM 4920 C C . ARG A 1 638 ? 44.591 -6.309 -33.738 1.00 90.38 638 ARG A C 1
ATOM 4922 O O . ARG A 1 638 ? 43.967 -5.254 -33.779 1.00 90.38 638 ARG A O 1
ATOM 4929 N N . PHE A 1 639 ? 44.037 -7.472 -33.406 1.00 92.25 639 PHE A N 1
ATOM 4930 C CA . PHE A 1 639 ? 42.647 -7.594 -32.974 1.00 92.25 639 PHE A CA 1
ATOM 4931 C C . PHE A 1 639 ? 42.390 -6.800 -31.691 1.00 92.25 639 PHE A C 1
ATOM 4933 O O . PHE A 1 639 ? 41.377 -6.117 -31.605 1.00 92.25 639 PHE A O 1
ATOM 4940 N N . GLU A 1 640 ? 43.324 -6.814 -30.736 1.00 93.00 640 GLU A N 1
ATOM 4941 C CA . GLU A 1 640 ? 43.240 -6.026 -29.505 1.00 93.00 640 GLU A CA 1
ATOM 4942 C C . GLU A 1 640 ? 43.084 -4.531 -29.798 1.00 93.00 640 GLU A C 1
ATOM 4944 O O . GLU A 1 640 ? 42.187 -3.885 -29.258 1.00 93.00 640 GLU A O 1
ATOM 4949 N N . GLY A 1 641 ? 43.924 -3.988 -30.685 1.00 92.00 641 GLY A N 1
ATOM 4950 C CA . GLY A 1 641 ? 43.852 -2.583 -31.084 1.00 92.00 641 GLY A CA 1
ATOM 4951 C C . GLY A 1 641 ? 42.534 -2.234 -31.777 1.00 92.00 641 GLY A C 1
ATOM 4952 O O . GLY A 1 641 ? 41.911 -1.225 -31.448 1.00 92.00 641 GLY A O 1
ATOM 4953 N N . VAL A 1 642 ? 42.076 -3.081 -32.703 1.00 91.94 642 VAL A N 1
ATOM 4954 C CA . VAL A 1 642 ? 40.813 -2.862 -33.428 1.00 91.94 642 VAL A CA 1
ATOM 4955 C C . VAL A 1 642 ? 39.604 -2.974 -32.489 1.00 91.94 642 VAL A C 1
ATOM 4957 O O . VAL A 1 642 ? 38.718 -2.123 -32.535 1.00 91.94 642 VAL A O 1
ATOM 4960 N N . LEU A 1 643 ? 39.590 -3.957 -31.583 1.00 92.88 643 LEU A N 1
ATOM 4961 C CA . LEU A 1 643 ? 38.530 -4.138 -30.591 1.00 92.88 643 LEU A CA 1
ATOM 4962 C C . LEU A 1 643 ? 38.485 -2.980 -29.586 1.00 92.88 643 LEU A C 1
ATOM 4964 O O . LEU A 1 643 ? 37.403 -2.472 -29.311 1.00 92.88 643 LEU A O 1
ATOM 4968 N N . LYS A 1 644 ? 39.635 -2.509 -29.082 1.00 92.75 644 LYS A N 1
ATOM 4969 C CA . LYS A 1 644 ? 39.704 -1.324 -28.206 1.00 92.75 644 LYS A CA 1
ATOM 4970 C C . LYS A 1 644 ? 39.147 -0.079 -28.890 1.00 92.75 644 LYS A C 1
ATOM 4972 O O . LYS A 1 644 ? 38.335 0.624 -28.300 1.00 92.75 644 LYS A O 1
ATOM 4977 N N . ASN A 1 645 ? 39.521 0.161 -30.147 1.00 91.25 645 ASN A N 1
ATOM 4978 C CA . ASN A 1 645 ? 38.991 1.288 -30.918 1.00 91.25 645 ASN A CA 1
ATOM 4979 C C . ASN A 1 645 ? 37.470 1.188 -31.113 1.00 91.25 645 ASN A C 1
ATOM 4981 O O . ASN A 1 645 ? 36.768 2.193 -31.024 1.00 91.25 645 ASN A O 1
ATOM 4985 N N . ALA A 1 646 ? 36.954 -0.021 -31.344 1.00 91.56 646 ALA A N 1
ATOM 4986 C CA . ALA A 1 646 ? 35.524 -0.268 -31.485 1.00 91.56 646 ALA A CA 1
ATOM 4987 C C . ALA A 1 646 ? 34.756 -0.082 -30.164 1.00 91.56 646 ALA A C 1
ATOM 4989 O O . ALA A 1 646 ? 33.692 0.534 -30.156 1.00 91.56 646 ALA A O 1
ATOM 4990 N N . LEU A 1 647 ? 35.307 -0.549 -29.042 1.00 90.69 647 LEU A N 1
ATOM 4991 C CA . LEU A 1 647 ? 34.719 -0.386 -27.709 1.00 90.69 647 LEU A CA 1
ATOM 4992 C C . LEU A 1 647 ? 34.782 1.060 -27.197 1.00 90.69 647 LEU A C 1
ATOM 4994 O O . LEU A 1 647 ? 33.863 1.500 -26.504 1.00 90.69 647 LEU A O 1
ATOM 4998 N N . ALA A 1 648 ? 35.791 1.833 -27.610 1.00 89.56 648 ALA A N 1
ATOM 4999 C CA . ALA A 1 648 ? 35.916 3.247 -27.261 1.00 89.56 648 ALA A CA 1
ATOM 5000 C C . ALA A 1 648 ? 34.723 4.088 -27.752 1.00 89.56 648 ALA A C 1
ATOM 5002 O O . ALA A 1 648 ? 34.375 5.084 -27.119 1.00 89.56 648 ALA A O 1
ATOM 5003 N N . LEU A 1 649 ? 34.034 3.658 -28.821 1.00 85.62 649 LEU A N 1
ATOM 5004 C CA . LEU A 1 649 ? 32.785 4.285 -29.278 1.00 85.62 649 LEU A CA 1
ATOM 5005 C C . LEU A 1 649 ? 31.675 4.259 -28.215 1.00 85.62 649 LEU A C 1
ATOM 5007 O O . LEU A 1 649 ? 30.800 5.122 -28.230 1.00 85.62 649 LEU A O 1
ATOM 5011 N N . TYR A 1 650 ? 31.740 3.301 -27.290 1.00 85.44 650 TYR A N 1
ATOM 5012 C CA . TYR A 1 650 ? 30.793 3.095 -26.195 1.00 85.44 650 TYR A CA 1
ATOM 5013 C C . TYR A 1 650 ? 31.355 3.554 -24.842 1.00 85.44 650 TYR A C 1
ATOM 5015 O O . TYR A 1 650 ? 30.805 3.210 -23.798 1.00 85.44 650 TYR A O 1
ATOM 5023 N N . GLY A 1 651 ? 32.457 4.314 -24.845 1.00 85.56 651 GLY A N 1
ATOM 5024 C CA . GLY A 1 651 ? 33.104 4.800 -23.625 1.00 85.56 651 GLY A CA 1
ATOM 5025 C C . GLY A 1 651 ? 33.839 3.716 -22.832 1.00 85.56 651 GLY A C 1
ATOM 5026 O O . GLY A 1 651 ? 34.050 3.889 -21.635 1.00 85.56 651 GLY A O 1
ATOM 5027 N N . VAL A 1 652 ? 34.211 2.604 -23.476 1.00 89.12 652 VAL A N 1
ATOM 5028 C CA . VAL A 1 652 ? 34.973 1.509 -22.862 1.00 89.12 652 VAL A CA 1
ATOM 5029 C C . VAL A 1 652 ? 36.396 1.506 -23.416 1.00 89.12 652 VAL A C 1
ATOM 5031 O O . VAL A 1 652 ? 36.611 1.271 -24.601 1.00 89.12 652 VAL A O 1
ATOM 5034 N N . ASP A 1 653 ? 37.374 1.747 -22.548 1.00 85.69 653 ASP A N 1
ATOM 5035 C CA . ASP A 1 653 ? 38.808 1.815 -22.862 1.00 85.69 653 ASP A CA 1
ATOM 5036 C C . ASP A 1 653 ? 39.605 0.587 -22.372 1.00 85.69 653 ASP A C 1
ATOM 5038 O O . ASP A 1 653 ? 40.744 0.362 -22.793 1.00 85.69 653 ASP A O 1
ATOM 5042 N N . SER A 1 654 ? 38.991 -0.243 -21.523 1.00 85.06 654 SER A N 1
ATOM 5043 C CA . SER A 1 654 ? 39.569 -1.464 -20.960 1.00 85.06 654 SER A CA 1
ATOM 5044 C C . SER A 1 654 ? 38.915 -2.734 -21.510 1.00 85.06 654 SER A C 1
ATOM 5046 O O . SER A 1 654 ? 37.704 -2.797 -21.719 1.00 85.06 654 SER A O 1
ATOM 5048 N N . LEU A 1 655 ? 39.724 -3.780 -21.704 1.00 87.00 655 LEU A N 1
ATOM 5049 C CA . LEU A 1 655 ? 39.258 -5.121 -22.086 1.00 87.00 655 LEU A CA 1
ATOM 5050 C C . LEU A 1 655 ? 38.996 -6.034 -20.879 1.00 87.00 655 LEU A C 1
ATOM 5052 O O . LEU A 1 655 ? 38.542 -7.169 -21.060 1.00 87.00 655 LEU A O 1
ATOM 5056 N N . GLU A 1 656 ? 39.244 -5.546 -19.662 1.00 86.56 656 GLU A N 1
ATOM 5057 C CA . GLU A 1 656 ? 38.972 -6.294 -18.436 1.00 86.56 656 GLU A CA 1
ATOM 5058 C C . GLU A 1 656 ? 37.475 -6.631 -18.300 1.00 86.56 656 GLU A C 1
ATOM 5060 O O . GLU A 1 656 ? 36.624 -5.800 -18.643 1.00 86.56 656 GLU A O 1
ATOM 5065 N N . PRO A 1 657 ? 37.122 -7.830 -17.793 1.00 84.06 657 PRO A N 1
ATOM 5066 C CA . PRO A 1 657 ? 35.734 -8.236 -17.611 1.00 84.06 657 PRO A CA 1
ATOM 5067 C C . PRO A 1 657 ? 34.955 -7.287 -16.704 1.00 84.06 657 PRO A C 1
ATOM 5069 O O . PRO A 1 657 ? 35.130 -7.265 -15.488 1.00 84.06 657 PRO A O 1
ATOM 5072 N N . THR A 1 658 ? 34.068 -6.505 -17.315 1.00 83.81 658 THR A N 1
ATOM 5073 C CA . THR A 1 658 ? 33.160 -5.586 -16.630 1.00 83.81 658 THR A CA 1
ATOM 5074 C C . THR A 1 658 ? 31.792 -5.609 -17.313 1.00 83.81 658 THR A C 1
ATOM 5076 O O . THR A 1 658 ? 31.724 -5.801 -18.530 1.00 83.81 658 THR A O 1
ATOM 5079 N N . PRO A 1 659 ? 30.694 -5.327 -16.585 1.00 76.00 659 PRO A N 1
ATOM 5080 C CA . PRO A 1 659 ? 29.367 -5.213 -17.194 1.00 76.00 659 PRO A CA 1
ATOM 5081 C C . PRO A 1 659 ? 29.304 -4.181 -18.330 1.00 76.00 659 PRO A C 1
ATOM 5083 O O . PRO A 1 659 ? 28.577 -4.372 -19.301 1.00 76.00 659 PRO A O 1
ATOM 5086 N N . ALA A 1 660 ? 30.085 -3.098 -18.229 1.00 77.12 660 ALA A N 1
ATOM 5087 C CA . ALA A 1 660 ? 30.171 -2.067 -19.261 1.00 77.12 660 ALA A CA 1
ATOM 5088 C C . ALA A 1 660 ? 30.837 -2.590 -20.544 1.00 77.12 660 ALA A C 1
ATOM 5090 O O . ALA A 1 660 ? 30.314 -2.364 -21.635 1.00 77.12 660 ALA A O 1
ATOM 5091 N N . ARG A 1 661 ? 31.942 -3.343 -20.419 1.00 88.44 661 ARG A N 1
ATOM 5092 C CA . ARG A 1 661 ? 32.583 -4.018 -21.556 1.00 88.44 661 ARG A CA 1
ATOM 5093 C C . ARG A 1 661 ? 31.622 -4.993 -22.224 1.00 88.44 661 ARG A C 1
ATOM 5095 O O . ARG A 1 661 ? 31.484 -4.957 -23.440 1.00 88.44 661 ARG A O 1
ATOM 5102 N N . ASP A 1 662 ? 30.949 -5.836 -21.448 1.00 84.19 662 ASP A N 1
ATOM 5103 C CA . ASP A 1 662 ? 30.063 -6.870 -21.994 1.00 84.19 662 ASP A CA 1
ATOM 5104 C C . ASP A 1 662 ? 28.860 -6.249 -22.720 1.00 84.19 662 ASP A C 1
ATOM 5106 O O . ASP A 1 662 ? 28.503 -6.675 -23.820 1.00 84.19 662 ASP A O 1
ATOM 5110 N N . ALA A 1 663 ? 28.299 -5.166 -22.169 1.00 79.50 663 ALA A N 1
ATOM 5111 C CA . ALA A 1 663 ? 27.268 -4.378 -22.836 1.00 79.50 663 ALA A CA 1
ATOM 5112 C C . ALA A 1 663 ? 27.771 -3.737 -24.143 1.00 79.50 663 ALA A C 1
ATOM 5114 O O . ALA A 1 663 ? 27.070 -3.782 -25.153 1.00 79.50 663 ALA A O 1
ATOM 5115 N N . ALA A 1 664 ? 28.985 -3.179 -24.158 1.00 85.69 664 ALA A N 1
ATOM 5116 C CA . ALA A 1 664 ? 29.579 -2.583 -25.356 1.00 85.69 664 ALA A CA 1
ATOM 5117 C C . ALA A 1 664 ? 29.898 -3.628 -26.441 1.00 85.69 664 ALA A C 1
ATOM 5119 O O . ALA A 1 664 ? 29.611 -3.404 -27.616 1.00 85.69 664 ALA A O 1
ATOM 5120 N N . VAL A 1 665 ? 30.416 -4.802 -26.061 1.00 88.56 665 VAL A N 1
ATOM 5121 C CA . VAL A 1 665 ? 30.617 -5.938 -26.978 1.00 88.56 665 VAL A CA 1
ATOM 5122 C C . VAL A 1 665 ? 29.283 -6.359 -27.584 1.00 88.56 665 VAL A C 1
ATOM 5124 O O . VAL A 1 665 ? 29.174 -6.480 -28.802 1.00 88.56 665 VAL A O 1
ATOM 5127 N N . LYS A 1 666 ? 28.242 -6.509 -26.760 1.00 83.44 666 LYS A N 1
ATOM 5128 C CA . LYS A 1 666 ? 26.896 -6.819 -27.247 1.00 83.44 666 LYS A CA 1
ATOM 5129 C C . LYS A 1 666 ? 26.405 -5.781 -28.260 1.00 83.44 666 LYS A C 1
ATOM 5131 O O . LYS A 1 666 ? 25.896 -6.162 -29.312 1.00 83.44 666 LYS A O 1
ATOM 5136 N N . ARG A 1 667 ? 26.607 -4.487 -27.992 1.00 85.06 667 ARG A N 1
ATOM 5137 C CA . ARG A 1 667 ? 26.240 -3.408 -28.926 1.00 85.06 667 ARG A CA 1
ATOM 5138 C C . ARG A 1 667 ? 27.011 -3.457 -30.235 1.00 85.06 667 ARG A C 1
ATOM 5140 O O . ARG A 1 667 ? 26.412 -3.237 -31.283 1.00 85.06 667 ARG A O 1
ATOM 5147 N N . LEU A 1 668 ? 28.296 -3.809 -30.207 1.00 88.38 668 LEU A N 1
ATOM 5148 C CA . LEU A 1 668 ? 29.083 -4.011 -31.426 1.00 88.38 668 LEU A CA 1
ATOM 5149 C C . LEU A 1 668 ? 28.472 -5.090 -32.322 1.00 88.38 668 LEU A C 1
ATOM 5151 O O . LEU A 1 668 ? 28.270 -4.840 -33.510 1.00 88.38 668 LEU A O 1
ATOM 5155 N N . PHE A 1 669 ? 28.133 -6.253 -31.758 1.00 85.94 669 PHE A N 1
ATOM 5156 C CA . PHE A 1 669 ? 27.476 -7.324 -32.513 1.00 85.94 669 PHE A CA 1
ATOM 5157 C C . PHE A 1 669 ? 26.110 -6.890 -33.041 1.00 85.94 669 PHE A C 1
ATOM 5159 O O . PHE A 1 669 ? 25.834 -7.073 -34.220 1.00 85.94 669 PHE A O 1
ATOM 5166 N N . GLN A 1 670 ? 25.290 -6.239 -32.214 1.00 82.00 670 GLN A N 1
ATOM 5167 C CA . GLN A 1 670 ? 23.978 -5.741 -32.639 1.00 82.00 670 GLN A CA 1
ATOM 5168 C C . GLN A 1 670 ? 24.084 -4.701 -33.759 1.00 82.00 670 GLN A C 1
ATOM 5170 O O . GLN A 1 670 ? 23.294 -4.720 -34.701 1.00 82.00 670 GLN A O 1
ATOM 5175 N N . SER A 1 671 ? 25.083 -3.817 -33.700 1.00 85.56 671 SER A N 1
ATOM 5176 C CA . SER A 1 671 ? 25.370 -2.892 -34.794 1.00 85.56 671 SER A CA 1
ATOM 5177 C C . SER A 1 671 ? 25.726 -3.652 -36.069 1.00 85.56 671 SER A C 1
ATOM 5179 O O . SER A 1 671 ? 25.230 -3.299 -37.139 1.00 85.56 671 SER A O 1
ATOM 5181 N N . HIS A 1 672 ? 26.557 -4.693 -35.985 1.00 85.25 672 HIS A N 1
ATOM 5182 C CA . HIS A 1 672 ? 26.923 -5.508 -37.144 1.00 85.25 672 HIS A CA 1
ATOM 5183 C C . HIS A 1 672 ? 25.730 -6.290 -37.716 1.00 85.25 672 HIS A C 1
ATOM 5185 O O . HIS A 1 672 ? 25.550 -6.321 -38.929 1.00 85.25 672 HIS A O 1
ATOM 5191 N N . GLU A 1 673 ? 24.846 -6.837 -36.880 1.00 81.38 673 GLU A N 1
ATOM 5192 C CA . GLU A 1 673 ? 23.615 -7.511 -37.329 1.00 81.38 673 GLU A CA 1
ATOM 5193 C C . GLU A 1 673 ? 22.696 -6.581 -38.144 1.00 81.38 673 GLU A C 1
ATOM 5195 O O . GLU A 1 673 ? 21.999 -7.022 -39.056 1.00 81.38 673 GLU A O 1
ATOM 5200 N N . GLN A 1 674 ? 22.732 -5.271 -37.884 1.00 78.38 674 GLN A N 1
ATOM 5201 C CA . GLN A 1 674 ? 21.953 -4.265 -38.613 1.00 78.38 674 GLN A CA 1
ATOM 5202 C C . GLN A 1 674 ? 22.590 -3.813 -39.943 1.00 78.38 674 GLN A C 1
ATOM 5204 O O . GLN A 1 674 ? 22.143 -2.816 -40.525 1.00 78.38 674 GLN A O 1
ATOM 5209 N N . LEU A 1 675 ? 23.623 -4.505 -40.443 1.00 79.56 675 LEU A N 1
ATOM 5210 C CA . LEU A 1 675 ? 24.412 -4.101 -41.613 1.00 79.56 675 LEU A CA 1
ATOM 5211 C C . LEU A 1 675 ? 23.547 -3.706 -42.815 1.00 79.56 675 LEU A C 1
ATOM 5213 O O . LEU A 1 675 ? 23.715 -2.608 -43.338 1.00 79.56 675 LEU A O 1
ATOM 5217 N N . GLU A 1 676 ? 22.591 -4.536 -43.238 1.00 76.81 676 GLU A N 1
ATOM 5218 C CA . GLU A 1 676 ? 21.745 -4.239 -44.406 1.00 76.81 676 GLU A CA 1
ATOM 5219 C C . GLU A 1 676 ? 20.932 -2.946 -44.237 1.00 76.81 676 GLU A C 1
ATOM 5221 O O . GLU A 1 676 ? 20.882 -2.108 -45.143 1.00 76.81 676 GLU A O 1
ATOM 5226 N N . GLY A 1 677 ? 20.360 -2.731 -43.048 1.00 79.62 677 GLY A N 1
ATOM 5227 C CA . GLY A 1 677 ? 19.631 -1.507 -42.720 1.00 79.62 677 GLY A CA 1
ATOM 5228 C C . GLY A 1 677 ? 20.542 -0.277 -42.691 1.00 79.62 677 GLY A C 1
ATOM 5229 O O . GLY A 1 677 ? 20.190 0.759 -43.261 1.00 79.62 677 GLY A O 1
ATOM 5230 N N . LYS A 1 678 ? 21.747 -0.402 -42.110 1.00 83.81 678 LYS A N 1
ATOM 5231 C CA . LYS A 1 678 ? 22.768 0.662 -42.121 1.00 83.81 678 LYS A CA 1
ATOM 5232 C C . LYS A 1 678 ? 23.179 1.005 -43.550 1.00 83.81 678 LYS A C 1
ATOM 5234 O O . LYS A 1 678 ? 23.230 2.182 -43.887 1.00 83.81 678 LYS A O 1
ATOM 5239 N N . ARG A 1 679 ? 23.396 0.007 -44.414 1.00 80.25 679 ARG A N 1
ATOM 5240 C CA . ARG A 1 679 ? 23.733 0.206 -45.836 1.00 80.25 679 ARG A CA 1
ATOM 5241 C C . ARG A 1 679 ? 22.636 0.985 -46.570 1.00 80.25 679 ARG A C 1
ATOM 5243 O O . ARG A 1 679 ? 22.942 1.936 -47.288 1.00 80.25 679 ARG A O 1
ATOM 5250 N N . ALA A 1 680 ? 21.368 0.633 -46.349 1.00 80.62 680 ALA A N 1
ATOM 5251 C CA . ALA A 1 680 ? 20.228 1.325 -46.951 1.00 80.62 680 ALA A CA 1
ATOM 5252 C C . ALA A 1 680 ? 20.093 2.785 -46.476 1.00 80.62 680 ALA A C 1
ATOM 5254 O O . ALA A 1 680 ? 19.832 3.675 -47.287 1.00 80.62 680 ALA A O 1
ATOM 5255 N N . LEU A 1 681 ? 20.285 3.048 -45.178 1.00 82.62 681 LEU A N 1
ATOM 5256 C CA . LEU A 1 681 ? 20.289 4.412 -44.636 1.00 82.62 681 LEU A CA 1
ATOM 5257 C C . LEU A 1 681 ? 21.480 5.216 -45.146 1.00 82.62 681 LEU A C 1
ATOM 5259 O O . LEU A 1 681 ? 21.313 6.364 -45.545 1.00 82.62 681 LEU A O 1
ATOM 5263 N N . LEU A 1 682 ? 22.665 4.609 -45.188 1.00 80.12 682 LEU A N 1
ATOM 5264 C CA . LEU A 1 682 ? 23.882 5.278 -45.621 1.00 80.12 682 LEU A CA 1
ATOM 5265 C C . LEU A 1 682 ? 23.791 5.723 -47.080 1.00 80.12 682 LEU A C 1
ATOM 5267 O O . LEU A 1 682 ? 24.171 6.844 -47.394 1.00 80.12 682 LEU A O 1
ATOM 5271 N N . ALA A 1 683 ? 23.206 4.902 -47.957 1.00 76.56 683 ALA A N 1
ATOM 5272 C CA . ALA A 1 683 ? 22.935 5.292 -49.340 1.00 76.56 683 ALA A CA 1
ATOM 5273 C C . ALA A 1 683 ? 22.056 6.554 -49.429 1.00 76.56 683 ALA A C 1
ATOM 5275 O O . ALA A 1 683 ? 22.315 7.426 -50.257 1.00 76.56 683 ALA A O 1
ATOM 5276 N N . LYS A 1 684 ? 21.053 6.686 -48.550 1.00 76.94 684 LYS A N 1
ATOM 5277 C CA . LYS A 1 684 ? 20.221 7.893 -48.472 1.00 76.94 684 LYS A CA 1
ATOM 5278 C C . LYS A 1 684 ? 20.973 9.092 -47.891 1.00 76.94 684 LYS A C 1
ATOM 5280 O O . LYS A 1 684 ? 20.841 10.179 -48.438 1.00 76.94 684 LYS A O 1
ATOM 5285 N N . VAL A 1 685 ? 21.775 8.904 -46.837 1.00 76.12 685 VAL A N 1
ATOM 5286 C CA . VAL A 1 685 ? 22.598 9.980 -46.246 1.00 76.12 685 VAL A CA 1
ATOM 5287 C C . VAL A 1 685 ? 23.557 10.536 -47.298 1.00 76.12 685 VAL A C 1
ATOM 5289 O O . VAL A 1 685 ? 23.666 11.744 -47.464 1.00 76.12 685 VAL A O 1
ATOM 5292 N N . LEU A 1 686 ? 24.194 9.657 -48.072 1.00 71.94 686 LEU A N 1
ATOM 5293 C CA . LEU A 1 686 ? 25.112 10.043 -49.143 1.00 71.94 686 LEU A CA 1
ATOM 5294 C C . LEU A 1 686 ? 24.419 10.735 -50.321 1.00 71.94 686 LEU A C 1
ATOM 5296 O O . LEU A 1 686 ? 25.040 11.561 -50.980 1.00 71.94 686 LEU A O 1
ATOM 5300 N N . ALA A 1 687 ? 23.154 10.409 -50.596 1.00 69.50 687 ALA A N 1
ATOM 5301 C CA . ALA A 1 687 ? 22.358 11.096 -51.612 1.00 69.50 687 ALA A CA 1
ATOM 5302 C C . ALA A 1 687 ? 21.831 12.462 -51.137 1.00 69.50 687 ALA A C 1
ATOM 5304 O O . ALA A 1 687 ? 21.573 13.334 -51.963 1.00 69.50 687 ALA A O 1
ATOM 5305 N N . TRP A 1 688 ? 21.655 12.631 -49.824 1.00 67.75 688 TRP A N 1
ATOM 5306 C CA . TRP A 1 688 ? 21.184 13.863 -49.190 1.00 67.75 688 TRP A CA 1
ATOM 5307 C C . TRP A 1 688 ? 22.267 14.950 -49.126 1.00 67.75 688 TRP A C 1
ATOM 5309 O O . TRP A 1 688 ? 21.965 16.134 -49.244 1.00 67.75 688 TRP A O 1
ATOM 5319 N N . VAL A 1 689 ? 23.536 14.560 -49.002 1.00 65.56 689 VAL A N 1
ATOM 5320 C CA . VAL A 1 689 ? 24.679 15.480 -49.045 1.00 65.56 689 VAL A CA 1
ATOM 5321 C C . VAL A 1 689 ? 24.875 16.017 -50.481 1.00 65.56 689 VAL A C 1
ATOM 5323 O O . VAL A 1 689 ? 25.110 15.219 -51.394 1.00 65.56 689 VAL A O 1
ATOM 5326 N N . PRO A 1 690 ? 24.805 17.343 -50.730 1.00 58.00 690 PRO A N 1
ATOM 5327 C CA . PRO A 1 690 ? 24.991 17.911 -52.066 1.00 58.00 690 PRO A CA 1
ATOM 5328 C C . PRO A 1 690 ? 26.357 17.565 -52.678 1.00 58.00 690 PRO A C 1
ATOM 5330 O O . PRO A 1 690 ? 27.388 17.591 -52.013 1.00 58.00 690 PRO A O 1
ATOM 5333 N N . LYS A 1 691 ? 26.384 17.303 -53.992 1.00 49.97 691 LYS A N 1
ATOM 5334 C CA . LYS A 1 691 ? 27.575 16.842 -54.738 1.00 49.97 691 LYS A CA 1
ATOM 5335 C C . LYS A 1 691 ? 28.789 17.786 -54.730 1.00 49.97 691 LYS A C 1
ATOM 5337 O O . LYS A 1 691 ? 29.864 17.339 -55.123 1.00 49.97 691 LYS A O 1
ATOM 5342 N N . TYR A 1 692 ? 28.633 19.060 -54.368 1.00 50.56 692 TYR A N 1
ATOM 5343 C CA . TYR A 1 692 ? 29.636 20.093 -54.663 1.00 50.56 692 TYR A CA 1
ATOM 5344 C C . TYR A 1 692 ? 30.457 20.597 -53.480 1.00 50.56 692 TYR A C 1
ATOM 5346 O O . TYR A 1 692 ? 31.370 21.391 -53.688 1.00 50.56 692 TYR A O 1
ATOM 5354 N N . GLU A 1 693 ? 30.246 20.092 -52.269 1.00 52.62 693 GLU A N 1
ATOM 5355 C CA . GLU A 1 693 ? 31.063 20.483 -51.122 1.00 52.62 693 GLU A CA 1
ATOM 5356 C C . GLU A 1 693 ? 31.304 19.262 -50.252 1.00 52.62 693 GLU A C 1
ATOM 5358 O O . GLU A 1 693 ? 30.371 18.820 -49.601 1.00 52.62 693 GLU A O 1
ATOM 5363 N N . MET A 1 694 ? 32.522 18.698 -50.310 1.00 59.06 694 MET A N 1
ATOM 5364 C CA . MET A 1 694 ? 33.177 17.906 -49.250 1.00 59.06 694 MET A CA 1
ATOM 5365 C C . MET A 1 694 ? 34.393 17.126 -49.797 1.00 59.06 694 MET A C 1
ATOM 5367 O O . MET A 1 694 ? 34.346 15.911 -50.005 1.00 59.06 694 MET A O 1
ATOM 5371 N N . ASN A 1 695 ? 35.542 17.787 -49.963 1.00 56.09 695 ASN A N 1
ATOM 5372 C CA . ASN A 1 695 ? 36.816 17.059 -50.129 1.00 56.09 695 ASN A CA 1
ATOM 5373 C C . ASN A 1 695 ? 37.154 16.216 -48.875 1.00 56.09 695 ASN A C 1
ATOM 5375 O O . ASN A 1 695 ? 37.824 15.192 -48.966 1.00 56.09 695 ASN A O 1
ATOM 5379 N N . SER A 1 696 ? 36.648 16.626 -47.711 1.00 56.97 696 SER A N 1
ATOM 5380 C CA . SER A 1 696 ? 36.813 16.003 -46.392 1.00 56.97 696 SER A CA 1
ATOM 5381 C C . SER A 1 696 ? 36.009 14.698 -46.211 1.00 56.97 696 SER A C 1
ATOM 5383 O O . SER A 1 696 ? 36.527 13.735 -45.648 1.00 56.97 696 SER A O 1
ATOM 5385 N N . VAL A 1 697 ? 34.773 14.608 -46.730 1.00 61.91 697 VAL A N 1
ATOM 5386 C CA . VAL A 1 697 ? 33.927 13.393 -46.632 1.00 61.91 697 VAL A CA 1
ATOM 5387 C C . VAL A 1 697 ? 34.312 12.328 -47.654 1.00 61.91 697 VAL A C 1
ATOM 5389 O O . VAL A 1 697 ? 34.109 11.144 -47.392 1.00 61.91 697 VAL A O 1
ATOM 5392 N N . GLN A 1 698 ? 34.936 12.695 -48.778 1.00 64.12 698 GLN A N 1
ATOM 5393 C CA . GLN A 1 698 ? 35.359 11.716 -49.787 1.00 64.12 698 GLN A CA 1
ATOM 5394 C C . GLN A 1 698 ? 36.343 10.668 -49.246 1.00 64.12 698 GLN A C 1
ATOM 5396 O O . GLN A 1 698 ? 36.226 9.499 -49.605 1.00 64.12 698 GLN A O 1
ATOM 5401 N N . ALA A 1 699 ? 37.259 11.041 -48.347 1.00 66.06 699 ALA A N 1
ATOM 5402 C CA . ALA A 1 699 ? 38.182 10.089 -47.722 1.00 66.06 699 ALA A CA 1
ATOM 5403 C C . ALA A 1 699 ? 37.445 9.070 -46.829 1.00 66.06 699 ALA A C 1
ATOM 5405 O O . ALA A 1 699 ? 37.682 7.862 -46.914 1.00 66.06 699 ALA A O 1
ATOM 5406 N N . ALA A 1 700 ? 36.491 9.541 -46.020 1.00 66.44 700 ALA A N 1
ATOM 5407 C CA . ALA A 1 700 ? 35.640 8.677 -45.203 1.00 66.44 700 ALA A CA 1
ATOM 5408 C C . ALA A 1 700 ? 34.720 7.799 -46.077 1.00 66.44 700 ALA A C 1
ATOM 5410 O O . ALA A 1 700 ? 34.509 6.621 -45.795 1.00 66.44 700 ALA A O 1
ATOM 5411 N N . LEU A 1 701 ? 34.227 8.326 -47.196 1.00 66.12 701 LEU A N 1
ATOM 5412 C CA . LEU A 1 701 ? 33.419 7.573 -48.149 1.00 66.12 701 LEU A CA 1
ATOM 5413 C C . LEU A 1 701 ? 34.220 6.457 -48.836 1.00 66.12 701 LEU A C 1
ATOM 5415 O O . LEU A 1 701 ? 33.730 5.333 -48.933 1.00 66.12 701 LEU A O 1
ATOM 5419 N N . GLN A 1 702 ? 35.456 6.730 -49.261 1.00 68.00 702 GLN A N 1
ATOM 5420 C CA . GLN A 1 702 ? 36.344 5.727 -49.861 1.00 68.00 702 GLN A CA 1
ATOM 5421 C C . GLN A 1 702 ? 36.624 4.566 -48.901 1.00 68.00 702 GLN A C 1
ATOM 5423 O O . GLN A 1 702 ? 36.563 3.403 -49.302 1.00 68.00 702 GLN A O 1
ATOM 5428 N N . GLY A 1 703 ? 36.878 4.859 -47.621 1.00 67.62 703 GLY A N 1
ATOM 5429 C CA . GLY A 1 703 ? 37.082 3.810 -46.621 1.00 67.62 703 GLY A CA 1
ATOM 5430 C C . GLY A 1 703 ? 35.824 2.964 -46.388 1.00 67.62 703 GLY A C 1
ATOM 5431 O O . GLY A 1 703 ? 35.923 1.749 -46.243 1.00 67.62 703 GLY A O 1
ATOM 5432 N N . VAL A 1 704 ? 34.630 3.564 -46.453 1.00 66.88 704 VAL A N 1
ATOM 5433 C CA . VAL A 1 704 ? 33.366 2.820 -46.386 1.00 66.88 704 VAL A CA 1
ATOM 5434 C C . VAL A 1 704 ? 33.187 1.945 -47.628 1.00 66.88 704 VAL A C 1
ATOM 5436 O O . VAL A 1 704 ? 32.945 0.750 -47.493 1.00 66.88 704 VAL A O 1
ATOM 5439 N N . GLN A 1 705 ? 33.351 2.496 -48.834 1.00 67.69 705 GLN A N 1
ATOM 5440 C CA . GLN A 1 705 ? 33.224 1.754 -50.098 1.00 67.69 705 GLN A CA 1
ATOM 5441 C C . GLN A 1 705 ? 34.166 0.544 -50.165 1.00 67.69 705 GLN A C 1
ATOM 5443 O O . GLN A 1 705 ? 33.789 -0.506 -50.685 1.00 67.69 705 GLN A O 1
ATOM 5448 N N . ARG A 1 706 ? 35.361 0.662 -49.582 1.00 67.56 706 ARG A N 1
ATOM 5449 C CA . ARG A 1 706 ? 36.298 -0.452 -49.434 1.00 67.56 706 ARG A CA 1
ATOM 5450 C C . ARG A 1 706 ? 35.742 -1.567 -48.541 1.00 67.56 706 ARG A C 1
ATOM 5452 O O . ARG A 1 706 ? 35.751 -2.721 -48.955 1.00 67.56 706 ARG A O 1
ATOM 5459 N N . VAL A 1 707 ? 35.183 -1.226 -47.378 1.00 64.44 707 VAL A N 1
ATOM 5460 C CA . VAL A 1 707 ? 34.517 -2.195 -46.483 1.00 64.44 707 VAL A CA 1
ATOM 5461 C C . VAL A 1 707 ? 33.334 -2.881 -47.183 1.00 64.44 707 VAL A C 1
ATOM 5463 O O . VAL A 1 707 ? 33.161 -4.090 -47.053 1.00 64.44 707 VAL A O 1
ATOM 5466 N N . PHE A 1 708 ? 32.549 -2.143 -47.977 1.00 64.69 708 PHE A N 1
ATOM 5467 C CA . PHE A 1 708 ? 31.459 -2.708 -48.787 1.00 64.69 708 PHE A CA 1
ATOM 5468 C C . PHE A 1 708 ? 31.945 -3.735 -49.817 1.00 64.69 708 PHE A C 1
ATOM 5470 O O . PHE A 1 708 ? 31.273 -4.741 -50.026 1.00 64.69 708 PHE A O 1
ATOM 5477 N N . ALA A 1 709 ? 33.083 -3.477 -50.466 1.00 62.94 709 ALA A N 1
ATOM 5478 C CA . ALA A 1 709 ? 33.658 -4.369 -51.471 1.00 62.94 709 ALA A CA 1
ATOM 5479 C C . ALA A 1 709 ? 34.304 -5.623 -50.855 1.00 62.94 709 ALA A C 1
ATOM 5481 O O . ALA A 1 709 ? 34.292 -6.685 -51.471 1.00 62.94 709 ALA A O 1
ATOM 5482 N N . GLU A 1 710 ? 34.857 -5.505 -49.644 1.00 62.72 710 GLU A N 1
ATOM 5483 C CA . GLU A 1 710 ? 35.521 -6.600 -48.923 1.00 62.72 710 GLU A CA 1
ATOM 5484 C C . GLU A 1 710 ? 34.519 -7.531 -48.202 1.00 62.72 710 GLU A C 1
ATOM 5486 O O . GLU A 1 710 ? 34.804 -8.713 -48.004 1.00 62.72 710 GLU A O 1
ATOM 5491 N N . GLN A 1 711 ? 33.325 -7.036 -47.853 1.00 59.47 711 GLN A N 1
ATOM 5492 C CA . GLN A 1 711 ? 32.253 -7.811 -47.221 1.00 59.47 711 GLN A CA 1
ATOM 5493 C C . GLN A 1 711 ? 31.199 -8.286 -48.248 1.00 59.47 711 GLN A C 1
ATOM 5495 O O . GLN A 1 711 ? 30.175 -7.623 -48.457 1.00 59.47 711 GLN A O 1
ATOM 5500 N N . GLY A 1 712 ? 31.411 -9.467 -48.849 1.00 55.25 712 GLY A N 1
ATOM 5501 C CA . GLY A 1 712 ? 30.323 -10.280 -49.432 1.00 55.25 712 GLY A CA 1
ATOM 5502 C C . GLY A 1 712 ? 29.263 -10.670 -48.378 1.00 55.25 712 GLY A C 1
ATOM 5503 O O . GLY A 1 712 ? 29.371 -10.237 -47.233 1.00 55.25 712 GLY A O 1
ATOM 5504 N N . GLN A 1 713 ? 28.233 -11.467 -48.724 1.00 46.88 713 GLN A N 1
ATOM 5505 C CA . GLN A 1 713 ? 27.238 -11.955 -47.738 1.00 46.88 713 GLN A CA 1
ATOM 5506 C C . GLN A 1 713 ? 27.959 -12.495 -46.483 1.00 46.88 713 GLN A C 1
ATOM 5508 O O . GLN A 1 713 ? 28.757 -13.426 -46.585 1.00 46.88 713 GLN A O 1
ATOM 5513 N N . SER A 1 714 ? 27.757 -11.840 -45.332 1.00 44.53 714 SER A N 1
ATOM 5514 C CA . SER A 1 714 ? 28.604 -12.010 -44.141 1.00 44.53 714 SER A CA 1
ATOM 5515 C C . SER A 1 714 ? 28.501 -13.434 -43.565 1.00 44.53 714 SER A C 1
ATOM 5517 O O . SER A 1 714 ? 27.389 -13.901 -43.320 1.00 44.53 714 SER A O 1
ATOM 5519 N N . PRO A 1 715 ? 29.627 -14.129 -43.302 1.00 41.62 715 PRO A N 1
ATOM 5520 C CA . PRO A 1 715 ? 29.641 -15.458 -42.686 1.00 41.62 715 PRO A CA 1
ATOM 5521 C C . PRO A 1 715 ? 29.533 -15.432 -41.146 1.00 41.62 715 PRO A C 1
ATOM 5523 O O . PRO A 1 715 ? 29.547 -16.494 -40.523 1.00 41.62 715 PRO A O 1
ATOM 5526 N N . PHE A 1 716 ? 29.435 -14.256 -40.507 1.00 48.66 716 PHE A N 1
ATOM 5527 C CA . PHE A 1 716 ? 29.275 -14.118 -39.052 1.00 48.66 716 PHE A CA 1
ATOM 5528 C C . PHE A 1 716 ? 27.815 -14.356 -38.614 1.00 48.66 716 PHE A C 1
ATOM 5530 O O . PHE A 1 716 ? 27.151 -13.470 -38.093 1.00 48.66 716 PHE A O 1
ATOM 5537 N N . LEU A 1 717 ? 27.309 -15.578 -38.799 1.00 41.91 717 LEU A N 1
ATOM 5538 C CA . LEU A 1 717 ? 26.133 -16.080 -38.077 1.00 41.91 717 LEU A CA 1
ATOM 5539 C C . LEU A 1 717 ? 26.616 -16.745 -36.786 1.00 41.91 717 LEU A C 1
ATOM 5541 O O . LEU A 1 717 ? 26.686 -17.968 -36.685 1.00 41.91 717 LEU A O 1
ATOM 5545 N N . VAL A 1 718 ? 27.015 -15.941 -35.805 1.00 39.41 718 VAL A N 1
ATOM 5546 C CA . VAL A 1 718 ? 27.173 -16.434 -34.434 1.00 39.41 718 VAL A CA 1
ATOM 5547 C C . VAL A 1 718 ? 25.941 -15.967 -33.682 1.00 39.41 718 VAL A C 1
ATOM 5549 O O . VAL A 1 718 ? 25.842 -14.793 -33.345 1.00 39.41 718 VAL A O 1
ATOM 5552 N N . GLN A 1 719 ? 24.993 -16.877 -33.443 1.00 37.53 719 GLN A N 1
ATOM 5553 C CA . GLN A 1 719 ? 23.986 -16.659 -32.411 1.00 37.53 719 GLN A CA 1
ATOM 5554 C C . GLN A 1 719 ? 24.743 -16.466 -31.095 1.00 37.53 719 GLN A C 1
ATOM 5556 O O . GLN A 1 719 ? 25.291 -17.421 -30.543 1.00 37.53 719 GLN A O 1
ATOM 5561 N N . VAL A 1 720 ? 24.828 -15.226 -30.615 1.00 37.06 720 VAL A N 1
ATOM 5562 C CA . VAL A 1 720 ? 25.296 -14.936 -29.257 1.00 37.06 720 VAL A CA 1
ATOM 5563 C C . VAL A 1 720 ? 24.148 -15.306 -28.311 1.00 37.06 720 VAL A C 1
ATOM 5565 O O . VAL A 1 720 ? 23.427 -14.454 -27.802 1.00 37.06 720 VAL A O 1
ATOM 5568 N N . GLU A 1 721 ? 23.914 -16.610 -28.156 1.00 31.86 721 GLU A N 1
ATOM 5569 C CA . GLU A 1 721 ? 23.036 -17.198 -27.141 1.00 31.86 721 GLU A CA 1
ATOM 5570 C C . GLU A 1 721 ? 23.856 -17.438 -25.868 1.00 31.86 721 GLU A C 1
ATOM 5572 O O . GLU A 1 721 ? 24.208 -18.573 -25.572 1.00 31.86 721 GLU A O 1
ATOM 5577 N N . THR A 1 722 ? 24.226 -16.361 -25.169 1.00 30.41 722 THR A N 1
ATOM 5578 C CA . THR A 1 722 ? 24.519 -16.309 -23.717 1.00 30.41 722 THR A CA 1
ATOM 5579 C C . THR A 1 722 ? 24.939 -14.905 -23.331 1.00 30.41 722 THR A C 1
ATOM 5581 O O . THR A 1 722 ? 25.950 -14.434 -23.902 1.00 30.41 722 THR A O 1
#

Foldseek 3Di:
DFAFDKLPWDPDLVSVLVSCVVNDDFKWKAADPDPDCWLIFTDRDSVCSVVRLVRSQVRNCVGPVGSIMMMGHDQPFWWKKKWKKFAFLVQDIDGQWMKTQFCDDPNHGFKMKTPQPVDDPVNRVVNRVVVVVLSNQQGNPDPNHVHQHAMKMWIWIQRPVVRDIHTDDIGSDDDPPCVNSCLFFVDDRVVQRVCRVVVHGRPDDDTDGAFMKMKGFKFLFALQPVRHHKWWFWQDWDFFAQDPVNQKHWDKAAPDDHGDTDDPPDGRGGIMIMMGGRYPLSNLVVSLVRLLRTATPGTDICSLLVNLVSPDPCNNVSHDHGSCRCVVQDVVDPNSRRDPPCQLLQQVLVVVVVCVVPPDQKDFWWKDFPPFIFTWIWFFQDDQWIWIGAPPAIWIWRWADPDPQWTWIATPNDTFIWGWDDDQQWIWIDTSRDTTIMGIDPDLTDDLQFWWAQAWWAFAFAPAAAFDWFAAFQFGTWTDDPNDIDTIHRSHTAGWHDAPDDHGDTDGHSDTGTGGDDPDDDDDDDDDRDHGDVPDDGPHYLLVVLLPDQADDLVSLLVLLSSLLSLLLLTHDDLVSNVSSLVRYAQDDPPNVPSNVSLLVSLLVSLVLNLLLLVLQAPVCPVQVVCCLVPLDGDDPVNVVSLQSNLVVQVDNDSPDDPSNVVSVVSSVSSVVCVVSNVVSNVSSVVSHDPPDDPPCVVSVVSSVVSVVSDDPRPPPDPPPD

Mean predicted aligned error: 13.28 Å

Nearest PDB structures (foldseek):
  8rth-assembly1_A  TM=7.271E-01  e=1.140E-40  Trypanosoma brucei
  3ouu-assembly1_A  TM=8.835E-01  e=2.669E-28  Campylobacter jejuni subsp. jejuni NCTC 11168 = ATCC 700819
  2vqd-assembly1_A  TM=8.999E-01  e=1.677E-27  Pseudomonas aeruginosa
  8f3d-assembly1_H  TM=6.793E-01  e=1.876E-34  Leishmania tarentolae
  7zz3-assembly1_A  TM=8.054E-01  e=3.300E-27  Lactococcus lactis